Protein 1U8X (pdb70)

Radius of gyration: 21.28 Å; Cα contacts (8 Å, |Δi|>4): 786; chains: 1; bounding box: 46×53×56 Å

Foldseek 3Di:
DPAFAEEEEPQLPLCNLQALLVLVCCVLHNHQEYEYEYQDCPSNVLSQLLSQLVCCVRPVNRHYYYDHDLQVRLARGQEYYADQQVALCLLCQQQLLLVVLFGRHCCAASSNLLSLLVLVVVVVNQVSCVRDVNHAEDQHPPQQLNVLLCCPPVVPGRYFHDDLVVVLLQLCLQQVHPHSLQDWWKKATVLGIWTQFDDGPVRHGPVSVLVCCLQQASHHPVDCLPQRRVQNVVCVVPSNIGDRSSCCCQVPVSSSVVADSVQGVSNVCVVTDVPRSCVSCVSVVSHQPVHDSDNPPSCVVVVVQVSCQVAVPQDKWTHDQQLQLAPPAPNRHITTIFRQGNVGTHGHHDYYDDPVSRVCNLQRQLSNLSSVCQVVLALVSNLVSNQSGSRHDHSVSSVSSSVVSCVVQVVSGDHHPPHD

Nearest PDB structures (foldseek):
  6dvv-assembly1_A  TM=9.830E-01  e=2.819E-58  Klebsiella pneumoniae
  6dux-assembly1_A  TM=9.864E-01  e=4.268E-58  Klebsiella pneumoniae
  6dvv-assembly2_B  TM=9.846E-01  e=4.881E-57  Klebsiella pneumoniae
  6vc6-assembly1_A  TM=9.431E-01  e=1.679E-41  Merdibacter massiliensis
  6vc6-assembly2_B  TM=9.617E-01  e=1.336E-40  Merdibacter massiliensis

Sequence (420 aa):
KKSFSIVIAGGGSTFTPGIVLLLDHLEEFPIRKLKLYDNDKERQDRIAGACDVFIREKAPDIEFAATTDPEEAFTDVDFVAHIRVGKYARALDEQIPLKYGVVGQETCGPGGIAYGRSIGGVLEILDYEKYSPDAWLNYSNPAAIVAEATRRLRPNSKILNICDPVGIEDRAQILGLSSRKEKVRYYGLNHFGWWTSIQDQEGNDLPKLKEHVSQYGYIPKTSWNDTFAKARDVQAADPDTLPNTYLQYYLFPDDVKKSNPNHTRANEVEGREAFIFSQCDITREQSSENSEIKIDDHASYIVDLARAIAYNTGERLLIVENNGAIANFDPTAVEVPCIVGSNGPEPITVGTIPQFQKGLEQQVSVEKLTVEAWAEKSFQKLWQALILSKTVPNARVARLILEDLVEANKDFWPELDQSP

B-factor: mean 31.24, std 11.5, range [11.19, 78.84]

Secondary structure (DSSP, 8-state):
---EEEEEE-TTSSSHHHHH---TTTTTS-EEEEEEE-S-HHHHHHHHHHHHHHHHHH-TTSEEEEES-HHHHHSS-SB-----TT----HHHHHHHHTTT----SSSHHHHHHH--HHHHHHHHHH---S-TT---B-PSPHHHHHHHHHHHSTT----B----HHHHH--TTTT-S-TT--EEEEEETTEEEEEEEB-TT--B--HHHHHHHHHSS-----TTSHHHHHHHHHHTSTTSEE-GGGHHHHSTT---SS-SSS-HHHH---STTTTTTT---TTTTS--S-SS---TTTHHHHHHHHHHHHT--B--EE---TTSBTTS-TT--EE-EEEETTEEEEPP-B---HHHHH--HHHHHHHHHHHHHHHTBHHHHHHHHHH-TT---HHHHHHHHHHHHHHTTTTSPPPBS--

Structure (mmCIF, N/CA/C/O backbone):
data_1U8X
#
_entry.id   1U8X
#
_cell.length_a   82.604
_cell.length_b   102.017
_cell.length_c   144.748
_cell.angle_alpha   90.00
_cell.angle_beta   90.00
_cell.angle_gamma   90.00
#
_symmetry.space_group_name_H-M   'I 2 2 2'
#
loop_
_entity.id
_entity.type
_entity.pdbx_description
1 polymer "Maltose-6'-phosphate glucosidase"
2 non-polymer 6-O-phosphono-alpha-D-glucopyranose
3 non-polymer 'MANGANESE (II) ION'
4 non-polymer NICOTINAMIDE-ADENINE-DINUCLEOTIDE
5 water water
#
loop_
_atom_site.group_PDB
_atom_site.id
_atom_site.type_symbol
_atom_site.label_atom_id
_atom_site.label_alt_id
_atom_site.label_comp_id
_atom_site.label_asym_id
_atom_site.label_entity_id
_atom_site.label_seq_id
_atom_site.pdbx_PDB_ins_code
_atom_site.Cartn_x
_atom_site.Cartn_y
_atom_site.Cartn_z
_atom_site.occupancy
_atom_site.B_iso_or_equiv
_atom_site.auth_seq_id
_atom_site.auth_comp_id
_atom_site.auth_asym_id
_atom_site.auth_atom_id
_atom_site.pdbx_PDB_model_num
ATOM 1 N N . LYS A 1 26 ? 0.698 79.169 41.325 1.00 49.69 3 LYS X N 1
ATOM 2 C CA . LYS A 1 26 ? 0.651 80.257 42.353 1.00 49.67 3 LYS X CA 1
ATOM 3 C C . LYS A 1 26 ? 0.097 81.637 41.913 1.00 48.80 3 LYS X C 1
ATOM 4 O O . LYS A 1 26 ? -0.548 82.301 42.734 1.00 49.10 3 LYS X O 1
ATOM 10 N N . LYS A 1 27 ? 0.281 82.084 40.662 1.00 47.60 4 LYS X N 1
ATOM 11 C CA . LYS A 1 27 ? 0.662 81.271 39.501 1.00 46.38 4 LYS X CA 1
ATOM 12 C C . LYS A 1 27 ? 2.157 81.276 39.194 1.00 44.52 4 LYS X C 1
ATOM 13 O O . LYS A 1 27 ? 2.820 82.316 39.252 1.00 44.54 4 LYS X O 1
ATOM 19 N N . SER A 1 28 ? 2.666 80.109 38.815 1.00 42.32 5 SER X N 1
ATOM 20 C CA . SER A 1 28 ? 4.095 79.935 38.565 1.00 40.66 5 SER X CA 1
ATOM 21 C C . SER A 1 28 ? 4.359 79.404 37.169 1.00 38.66 5 SER X C 1
ATOM 22 O O . SER A 1 28 ? 3.584 78.614 36.633 1.00 38.65 5 SER X O 1
ATOM 25 N N . PHE A 1 29 ? 5.477 79.814 36.592 1.00 36.30 6 PHE X N 1
ATOM 26 C CA . PHE A 1 29 ? 5.701 79.563 35.183 1.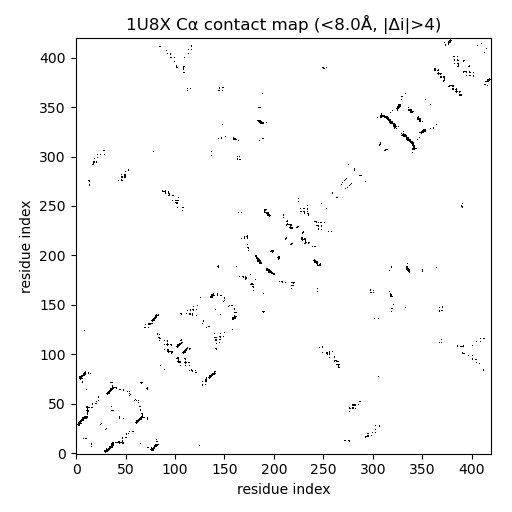00 34.61 6 PHE X CA 1
ATOM 27 C C . PHE A 1 29 ? 6.760 78.515 34.950 1.00 33.17 6 PHE X C 1
ATOM 28 O O . PHE A 1 29 ? 7.688 78.365 35.731 1.00 32.96 6 PHE X O 1
ATOM 36 N N . SER A 1 30 ? 6.562 77.756 33.884 1.00 31.77 7 SER X N 1
ATOM 37 C CA . SER A 1 30 ? 7.511 76.746 33.451 1.00 30.78 7 SER X CA 1
ATOM 38 C C . SER A 1 30 ? 8.246 77.308 32.244 1.00 29.79 7 SER X C 1
ATOM 39 O O . SER A 1 30 ? 7.624 77.781 31.308 1.00 28.76 7 SER X O 1
ATOM 42 N N . ILE A 1 31 ? 9.568 77.229 32.286 1.00 28.84 8 ILE X N 1
ATOM 43 C CA . ILE A 1 31 ? 10.435 77.847 31.305 1.00 28.63 8 ILE X CA 1
ATOM 44 C C . ILE A 1 31 ? 11.496 76.861 30.851 1.00 27.58 8 ILE X C 1
ATOM 45 O O . ILE A 1 31 ? 12.039 76.096 31.658 1.00 26.57 8 ILE X O 1
ATOM 50 N N . VAL A 1 32 ? 11.799 76.900 29.563 1.00 26.60 9 VAL X N 1
ATOM 51 C CA . VAL A 1 32 ? 12.918 76.170 29.019 1.00 26.38 9 VAL X CA 1
ATOM 52 C C . VAL A 1 32 ? 13.827 77.157 28.302 1.00 26.42 9 VAL X C 1
ATOM 53 O O . VAL A 1 32 ? 13.359 77.994 27.529 1.00 25.73 9 VAL X O 1
ATOM 57 N N . ILE A 1 33 ? 15.113 77.096 28.627 1.00 26.04 10 ILE X N 1
ATOM 58 C CA . ILE A 1 33 ? 16.142 77.862 27.949 1.00 26.66 10 ILE X CA 1
ATOM 59 C C . ILE A 1 33 ? 16.737 76.993 26.859 1.00 27.18 10 ILE X C 1
ATOM 60 O O . ILE A 1 33 ? 17.375 75.982 27.163 1.00 26.21 10 ILE X O 1
ATOM 65 N N . ALA A 1 34 ? 16.496 77.361 25.601 1.00 27.53 11 ALA X N 1
ATOM 66 C CA . ALA A 1 34 ? 17.139 76.702 24.461 1.00 28.88 11 ALA X CA 1
ATOM 67 C C . ALA A 1 34 ? 18.476 77.351 24.202 1.00 29.96 11 ALA X C 1
ATOM 68 O O . ALA A 1 34 ? 18.564 78.574 24.024 1.00 30.74 11 ALA X O 1
ATOM 70 N N . GLY A 1 35 ? 19.503 76.521 24.111 1.00 31.47 12 GLY X N 1
ATOM 71 C CA . GLY A 1 35 ? 20.878 76.973 24.158 1.00 32.68 12 GLY X CA 1
ATOM 72 C C . GLY A 1 35 ? 21.408 76.933 25.572 1.00 34.18 12 GLY X C 1
ATOM 73 O O . GLY A 1 35 ? 22.066 77.869 26.009 1.00 34.95 12 GLY X O 1
ATOM 74 N N . GLY A 1 36 ? 21.135 75.843 26.286 1.00 35.56 13 GLY X N 1
ATOM 75 C CA . GLY A 1 36 ? 21.539 75.716 27.674 1.00 36.85 13 GLY X CA 1
ATOM 76 C C . GLY A 1 36 ? 23.042 75.593 27.857 1.00 37.68 13 GLY X C 1
ATOM 77 O O . GLY A 1 36 ? 23.579 76.092 28.838 1.00 37.59 13 GLY X O 1
ATOM 78 N N . GLY A 1 37 ? 23.711 74.925 26.920 1.00 39.04 14 GLY X N 1
ATOM 79 C CA . GLY A 1 37 ? 25.171 74.858 26.892 1.00 40.19 14 GLY X CA 1
ATOM 80 C C . GLY A 1 37 ? 25.872 76.118 26.387 1.00 41.23 14 GLY X C 1
ATOM 81 O O . GLY A 1 37 ? 27.001 76.047 25.895 1.00 41.57 14 GLY X O 1
ATOM 82 N N . SER A 1 38 ? 25.194 77.258 26.503 1.00 42.33 15 SER X N 1
ATOM 83 C CA . SER A 1 38 ? 25.740 78.563 26.181 1.00 43.27 15 SER X CA 1
ATOM 84 C C . SER A 1 38 ? 26.522 79.072 27.379 1.00 44.06 15 SER X C 1
ATOM 85 O O . SER A 1 38 ? 26.558 78.403 28.401 1.00 44.20 15 SER X O 1
ATOM 88 N N . THR A 1 39 ? 27.151 80.247 27.253 1.00 44.68 16 THR X N 1
ATOM 89 C CA . THR A 1 39 ? 27.845 80.884 28.377 1.00 44.86 16 THR X CA 1
ATOM 90 C C . THR A 1 39 ? 27.067 82.107 28.862 1.00 44.98 16 THR X C 1
ATOM 91 O O . THR A 1 39 ? 27.437 82.748 29.848 1.00 45.20 16 THR X O 1
ATOM 95 N N . PHE A 1 40 ? 25.949 82.390 28.201 1.00 45.12 17 PHE X N 1
ATOM 96 C CA . PHE A 1 40 ? 24.978 83.365 28.689 1.00 45.43 17 PHE X CA 1
ATOM 97 C C . PHE A 1 40 ? 24.017 82.762 29.731 1.00 44.72 17 PHE X C 1
ATOM 98 O O . PHE A 1 40 ? 23.501 83.476 30.581 1.00 44.93 17 PHE X O 1
ATOM 106 N N . THR A 1 41 ? 23.775 81.459 29.676 1.00 43.79 18 THR X N 1
ATOM 107 C CA . THR A 1 41 ? 22.687 80.884 30.481 1.00 43.21 18 THR X CA 1
ATOM 108 C C . THR A 1 41 ? 22.954 80.917 31.984 1.00 42.50 18 THR X C 1
ATOM 109 O O . THR A 1 41 ? 22.025 81.189 32.732 1.00 42.39 18 THR X O 1
ATOM 113 N N . PRO A 1 42 ? 24.190 80.688 32.436 1.00 42.08 19 PRO X N 1
ATOM 114 C CA . PRO A 1 42 ? 24.486 80.808 33.866 1.00 42.21 19 PRO X CA 1
ATOM 115 C C . PRO A 1 42 ? 24.122 82.181 34.372 1.00 41.84 19 PRO X C 1
ATOM 116 O O . PRO A 1 42 ? 23.428 82.294 35.371 1.00 41.96 19 PRO X O 1
ATOM 120 N N . GLY A 1 43 ? 24.554 83.206 33.648 1.00 42.37 20 GLY X N 1
ATOM 121 C CA . GLY A 1 43 ? 24.169 84.581 33.912 1.00 41.92 20 GLY X CA 1
ATOM 122 C C . GLY A 1 43 ? 22.682 84.882 33.970 1.00 41.61 20 GLY X C 1
ATOM 123 O O . GLY A 1 43 ? 22.280 85.748 34.737 1.00 41.71 20 GLY X O 1
ATOM 124 N N . ILE A 1 44 ? 21.862 84.205 33.170 1.00 41.95 21 ILE X N 1
ATOM 125 C CA . ILE A 1 44 ? 20.414 84.514 33.136 1.00 41.95 21 ILE X CA 1
ATOM 126 C C . ILE A 1 44 ? 19.588 83.681 34.107 1.00 41.68 21 ILE X C 1
ATOM 127 O O . ILE A 1 44 ? 18.607 84.173 34.636 1.00 41.93 21 ILE X O 1
ATOM 132 N N . VAL A 1 45 ? 19.966 82.423 34.343 1.00 41.39 22 VAL X N 1
ATOM 133 C CA . VAL A 1 45 ? 19.398 81.661 35.468 1.00 40.83 22 VAL X CA 1
ATOM 134 C C . VAL A 1 45 ? 19.575 82.496 36.735 1.00 40.65 22 VAL X C 1
ATOM 135 O O . VAL A 1 45 ? 18.646 82.687 37.504 1.00 39.66 22 VAL X O 1
ATOM 139 N N . LEU A 1 46 ? 20.778 83.022 36.910 1.00 41.19 23 LEU X N 1
ATOM 140 C CA . LEU A 1 46 ? 21.084 83.906 38.030 1.00 41.94 23 LEU X CA 1
ATOM 141 C C . LEU A 1 46 ? 20.135 85.092 38.055 1.00 42.41 23 LEU X C 1
ATOM 142 O O . LEU A 1 46 ? 19.553 85.412 39.076 1.00 41.86 23 LEU X O 1
ATOM 155 N N . LEU A 1 48 ? 17.210 85.330 36.550 1.00 44.54 25 LEU X N 1
ATOM 156 C CA . LEU A 1 48 ? 15.875 84.761 36.804 1.00 45.08 25 LEU X CA 1
ATOM 157 C C . LEU A 1 48 ? 15.599 84.438 38.279 1.00 45.73 25 LEU X C 1
ATOM 158 O O . LEU A 1 48 ? 14.448 84.446 38.720 1.00 45.72 25 LEU X O 1
ATOM 163 N N . LEU A 1 49 ? 16.651 84.140 39.037 1.00 46.40 26 LEU X N 1
ATOM 164 C CA . LEU A 1 49 ? 16.501 83.870 40.462 1.00 47.22 26 LEU X CA 1
ATOM 165 C C . LEU A 1 49 ? 16.302 85.177 41.240 1.00 48.12 26 LEU X C 1
ATOM 166 O O . LEU A 1 49 ? 15.550 85.214 42.220 1.00 47.98 26 LEU X O 1
ATOM 171 N N . ASP A 1 50 ? 16.977 86.243 40.805 1.00 49.13 27 ASP X N 1
ATOM 172 C CA . ASP A 1 50 ? 16.868 87.552 41.468 1.00 50.11 27 ASP X CA 1
ATOM 173 C C . ASP A 1 50 ? 15.486 88.175 41.252 1.00 50.38 27 ASP X C 1
ATOM 174 O O . ASP A 1 50 ? 15.015 88.974 42.064 1.00 51.03 27 ASP X O 1
ATOM 179 N N . HIS A 1 51 ? 14.830 87.785 40.165 1.00 50.64 28 HIS X N 1
ATOM 180 C CA . HIS A 1 51 ? 13.554 88.368 39.778 1.00 50.41 28 HIS X CA 1
ATOM 181 C C . HIS A 1 51 ? 12.384 87.431 40.158 1.00 50.42 28 HIS X C 1
ATOM 182 O O . HIS A 1 51 ? 11.317 87.510 39.566 1.00 50.42 28 HIS X O 1
ATOM 189 N N . LEU A 1 52 ? 12.574 86.572 41.164 1.00 50.16 29 LEU X N 1
ATOM 190 C CA . LEU A 1 52 ? 11.592 85.523 41.500 1.00 50.28 29 LEU X CA 1
ATOM 191 C C . LEU A 1 52 ? 10.318 86.041 42.167 1.00 50.12 29 LEU X C 1
ATOM 192 O O . LEU A 1 52 ? 9.277 85.381 42.132 1.00 50.20 29 LEU X O 1
ATOM 197 N N . GLU A 1 53 ? 10.421 87.198 42.811 1.00 50.04 30 GLU X N 1
ATOM 198 C CA . GLU A 1 53 ? 9.279 87.843 43.464 1.00 50.18 30 GLU X CA 1
ATOM 199 C C . GLU A 1 53 ? 8.253 88.284 42.412 1.00 49.61 30 GLU X C 1
ATOM 200 O O . GLU A 1 53 ? 7.064 87.967 42.497 1.00 49.52 30 GLU X O 1
ATOM 206 N N . GLU A 1 54 ? 8.744 89.002 41.405 1.00 48.88 31 GLU X N 1
ATOM 207 C CA . GLU A 1 54 ? 7.896 89.587 40.367 1.00 48.23 31 GLU X CA 1
ATOM 208 C C . GLU A 1 54 ? 7.604 88.606 39.194 1.00 46.99 31 GLU X C 1
ATOM 209 O O . GLU A 1 54 ? 6.733 88.874 38.363 1.00 46.79 31 GLU X O 1
ATOM 215 N N . PHE A 1 55 ? 8.289 87.457 39.169 1.00 45.41 32 PHE X N 1
ATOM 216 C CA . PHE A 1 55 ? 8.100 86.426 38.136 1.00 43.81 32 PHE X CA 1
ATOM 217 C C . PHE A 1 55 ? 8.490 85.044 38.705 1.00 42.94 32 PHE X C 1
ATOM 218 O O . PHE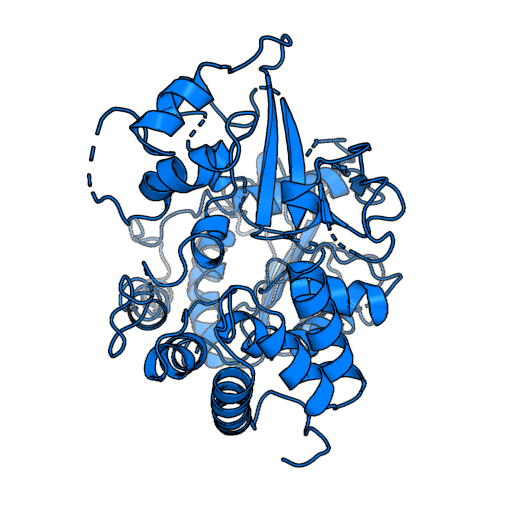 A 1 55 ? 9.624 84.576 38.516 1.00 42.30 32 PHE X O 1
ATOM 226 N N . PRO A 1 56 ? 7.553 84.403 39.410 1.00 41.51 33 PRO X N 1
ATOM 227 C CA . PRO A 1 56 ? 7.812 83.120 40.069 1.00 40.93 33 PRO X CA 1
ATOM 228 C C . PRO A 1 56 ? 7.856 81.942 39.097 1.00 39.79 33 PRO X C 1
ATOM 229 O O . PRO A 1 56 ? 7.096 81.913 38.123 1.00 39.34 33 PRO X O 1
ATOM 233 N N . ILE A 1 57 ? 8.721 80.973 39.403 1.00 38.04 34 ILE X N 1
ATOM 234 C CA . ILE A 1 57 ? 8.983 79.834 38.534 1.00 36.60 34 ILE X CA 1
ATOM 235 C C . ILE A 1 57 ? 8.786 78.516 39.293 1.00 35.55 34 ILE X C 1
ATOM 236 O O . ILE A 1 57 ? 9.245 78.363 40.431 1.00 35.45 34 ILE X O 1
ATOM 241 N N . ARG A 1 58 ? 8.102 77.570 38.655 1.00 34.19 35 ARG X N 1
ATOM 242 C CA . ARG A 1 58 ? 7.960 76.199 39.169 1.00 33.01 35 ARG X CA 1
ATOM 243 C C . ARG A 1 58 ? 8.892 75.187 38.504 1.00 31.96 35 ARG X C 1
ATOM 244 O O . ARG A 1 58 ? 9.272 74.188 39.126 1.00 31.18 35 ARG X O 1
ATOM 252 N N . LYS A 1 59 ? 9.221 75.425 37.234 1.00 30.66 36 LYS X N 1
ATOM 253 C CA . LYS A 1 59 ? 10.070 74.530 36.451 1.00 29.88 36 LYS X CA 1
ATOM 254 C C . LYS A 1 59 ? 11.022 75.327 35.541 1.00 29.63 36 LYS X C 1
ATOM 255 O O . LYS A 1 59 ? 10.636 76.329 34.937 1.00 27.60 36 LYS X O 1
ATOM 261 N N . LEU A 1 60 ? 12.271 74.871 35.477 1.00 29.04 37 LEU X N 1
ATOM 262 C CA . LEU A 1 60 ? 13.293 75.466 34.637 1.00 28.93 37 LEU X CA 1
ATOM 263 C C . LEU A 1 60 ? 14.091 74.343 34.004 1.00 28.47 37 LEU X C 1
ATOM 264 O O . LEU A 1 60 ? 14.728 73.537 34.694 1.00 28.66 37 LEU X O 1
ATOM 269 N N . LYS A 1 61 ? 14.019 74.270 32.688 1.00 27.79 38 LYS X N 1
ATOM 270 C CA . LYS A 1 61 ? 14.719 73.255 31.945 1.00 27.36 38 LYS X CA 1
ATOM 271 C C . LYS A 1 61 ? 15.714 73.900 30.977 1.00 27.04 38 LYS X C 1
ATOM 272 O O . LYS A 1 61 ? 15.530 75.029 30.486 1.00 26.20 38 LYS X O 1
ATOM 278 N N . LEU A 1 62 ? 16.769 73.150 30.720 1.00 26.62 39 LEU X N 1
ATOM 279 C CA . LEU A 1 62 ? 17.825 73.540 29.827 1.00 26.90 39 LEU X CA 1
ATOM 280 C C . LEU A 1 62 ? 17.729 72.590 28.636 1.00 27.11 39 LEU X C 1
ATOM 281 O O . LEU A 1 62 ? 17.611 71.380 28.804 1.00 25.23 39 LEU X O 1
ATOM 286 N N . TYR A 1 63 ? 17.744 73.148 27.433 1.00 27.26 40 TYR X N 1
ATOM 287 C CA . TYR A 1 63 ? 17.818 72.344 26.222 1.00 28.35 40 TYR X CA 1
ATOM 288 C C . TYR A 1 63 ? 19.038 72.736 25.396 1.00 30.11 40 TYR X C 1
ATOM 289 O O . TYR A 1 63 ? 19.308 73.925 25.205 1.00 29.58 40 TYR X O 1
ATOM 298 N N . ASP A 1 64 ? 19.759 71.730 24.910 1.00 32.45 41 ASP X N 1
ATOM 299 C CA . ASP A 1 64 ? 20.879 71.923 23.976 1.00 34.78 41 ASP X CA 1
ATOM 300 C C . ASP A 1 64 ? 21.058 70.654 23.129 1.00 36.82 41 ASP X C 1
ATOM 301 O O . ASP A 1 64 ? 20.537 69.604 23.480 1.00 36.86 41 ASP X O 1
ATOM 306 N N . ASN A 1 65 ? 21.749 70.750 21.993 1.00 39.77 42 ASN X N 1
ATOM 307 C CA . ASN A 1 65 ? 22.015 69.543 21.181 1.00 41.83 42 ASN X CA 1
ATOM 308 C C . ASN A 1 65 ? 23.231 68.723 21.645 1.00 43.37 42 ASN X C 1
ATOM 309 O O . ASN A 1 65 ? 23.219 67.486 21.543 1.00 43.77 42 ASN X O 1
ATOM 314 N N . ASP A 1 66 ? 24.253 69.395 22.178 1.00 44.85 43 ASP X N 1
ATOM 315 C CA . ASP A 1 66 ? 25.428 68.703 22.736 1.00 46.11 43 ASP X CA 1
ATOM 316 C C . ASP A 1 66 ? 25.377 68.545 24.269 1.00 46.35 43 ASP X C 1
ATOM 317 O O . ASP A 1 66 ? 25.422 69.528 25.013 1.00 46.11 43 ASP X O 1
ATOM 322 N N . LYS A 1 67 ? 25.313 67.300 24.736 1.00 47.21 44 LYS X N 1
ATOM 323 C CA . LYS A 1 67 ? 25.178 67.024 26.171 1.00 47.88 44 LYS X CA 1
ATOM 324 C C . LYS A 1 67 ? 26.290 67.630 27.029 1.00 48.23 44 LYS X C 1
ATOM 325 O O . LYS A 1 67 ? 26.002 68.261 28.040 1.00 48.59 44 LYS X O 1
ATOM 331 N N . GLU A 1 68 ? 27.548 67.460 26.624 1.00 48.47 45 GLU X N 1
ATOM 332 C CA . GLU A 1 68 ? 28.669 67.721 27.533 1.00 48.29 45 GLU X CA 1
ATOM 333 C C . GLU A 1 68 ? 28.932 69.207 27.771 1.00 47.72 45 GLU X C 1
ATOM 334 O O . GLU A 1 68 ? 29.446 69.569 28.826 1.00 47.99 45 GLU X O 1
ATOM 340 N N . ARG A 1 69 ? 28.556 70.075 26.832 1.00 47.02 46 ARG X N 1
ATOM 341 C CA . ARG A 1 69 ? 28.620 71.524 27.078 1.00 46.36 46 ARG X CA 1
ATOM 342 C C . ARG A 1 69 ? 27.539 71.976 28.078 1.00 44.81 46 ARG X C 1
ATOM 343 O O . ARG A 1 69 ? 27.823 72.692 29.046 1.00 44.35 46 ARG X O 1
ATOM 351 N N . GLN A 1 70 ? 26.300 71.566 27.824 1.00 43.13 47 GLN X N 1
ATOM 352 C CA . GLN A 1 70 ? 25.166 71.914 28.686 1.00 41.68 47 GLN X CA 1
ATOM 353 C C . GLN A 1 70 ? 25.284 71.287 30.090 1.00 41.45 47 GLN X C 1
ATOM 354 O O . GLN A 1 70 ? 25.031 71.951 31.088 1.00 40.94 47 GLN X O 1
ATOM 360 N N . ASP A 1 71 ? 25.662 70.016 30.155 1.00 40.95 48 ASP X N 1
ATOM 361 C CA . ASP A 1 71 ? 25.804 69.316 31.448 1.00 41.29 48 ASP X CA 1
ATOM 362 C C . ASP A 1 71 ? 26.700 70.101 32.400 1.00 40.76 48 ASP X C 1
ATOM 363 O O . ASP A 1 71 ? 26.401 70.242 33.583 1.00 40.59 48 ASP X O 1
ATOM 368 N N . ARG A 1 72 ? 27.776 70.657 31.861 1.00 40.13 49 ARG X N 1
ATOM 369 C CA . ARG A 1 72 ? 28.736 71.352 32.689 1.00 39.68 49 ARG X CA 1
ATOM 370 C C . ARG A 1 72 ? 28.205 72.727 33.091 1.00 38.47 49 ARG X C 1
ATOM 371 O O . ARG A 1 72 ? 28.464 73.184 34.202 1.00 38.18 49 ARG X O 1
ATOM 379 N N . ILE A 1 73 ? 27.422 73.365 32.219 1.00 37.12 50 ILE X N 1
ATOM 380 C CA . ILE A 1 73 ? 26.663 74.554 32.613 1.00 36.08 50 ILE X CA 1
ATOM 381 C C . ILE A 1 73 ? 25.579 74.168 33.662 1.00 35.06 50 ILE X C 1
ATOM 382 O O . ILE A 1 73 ? 25.351 74.875 34.655 1.00 34.01 50 ILE X O 1
ATOM 387 N N . ALA A 1 74 ? 24.914 73.047 33.416 1.00 34.13 51 ALA X N 1
ATOM 388 C CA . ALA A 1 74 ? 23.746 72.641 34.192 1.00 33.87 51 ALA X CA 1
ATOM 389 C C . ALA A 1 74 ? 24.105 72.320 35.639 1.00 33.41 51 ALA X C 1
ATOM 390 O O . ALA A 1 74 ? 23.284 72.483 36.534 1.00 31.84 51 ALA X O 1
ATOM 392 N N . GLY A 1 75 ? 25.352 71.899 35.852 1.00 33.14 52 GLY X N 1
ATOM 393 C CA . GLY A 1 75 ? 25.852 71.583 37.172 1.00 33.50 52 GLY X CA 1
ATOM 394 C C . GLY A 1 75 ? 25.955 72.816 38.049 1.00 33.45 52 GLY X C 1
ATOM 395 O O . GLY A 1 75 ? 25.749 72.727 39.251 1.00 32.98 52 GLY X O 1
ATOM 396 N N . ALA A 1 76 ? 26.260 73.965 37.455 1.00 33.18 53 ALA X N 1
ATOM 397 C CA . ALA A 1 76 ? 26.356 75.218 38.205 1.00 33.59 53 ALA X CA 1
ATOM 398 C C . ALA A 1 76 ? 24.991 75.854 38.411 1.00 34.06 53 ALA X C 1
ATOM 399 O O . ALA A 1 76 ? 24.720 76.415 39.481 1.00 34.84 53 ALA X O 1
ATOM 401 N N . CYS A 1 77 ? 24.134 75.778 37.392 1.00 33.80 54 CYS X N 1
ATOM 402 C CA . CYS A 1 77 ? 22.741 76.194 37.528 1.00 33.85 54 CYS X CA 1
ATOM 403 C C . CYS A 1 77 ? 22.077 75.376 38.640 1.00 34.02 54 CYS X C 1
ATOM 404 O O . CYS A 1 77 ? 21.444 75.932 39.521 1.00 33.98 54 CYS X O 1
ATOM 407 N N . ASP A 1 78 ? 22.257 74.060 38.598 1.00 33.95 55 ASP X N 1
ATOM 408 C CA . ASP A 1 78 ? 21.764 73.142 39.643 1.00 34.64 55 ASP X CA 1
ATOM 409 C C . ASP A 1 78 ? 22.088 73.614 41.067 1.00 34.83 55 ASP X C 1
ATOM 410 O O . ASP A 1 78 ? 21.227 73.614 41.948 1.00 34.55 55 ASP X O 1
ATOM 415 N N . VAL A 1 79 ? 23.332 74.023 41.280 1.00 35.50 56 VAL X N 1
ATOM 416 C CA . VAL A 1 79 ? 23.749 74.568 42.563 1.00 35.88 56 VAL X CA 1
ATOM 417 C C . VAL A 1 79 ? 23.027 75.866 42.884 1.00 36.66 56 VAL X C 1
ATOM 418 O O . VAL A 1 79 ? 22.543 76.015 44.004 1.00 35.62 56 VAL X O 1
ATOM 422 N N . PHE A 1 80 ? 22.939 76.798 41.916 1.00 37.27 57 PHE X N 1
ATOM 423 C CA . PHE A 1 80 ? 22.256 78.072 42.152 1.00 38.24 57 PHE X CA 1
ATOM 424 C C . PHE A 1 80 ? 20.820 77.829 42.652 1.00 38.22 57 PHE X C 1
ATOM 425 O O . PHE A 1 80 ? 20.378 78.431 43.662 1.00 38.29 57 PHE X O 1
ATOM 433 N N . ILE A 1 81 ? 20.100 76.963 41.920 1.00 38.54 58 ILE X N 1
ATOM 434 C CA . ILE A 1 81 ? 18.669 76.717 42.145 1.00 38.99 58 ILE X CA 1
ATOM 435 C C . ILE A 1 81 ? 18.488 76.203 43.561 1.00 39.42 58 ILE X C 1
ATOM 436 O O . ILE A 1 81 ? 17.574 76.617 44.265 1.00 39.35 58 ILE X O 1
ATOM 441 N N . ARG A 1 82 ? 19.396 75.323 43.978 1.00 39.74 59 ARG X N 1
ATOM 442 C CA . ARG A 1 82 ? 19.323 74.709 45.297 1.00 40.19 59 ARG X CA 1
ATOM 443 C C . ARG A 1 82 ? 19.539 75.730 46.414 1.00 40.56 59 ARG X C 1
ATOM 444 O O . ARG A 1 82 ? 18.879 75.658 47.442 1.00 40.41 59 ARG X O 1
ATOM 452 N N . GLU A 1 83 ? 20.423 76.702 46.196 1.00 41.32 60 GLU X N 1
ATOM 453 C CA . GLU A 1 83 ? 20.701 77.729 47.206 1.00 42.01 60 GLU X CA 1
ATOM 454 C C . GLU A 1 83 ? 19.538 78.701 47.432 1.00 42.54 60 GLU X C 1
ATOM 455 O O . GLU A 1 83 ? 19.161 78.933 48.579 1.00 42.66 60 GLU X O 1
ATOM 461 N N . LYS A 1 84 ? 18.970 79.260 46.352 1.00 43.02 61 LYS X N 1
ATOM 462 C CA . LYS A 1 84 ? 17.961 80.327 46.464 1.00 43.37 61 LYS X CA 1
ATOM 463 C C . LYS A 1 84 ? 16.520 79.825 46.420 1.00 43.18 61 LYS X C 1
ATOM 464 O O . LYS A 1 84 ? 15.663 80.356 47.126 1.00 43.41 61 LYS X O 1
ATOM 470 N N . ALA A 1 85 ? 16.247 78.815 45.596 1.00 42.59 62 ALA X N 1
ATOM 471 C CA . ALA A 1 85 ? 14.885 78.318 45.431 1.00 42.07 62 ALA X CA 1
ATOM 472 C C . ALA A 1 85 ? 14.863 76.850 45.025 1.00 41.91 62 ALA X C 1
ATOM 473 O O . ALA A 1 85 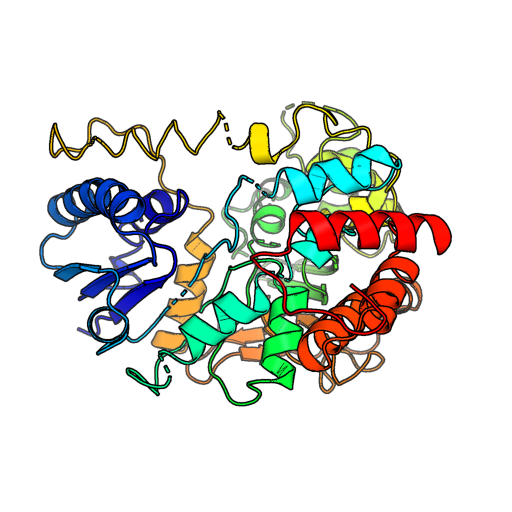? 14.585 76.536 43.866 1.00 41.34 62 ALA X O 1
ATOM 475 N N . PRO A 1 86 ? 15.139 75.949 45.976 1.00 41.42 63 PRO X N 1
ATOM 476 C CA . PRO A 1 86 ? 15.280 74.522 45.659 1.00 41.28 63 PRO X CA 1
ATOM 477 C C . PRO A 1 86 ? 13.982 73.871 45.153 1.00 40.92 63 PRO X C 1
ATOM 478 O O . PRO A 1 86 ? 14.018 72.882 44.390 1.00 40.74 63 PRO X O 1
ATOM 482 N N . ASP A 1 87 ? 12.843 74.426 45.559 1.00 40.97 64 ASP X N 1
ATOM 483 C CA . ASP A 1 87 ? 11.548 73.866 45.157 1.00 41.34 64 ASP X CA 1
ATOM 484 C C . ASP A 1 87 ? 11.235 74.040 43.658 1.00 40.50 64 ASP X C 1
ATOM 485 O O . ASP A 1 87 ? 10.254 73.476 43.170 1.00 41.11 64 ASP X O 1
ATOM 490 N N . ILE A 1 88 ? 12.057 74.806 42.936 1.00 39.02 65 ILE X N 1
ATOM 491 C CA . ILE A 1 88 ? 11.992 74.850 41.474 1.00 37.60 65 ILE X CA 1
ATOM 492 C C . ILE A 1 88 ? 12.530 73.549 40.903 1.00 36.14 65 ILE X C 1
ATOM 493 O O . ILE A 1 88 ? 13.670 73.182 41.179 1.00 35.97 65 ILE X O 1
ATOM 498 N N . GLU A 1 89 ? 11.720 72.860 40.107 1.00 34.68 66 GLU X N 1
ATOM 499 C CA . GLU A 1 89 ? 12.164 71.669 39.390 1.00 33.65 66 GLU X CA 1
ATOM 500 C C . GLU A 1 89 ? 13.160 72.064 38.319 1.00 32.38 66 GLU X C 1
ATOM 501 O O . GLU A 1 89 ? 12.827 72.849 37.420 1.00 31.25 66 GLU X O 1
ATOM 507 N N . PHE A 1 90 ? 14.376 71.532 38.410 1.00 30.81 67 PHE X N 1
ATOM 508 C CA . PHE A 1 90 ? 15.394 71.789 37.402 1.00 29.84 67 PHE X CA 1
ATOM 509 C C . PHE A 1 90 ? 15.814 70.535 36.649 1.00 29.57 67 PHE X C 1
ATOM 510 O O . PHE A 1 90 ? 16.000 69.481 37.247 1.00 29.31 67 PHE X O 1
ATOM 518 N N . ALA A 1 91 ? 15.964 70.651 35.333 1.00 28.91 68 ALA X N 1
ATOM 519 C CA . ALA A 1 91 ? 16.570 69.591 34.535 1.00 29.02 68 ALA X CA 1
ATOM 520 C C . ALA A 1 91 ? 17.248 70.115 33.269 1.00 29.08 68 ALA X C 1
ATOM 521 O O . ALA A 1 91 ? 16.859 71.147 32.708 1.00 28.70 68 ALA X O 1
ATOM 523 N N . ALA A 1 92 ? 18.290 69.405 32.850 1.00 29.00 69 ALA X N 1
ATOM 524 C CA . ALA A 1 92 ? 18.991 69.675 31.603 1.00 29.32 69 ALA X CA 1
ATOM 525 C C . ALA A 1 92 ? 18.836 68.446 30.719 1.00 29.46 69 ALA X C 1
ATOM 526 O O . ALA A 1 92 ? 18.963 67.334 31.183 1.00 29.09 69 ALA X O 1
ATOM 528 N N . THR A 1 93 ? 18.549 68.639 29.445 1.00 29.74 70 THR X N 1
ATOM 529 C CA . THR A 1 93 ? 18.271 67.509 28.554 1.00 30.23 70 THR X CA 1
ATOM 530 C C . THR A 1 93 ? 18.634 67.854 27.110 1.00 30.60 70 THR X C 1
ATOM 531 O O . THR A 1 93 ? 18.709 69.042 26.749 1.00 31.02 70 THR X O 1
ATOM 535 N N . THR A 1 94 ? 18.871 66.830 26.294 1.00 30.72 71 THR X N 1
ATOM 536 C CA . THR A 1 94 ? 19.066 67.012 24.861 1.00 31.36 71 THR X CA 1
ATOM 537 C C . THR A 1 94 ? 17.918 66.404 24.070 1.00 31.81 71 THR X C 1
ATOM 538 O O . THR A 1 94 ? 17.970 66.363 22.835 1.00 32.04 71 THR X O 1
ATOM 542 N N . ASP A 1 95 ? 16.873 65.971 24.770 1.00 31.84 72 ASP X N 1
ATOM 543 C CA . ASP A 1 95 ? 15.716 65.376 24.125 1.00 32.54 72 ASP X CA 1
ATOM 544 C C . ASP A 1 95 ? 14.581 66.402 23.988 1.00 32.60 72 ASP X C 1
ATOM 545 O O . ASP A 1 95 ? 14.100 66.929 24.994 1.00 32.47 72 ASP X O 1
ATOM 550 N N . PRO A 1 96 ? 14.157 66.685 22.752 1.00 32.64 73 PRO X N 1
ATOM 551 C CA . PRO A 1 96 ? 13.127 67.707 22.496 1.00 32.57 73 PRO X CA 1
ATOM 552 C C . PRO A 1 96 ? 11.833 67.557 23.300 1.00 32.45 73 PRO X C 1
ATOM 553 O O . PRO A 1 96 ? 11.306 68.554 23.800 1.00 31.74 73 PRO X O 1
ATOM 557 N N . GLU A 1 97 ? 11.333 66.334 23.442 1.00 32.44 74 GLU X N 1
ATOM 558 C CA . GLU A 1 97 ? 10.062 66.124 24.118 1.00 32.55 74 GLU X CA 1
ATOM 559 C C . GLU A 1 97 ? 10.164 66.409 25.613 1.00 32.25 74 GLU X C 1
ATOM 560 O O . GLU A 1 97 ? 9.267 67.015 26.188 1.00 32.69 74 GLU X O 1
ATOM 566 N N . GLU A 1 98 ? 11.245 65.956 26.239 1.00 32.01 75 GLU X N 1
ATOM 567 C CA . GLU A 1 98 ? 11.509 66.256 27.647 1.00 31.83 75 GLU X CA 1
ATOM 568 C C . GLU A 1 98 ? 11.578 67.786 27.848 1.00 31.03 75 GLU X C 1
ATOM 569 O O . GLU A 1 98 ? 10.974 68.337 28.774 1.00 30.64 75 GLU X O 1
ATOM 575 N N . ALA A 1 99 ? 12.298 68.453 26.947 1.00 29.74 76 ALA X N 1
ATOM 576 C CA . ALA A 1 99 ? 12.575 69.885 27.052 1.00 29.30 76 ALA X CA 1
ATOM 577 C C . ALA A 1 99 ? 11.359 70.781 26.857 1.00 28.71 76 ALA X C 1
ATOM 578 O O . ALA A 1 99 ? 11.167 71.734 27.608 1.00 29.07 76 ALA X O 1
ATOM 580 N N . PHE A 1 100 ? 10.546 70.479 25.853 1.00 28.23 77 PHE X N 1
ATOM 581 C CA . PHE A 1 100 ? 9.543 71.415 25.378 1.00 28.23 77 PHE X CA 1
ATOM 582 C C . PHE A 1 100 ? 8.108 71.056 25.750 1.00 28.51 77 PHE X C 1
ATOM 583 O O . PHE A 1 100 ? 7.180 71.758 25.352 1.00 27.68 77 PHE X O 1
ATOM 591 N N . THR A 1 101 ? 7.934 69.978 26.526 1.00 28.75 78 THR X N 1
ATOM 592 C CA . THR A 1 101 ? 6.642 69.617 27.091 1.00 28.77 78 THR X CA 1
ATOM 593 C C . THR A 1 101 ? 6.387 70.422 28.364 1.00 28.52 78 THR X C 1
ATOM 594 O O . THR A 1 101 ? 7.294 70.699 29.143 1.00 28.70 78 THR X O 1
ATOM 598 N N . ASP A 1 102 ? 5.140 70.826 28.545 1.00 28.41 79 ASP X N 1
ATOM 599 C CA . ASP A 1 102 ? 4.718 71.570 29.713 1.00 27.95 79 ASP X CA 1
ATOM 600 C C . ASP A 1 102 ? 5.639 72.766 30.014 1.00 27.48 79 ASP X C 1
ATOM 601 O O . ASP A 1 102 ? 6.201 72.860 31.101 1.00 26.87 79 ASP X O 1
ATOM 606 N N . VAL A 1 103 ? 5.803 73.669 29.032 1.00 26.47 80 VAL X N 1
ATOM 607 C CA . VAL A 1 103 ? 6.428 74.970 29.295 1.00 25.82 80 VAL X CA 1
ATOM 608 C C . VAL A 1 103 ? 5.480 76.085 28.881 1.00 25.36 80 VAL X C 1
ATOM 609 O O . VAL A 1 103 ? 4.670 75.897 27.989 1.00 25.23 80 VAL X O 1
ATOM 613 N N . ASP A 1 104 ? 5.603 77.234 29.537 1.00 25.38 81 ASP X N 1
ATOM 614 C CA . ASP A 1 104 ? 4.915 78.466 29.151 1.00 25.54 81 ASP X CA 1
ATOM 615 C C . ASP A 1 104 ? 5.748 79.395 28.264 1.00 26.04 81 ASP X C 1
ATOM 616 O O . ASP A 1 104 ? 5.190 80.098 27.406 1.00 26.10 81 ASP X O 1
ATOM 621 N N . PHE A 1 105 ? 7.066 79.430 28.499 1.00 25.98 82 PHE X N 1
ATOM 622 C CA . PHE A 1 105 ? 7.992 80.264 27.723 1.00 25.65 82 PHE X CA 1
ATOM 623 C C . PHE A 1 105 ? 9.246 79.474 27.321 1.00 25.97 82 PHE X C 1
ATOM 624 O O . PHE A 1 105 ? 9.755 78.652 28.101 1.00 24.39 82 PHE X O 1
ATOM 632 N N . VAL A 1 106 ? 9.732 79.751 26.116 1.00 25.13 83 VAL X N 1
ATOM 633 C CA . VAL A 1 106 ? 11.027 79.303 25.656 1.00 25.76 83 VAL X CA 1
ATOM 634 C C . VAL A 1 106 ? 11.903 80.531 25.554 1.00 26.42 83 VAL X C 1
ATOM 635 O O . VAL A 1 106 ? 11.585 81.470 24.814 1.00 25.55 83 VAL X O 1
ATOM 647 N N . ALA A 1 108 ? 15.275 81.581 24.089 1.00 28.30 85 ALA X N 1
ATOM 648 C CA . ALA A 1 108 ? 16.193 81.018 23.123 1.00 28.62 85 ALA X CA 1
ATOM 649 C C . ALA A 1 108 ? 17.374 81.952 22.920 1.00 29.12 85 ALA X C 1
ATOM 650 O O . ALA A 1 108 ? 17.176 83.094 22.552 1.00 28.43 85 ALA X O 1
ATOM 652 N N . HIS A 1 109 ? 18.584 81.480 23.204 1.00 29.80 86 HIS X N 1
ATOM 653 C CA . HIS A 1 109 ? 19.793 82.175 22.809 1.00 31.04 86 HIS X CA 1
ATOM 654 C C . HIS A 1 109 ? 20.725 81.148 22.249 1.00 31.56 86 HIS X C 1
ATOM 655 O O . HIS A 1 109 ? 21.747 80.837 22.848 1.00 33.17 86 HIS X O 1
ATOM 662 N N . ILE A 1 110 ? 20.338 80.576 21.116 1.00 31.87 87 ILE X N 1
ATOM 663 C CA . ILE A 1 110 ? 21.188 79.635 20.426 1.00 32.29 87 ILE X CA 1
ATOM 664 C C . ILE A 1 110 ? 22.133 80.360 19.479 1.00 32.24 87 ILE X C 1
ATOM 665 O O . ILE A 1 110 ? 21.819 81.424 18.963 1.00 31.87 87 ILE X O 1
ATOM 670 N N . ARG A 1 111 ? 23.296 79.759 19.271 1.00 32.26 88 ARG X N 1
ATOM 671 C CA . ARG A 1 111 ? 24.326 80.316 18.409 1.00 32.70 88 ARG X CA 1
ATOM 672 C C . ARG A 1 111 ? 24.746 79.197 17.496 1.00 32.00 88 ARG X C 1
ATOM 673 O O . ARG A 1 111 ? 25.654 78.463 17.822 1.00 31.81 88 ARG X O 1
ATOM 681 N N . VAL A 1 112 ? 24.065 79.033 16.377 1.00 31.76 89 VAL X N 1
ATOM 682 C CA . VAL A 1 112 ? 24.438 77.988 15.445 1.00 32.23 89 VAL X CA 1
ATOM 683 C C . VAL A 1 112 ? 25.871 78.256 14.960 1.00 32.48 89 VAL X C 1
ATOM 684 O O . VAL A 1 112 ? 26.233 79.393 14.624 1.00 32.01 89 VAL X O 1
ATOM 688 N N . GLY A 1 113 ? 26.690 77.209 15.007 1.00 33.03 90 GLY X N 1
ATOM 689 C CA . GLY A 1 113 ? 28.090 77.291 14.635 1.00 33.31 90 GLY X CA 1
ATOM 690 C C . GLY A 1 113 ? 29.004 77.734 15.758 1.00 33.52 90 GLY X C 1
ATOM 691 O O . GLY A 1 113 ? 30.215 77.630 15.617 1.00 33.47 90 GLY X O 1
ATOM 692 N N . LYS A 1 114 ? 28.435 78.253 16.848 1.00 33.94 91 LYS X N 1
ATOM 693 C CA . LYS A 1 114 ? 29.198 78.662 18.035 1.00 34.58 91 LYS X CA 1
ATOM 694 C C . LYS A 1 114 ? 30.261 79.725 17.702 1.00 34.17 91 LYS X C 1
ATOM 695 O O . LYS A 1 114 ? 30.238 80.275 16.615 1.00 33.59 91 LYS X O 1
ATOM 701 N N . TYR A 1 115 ? 31.183 79.998 18.629 1.00 34.31 92 TYR X N 1
ATOM 702 C CA . TYR A 1 115 ? 32.166 81.079 18.458 1.00 34.23 92 TYR X CA 1
ATOM 703 C C . TYR A 1 115 ? 33.189 80.799 17.360 1.00 33.24 92 TYR X C 1
ATOM 704 O O . TYR A 1 115 ? 33.807 81.735 16.856 1.00 33.10 92 TYR X O 1
ATOM 713 N N . ALA A 1 116 ? 33.369 79.531 16.986 1.00 32.28 93 ALA X N 1
ATOM 714 C CA . ALA A 1 116 ? 34.274 79.170 15.879 1.00 31.28 93 ALA X CA 1
ATOM 715 C C . ALA A 1 116 ? 33.804 79.764 14.549 1.00 30.43 93 ALA X C 1
ATOM 716 O O . ALA A 1 116 ? 34.602 80.315 13.782 1.00 29.58 93 ALA X O 1
ATOM 726 N N . ARG A 1 118 ? 31.597 82.306 14.416 1.00 26.92 95 ARG X N 1
ATOM 727 C CA . ARG A 1 118 ? 31.595 83.757 14.632 1.00 26.72 95 ARG X CA 1
ATOM 728 C C . ARG A 1 118 ? 32.949 84.358 14.234 1.00 25.91 95 ARG X C 1
ATOM 729 O O . ARG A 1 118 ? 33.016 85.414 13.596 1.00 24.66 95 ARG X O 1
ATOM 737 N N . ALA A 1 119 ? 34.022 83.668 14.622 1.00 25.27 96 ALA X N 1
ATOM 738 C CA . ALA A 1 119 ? 35.379 84.075 14.269 1.00 25.58 96 ALA X CA 1
ATOM 739 C C . ALA A 1 119 ? 35.558 84.252 12.757 1.00 25.38 96 ALA X C 1
ATOM 740 O O . ALA A 1 119 ? 36.149 85.219 12.322 1.00 24.54 96 ALA X O 1
ATOM 742 N N . LEU A 1 120 ? 35.050 83.307 11.974 1.00 25.94 97 LEU X N 1
ATOM 743 C CA . LEU A 1 120 ? 35.140 83.377 10.518 1.00 26.68 97 LEU X CA 1
ATOM 744 C C . LEU A 1 120 ? 34.219 84.459 9.920 1.00 27.09 97 LEU X C 1
ATOM 745 O O . LEU A 1 120 ? 34.570 85.100 8.927 1.00 26.64 97 LEU X O 1
ATOM 750 N N . ASP A 1 121 ? 33.047 84.654 10.526 1.00 27.04 98 ASP X N 1
ATOM 751 C CA . ASP A 1 121 ? 32.131 85.708 10.117 1.00 28.23 98 ASP X CA 1
ATOM 752 C C . ASP A 1 121 ? 32.853 87.056 10.150 1.00 28.05 98 ASP X C 1
ATOM 753 O O . ASP A 1 121 ? 32.637 87.905 9.279 1.00 28.58 98 ASP X O 1
ATOM 758 N N . GLU A 1 122 ? 33.672 87.245 11.187 1.00 28.13 99 GLU X N 1
ATOM 759 C CA . GLU A 1 122 ? 34.443 88.470 11.402 1.00 28.27 99 GLU X CA 1
ATOM 760 C C . GLU A 1 122 ? 35.662 88.546 10.473 1.00 28.02 99 GLU X C 1
ATOM 761 O O . GLU A 1 122 ? 35.891 89.559 9.798 1.00 27.54 99 GLU X O 1
ATOM 767 N N . GLN A 1 123 ? 36.415 87.455 10.406 1.00 27.09 100 GLN X N 1
ATOM 768 C CA . GLN A 1 123 ? 37.721 87.476 9.769 1.00 27.15 100 GLN X CA 1
ATOM 769 C C . GLN A 1 123 ? 37.651 87.421 8.236 1.00 26.18 100 GLN X C 1
ATOM 770 O O . GLN A 1 123 ? 38.434 88.081 7.562 1.00 25.73 100 GLN X O 1
ATOM 776 N N . ILE A 1 124 ? 36.710 86.670 7.678 1.00 24.74 101 ILE X N 1
ATOM 777 C CA . ILE A 1 124 ? 36.622 86.586 6.222 1.00 24.35 101 ILE X CA 1
ATOM 778 C C . ILE A 1 124 ? 36.433 87.974 5.553 1.00 23.66 101 ILE X C 1
ATOM 779 O O . ILE A 1 124 ? 37.192 88.324 4.664 1.00 22.62 101 ILE X O 1
ATOM 784 N N . PRO A 1 125 ? 35.436 88.747 5.957 1.00 23.52 102 PRO X N 1
ATOM 785 C CA . PRO A 1 125 ? 35.234 90.079 5.365 1.00 24.13 102 PRO X CA 1
ATOM 786 C C . PRO A 1 125 ? 36.422 91.022 5.550 1.00 24.60 102 PRO X C 1
ATOM 787 O O . PRO A 1 125 ? 36.738 91.837 4.689 1.00 23.33 102 PRO X O 1
ATOM 791 N N . LEU A 1 126 ? 37.039 90.928 6.720 1.00 25.96 103 LEU X N 1
ATOM 792 C CA . LEU A 1 126 ? 38.149 91.794 7.083 1.00 27.28 103 LEU X CA 1
ATOM 793 C C . LEU A 1 126 ? 39.340 91.616 6.134 1.00 27.26 103 LEU X C 1
ATOM 794 O O . LEU A 1 126 ? 40.079 92.548 5.895 1.00 26.90 103 LEU X O 1
ATOM 799 N N . LYS A 1 127 ? 39.523 90.407 5.606 1.00 28.34 104 LYS X N 1
ATOM 800 C CA . LYS A 1 127 ? 40.602 90.112 4.662 1.00 29.02 104 LYS X CA 1
ATOM 801 C C . LYS A 1 127 ? 40.483 90.955 3.415 1.00 28.50 104 LYS X C 1
ATOM 802 O O . LYS A 1 127 ? 41.459 91.126 2.715 1.00 27.89 104 LYS X O 1
ATOM 808 N N . TYR A 1 128 ? 39.272 91.444 3.130 1.00 28.37 105 TYR X N 1
ATOM 809 C CA . TYR A 1 128 ? 39.000 92.261 1.958 1.00 28.24 105 TYR X CA 1
ATOM 810 C C . TYR A 1 128 ? 38.767 93.713 2.282 1.00 27.79 105 TYR X C 1
ATOM 811 O O . TYR A 1 128 ? 38.437 94.459 1.395 1.00 29.46 105 TYR X O 1
ATOM 820 N N . GLY A 1 129 ? 38.929 94.126 3.538 1.00 27.19 106 GLY X N 1
ATOM 821 C CA . GLY A 1 129 ? 38.771 95.520 3.920 1.00 25.61 106 GLY X CA 1
ATOM 822 C C . GLY A 1 129 ? 37.352 95.877 4.283 1.00 25.02 106 GLY X C 1
ATOM 823 O O . GLY A 1 129 ? 36.970 97.041 4.230 1.00 24.89 106 GLY X O 1
ATOM 824 N N . VAL A 1 130 ? 36.557 94.866 4.614 1.00 23.56 107 VAL X N 1
ATOM 825 C CA . VAL A 1 130 ? 35.130 95.032 4.871 1.00 22.90 107 VAL X CA 1
ATOM 826 C C . VAL A 1 130 ? 34.792 94.639 6.303 1.00 23.22 107 VAL X C 1
ATOM 827 O O . VAL A 1 130 ? 35.359 93.687 6.855 1.00 22.85 107 VAL X O 1
ATOM 831 N N . VAL A 1 131 ? 33.840 95.378 6.868 1.00 24.31 108 VAL X N 1
ATOM 832 C CA . VAL A 1 131 ? 33.381 95.239 8.237 1.00 25.26 108 VAL X CA 1
ATOM 833 C C . VAL A 1 131 ? 33.132 93.771 8.585 1.00 25.62 108 VAL X C 1
ATOM 834 O O . VAL A 1 131 ? 32.376 93.094 7.887 1.00 26.06 108 VAL X O 1
ATOM 838 N N . GLY A 1 132 ? 33.772 93.317 9.660 1.00 26.03 109 GLY X N 1
ATOM 839 C CA . GLY A 1 132 ? 33.639 91.973 10.174 1.00 26.43 109 GLY X CA 1
ATOM 840 C C . GLY A 1 132 ? 33.030 92.046 11.565 1.00 27.73 109 GLY X C 1
ATOM 841 O O . GLY A 1 132 ? 33.703 92.442 12.517 1.00 28.73 109 GLY X O 1
ATOM 842 N N . GLN A 1 133 ? 31.756 91.670 11.674 1.00 27.91 110 GLN X N 1
ATOM 843 C CA . GLN A 1 133 ? 30.970 91.889 12.879 1.00 28.90 110 GLN X CA 1
ATOM 844 C C . GLN A 1 133 ? 29.884 90.817 12.976 1.00 29.42 110 GLN X C 1
ATOM 845 O O . GLN A 1 133 ? 29.384 90.346 11.959 1.00 29.64 110 GLN X O 1
ATOM 851 N N . GLU A 1 134 ? 29.522 90.456 14.205 1.00 30.34 111 GLU X N 1
ATOM 852 C CA . GLU A 1 134 ? 28.583 89.366 14.498 1.00 31.17 111 GLU X CA 1
ATOM 853 C C . GLU A 1 134 ? 27.238 89.511 13.797 1.00 30.97 111 GLU X C 1
ATOM 854 O O . GLU A 1 134 ? 26.705 88.534 13.281 1.00 30.92 111 GLU X O 1
ATOM 860 N N . THR A 1 135 ? 26.659 90.702 13.845 1.00 30.95 112 THR X N 1
ATOM 861 C CA . THR A 1 135 ? 25.326 90.915 13.276 1.00 30.98 112 THR X CA 1
ATOM 862 C C . THR A 1 135 ? 25.241 91.899 12.148 1.00 30.66 112 THR X C 1
ATOM 863 O O . THR A 1 135 ? 24.197 91.965 11.527 1.00 31.54 112 THR X O 1
ATOM 867 N N . CYS A 1 136 ? 26.307 92.646 11.871 1.00 30.03 113 CYS X N 1
ATOM 868 C CA . CYS A 1 136 ? 26.298 93.658 10.823 1.00 29.87 113 CYS X CA 1
ATOM 869 C C . CYS A 1 136 ? 27.288 93.310 9.699 1.00 28.39 113 CYS X C 1
ATOM 870 O O . CYS A 1 136 ? 28.351 92.714 9.926 1.00 28.70 113 CYS X O 1
ATOM 873 N N . GLY A 1 137 ? 26.944 93.708 8.484 1.00 26.28 114 GLY X N 1
ATOM 874 C CA . GLY A 1 137 ? 27.746 93.368 7.316 1.00 25.48 114 GLY X CA 1
ATOM 875 C C . GLY A 1 137 ? 27.709 91.898 6.935 1.00 23.88 114 GLY X C 1
ATOM 876 O O . GLY A 1 137 ? 26.831 91.174 7.370 1.00 23.98 114 GLY X O 1
ATOM 877 N N . PRO A 1 138 ? 28.640 91.453 6.097 1.00 22.52 115 PRO X N 1
ATOM 878 C CA . PRO A 1 138 ? 28.640 90.056 5.626 1.00 21.62 115 PRO X CA 1
ATOM 879 C C . PRO A 1 138 ? 28.696 89.011 6.747 1.00 21.40 115 PRO X C 1
ATOM 880 O O . PRO A 1 138 ? 28.143 87.920 6.566 1.00 19.72 115 PRO X O 1
ATOM 884 N N . GLY A 1 139 ? 29.358 89.322 7.863 1.00 21.19 116 GLY X N 1
ATOM 885 C CA . GLY A 1 139 ? 29.372 88.408 9.005 1.00 22.14 116 GLY X CA 1
ATOM 886 C C . GLY A 1 139 ? 27.996 88.179 9.599 1.00 22.13 116 GLY X C 1
ATOM 887 O O . GLY A 1 139 ? 27.664 87.074 9.991 1.00 22.80 116 GLY X O 1
ATOM 888 N N . GLY A 1 140 ? 27.200 89.239 9.663 1.00 22.23 117 GLY X N 1
ATOM 889 C CA . GLY A 1 140 ? 25.807 89.156 10.089 1.00 22.20 117 GLY X CA 1
ATOM 890 C C . GLY A 1 140 ? 24.929 88.344 9.145 1.00 21.97 117 GLY X C 1
ATOM 891 O O . GLY A 1 140 ? 24.102 87.522 9.591 1.00 21.56 117 GLY X O 1
ATOM 892 N N . ILE A 1 141 ? 25.104 88.566 7.845 1.00 21.33 118 ILE X N 1
ATOM 893 C CA . ILE A 1 141 ? 24.386 87.793 6.833 1.00 21.34 118 ILE X CA 1
ATOM 894 C C . ILE A 1 141 ? 24.688 86.284 6.949 1.00 21.28 118 ILE X C 1
ATOM 895 O O . ILE A 1 141 ? 23.777 85.463 6.906 1.00 20.52 118 ILE X O 1
ATOM 900 N N . ALA A 1 142 ? 25.963 85.939 7.128 1.00 20.68 119 ALA X N 1
ATOM 901 C CA . ALA A 1 142 ? 26.408 84.555 7.290 1.00 20.67 119 ALA X CA 1
ATOM 902 C C . ALA A 1 142 ? 25.819 83.900 8.516 1.00 20.27 119 ALA X C 1
ATOM 903 O O . ALA A 1 142 ? 25.362 82.773 8.463 1.00 21.20 119 ALA X O 1
ATOM 905 N N . TYR A 1 143 ? 25.843 84.614 9.628 1.00 21.01 120 TYR X N 1
ATOM 906 C CA . TYR A 1 143 ? 25.259 84.138 10.879 1.00 20.94 120 TYR X CA 1
ATOM 907 C C . TYR A 1 143 ? 23.749 83.963 10.712 1.00 20.95 120 TYR X C 1
ATOM 908 O O . TYR A 1 143 ? 23.181 82.941 11.127 1.00 20.59 120 TYR X O 1
ATOM 917 N N . GLY A 1 144 ? 23.112 84.934 10.061 1.00 20.42 121 GLY X N 1
ATOM 918 C CA . GLY A 1 144 ? 21.708 84.850 9.707 1.00 20.19 121 GLY X CA 1
ATOM 919 C C . GLY A 1 144 ? 21.379 83.575 8.952 1.00 20.61 121 GLY X C 1
ATOM 920 O O . GLY A 1 144 ? 20.459 82.852 9.333 1.00 21.32 121 GLY X O 1
ATOM 929 N N . ARG A 1 146 ? 23.021 80.782 8.973 1.00 21.00 123 ARG X N 1
ATOM 930 C CA . ARG A 1 146 ? 23.143 79.648 9.875 1.00 21.26 123 ARG X CA 1
ATOM 931 C C . ARG A 1 146 ? 21.954 79.581 10.837 1.00 21.35 123 ARG X C 1
ATOM 932 O O . ARG A 1 146 ? 21.426 78.508 11.082 1.00 20.87 123 ARG X O 1
ATOM 940 N N . SER A 1 147 ? 21.539 80.732 11.362 1.00 20.54 124 SER X N 1
ATOM 941 C CA . SER A 1 147 ? 20.547 80.795 12.422 1.00 21.47 124 SER X CA 1
ATOM 942 C C . SER A 1 147 ? 19.128 80.400 12.007 1.00 21.68 124 SER X C 1
ATOM 943 O O . SER A 1 147 ? 18.418 79.816 12.799 1.00 22.23 124 SER X O 1
ATOM 946 N N . ILE A 1 148 ? 18.711 80.704 10.792 1.00 22.22 125 ILE X N 1
ATOM 947 C CA . ILE A 1 148 ? 17.320 80.500 10.403 1.00 22.22 125 ILE X CA 1
ATOM 948 C C . ILE A 1 148 ? 16.884 79.074 10.718 1.00 23.42 125 ILE X C 1
ATOM 949 O O . ILE A 1 148 ? 15.892 78.872 11.430 1.00 22.92 125 ILE X O 1
ATOM 954 N N . GLY A 1 149 ? 17.645 78.102 10.212 1.00 23.85 126 GLY X N 1
ATOM 955 C CA . GLY A 1 149 ? 17.388 76.691 10.446 1.00 24.39 126 GLY X CA 1
ATOM 956 C C . GLY A 1 149 ? 17.338 76.307 11.910 1.00 24.76 126 GLY X C 1
ATOM 957 O O . GLY A 1 149 ? 16.508 75.511 12.296 1.00 25.46 126 GLY X O 1
ATOM 958 N N . GLY A 1 150 ? 18.225 76.867 12.728 1.00 25.00 127 GLY X N 1
ATOM 959 C CA . GLY A 1 150 ? 18.246 76.553 14.152 1.00 24.94 127 GLY X CA 1
ATOM 960 C C . GLY A 1 150 ? 17.001 77.046 14.879 1.00 24.34 127 GLY X C 1
ATOM 961 O O . GLY A 1 150 ? 16.419 76.326 15.675 1.00 23.10 127 GLY X O 1
ATOM 962 N N . VAL A 1 151 ? 16.577 78.269 14.578 1.00 23.58 128 VAL X N 1
ATOM 963 C CA . VAL A 1 151 ? 15.418 78.865 15.223 1.00 23.65 128 VAL X CA 1
ATOM 964 C C . VAL A 1 151 ? 14.123 78.170 14.810 1.00 24.39 128 VAL X C 1
ATOM 965 O O . VAL A 1 151 ? 13.275 77.894 15.657 1.00 23.83 128 VAL X O 1
ATOM 969 N N . LEU A 1 152 ? 13.982 77.848 13.528 1.00 24.44 129 LEU X N 1
ATOM 970 C CA . LEU A 1 152 ? 12.809 77.131 13.046 1.00 24.92 129 LEU X CA 1
ATOM 971 C C . LEU A 1 152 ? 12.691 75.760 13.702 1.00 25.70 129 LEU X C 1
ATOM 972 O O . LEU A 1 152 ? 11.589 75.298 13.972 1.00 25.39 129 LEU X O 1
ATOM 977 N N . GLU A 1 153 ? 13.830 75.131 13.970 1.00 26.66 130 GLU X N 1
ATOM 978 C CA . GLU A 1 153 ? 13.867 73.809 14.614 1.00 27.31 130 GLU X CA 1
ATOM 979 C C . GLU A 1 153 ? 13.247 73.880 16.011 1.00 27.04 130 GLU X C 1
ATOM 980 O O . GLU A 1 153 ? 12.367 73.097 16.341 1.00 27.17 130 GLU X O 1
ATOM 986 N N . ILE A 1 154 ? 13.711 74.833 16.808 1.00 26.99 131 ILE X N 1
ATOM 987 C CA . ILE A 1 154 ? 13.262 75.005 18.179 1.00 27.45 131 ILE X CA 1
ATOM 988 C C . ILE A 1 154 ? 11.817 75.456 18.283 1.00 27.64 131 ILE X C 1
ATOM 989 O O . ILE A 1 154 ? 11.094 75.062 19.213 1.00 27.23 131 ILE X O 1
ATOM 994 N N . LEU A 1 155 ? 11.410 76.280 17.331 1.00 27.50 132 LEU X N 1
ATOM 995 C CA . LEU A 1 155 ? 10.061 76.812 17.265 1.00 27.81 132 LEU X CA 1
ATOM 996 C C . LEU A 1 155 ? 9.057 75.708 16.959 1.00 27.26 132 LEU X C 1
ATOM 997 O O . LEU A 1 155 ? 7.976 75.681 17.521 1.00 26.99 132 LEU X O 1
ATOM 1002 N N . ASP A 1 156 ? 9.428 74.813 16.055 1.00 27.69 133 ASP X N 1
ATOM 1003 C CA . ASP A 1 156 ? 8.597 73.663 15.696 1.00 27.75 133 ASP X CA 1
ATOM 1004 C C . ASP A 1 156 ? 8.469 72.672 16.855 1.00 27.98 133 ASP X C 1
ATOM 1005 O O . ASP A 1 156 ? 7.398 72.082 17.053 1.00 27.56 133 ASP X O 1
ATOM 1010 N N . TYR A 1 157 ? 9.544 72.486 17.618 1.00 28.30 134 TYR X N 1
ATOM 1011 C CA . TYR A 1 157 ? 9.476 71.669 18.824 1.00 28.78 134 TYR X CA 1
ATOM 1012 C C . TYR A 1 157 ? 8.516 72.291 19.825 1.00 29.51 134 TYR X C 1
ATOM 1013 O O . TYR A 1 157 ? 7.778 71.578 20.498 1.00 29.98 134 TYR X O 1
ATOM 1030 N N . GLU A 1 159 ? 5.882 74.276 19.199 1.00 30.89 136 GLU X N 1
ATOM 1031 C CA . GLU A 1 159 ? 4.525 74.080 18.693 1.00 31.83 136 GLU X CA 1
ATOM 1032 C C . GLU A 1 159 ? 4.065 72.601 18.752 1.00 32.41 136 GLU X C 1
ATOM 1033 O O . GLU A 1 159 ? 2.883 72.322 18.846 1.00 32.73 136 GLU X O 1
ATOM 1039 N N . LYS A 1 160 ? 5.006 71.669 18.712 1.00 32.49 137 LYS X N 1
ATOM 1040 C CA . LYS A 1 160 ? 4.674 70.255 18.698 1.00 32.82 137 LYS X CA 1
ATOM 1041 C C . LYS A 1 160 ? 4.349 69.772 20.110 1.00 32.30 137 LYS X C 1
ATOM 1042 O O . LYS A 1 160 ? 3.466 68.931 20.275 1.00 32.48 137 LYS X O 1
ATOM 1048 N N . TYR A 1 161 ? 5.022 70.334 21.119 1.00 31.35 138 TYR X N 1
ATOM 1049 C CA . TYR A 1 161 ? 4.913 69.847 22.493 1.00 30.90 138 TYR X CA 1
ATOM 1050 C C . TYR A 1 161 ? 4.261 70.805 23.487 1.00 30.19 138 TYR X C 1
ATOM 1051 O O . TYR A 1 161 ? 3.712 70.366 24.488 1.00 29.74 138 TYR X O 1
ATOM 1060 N N . SER A 1 162 ? 4.340 72.109 23.244 1.00 29.39 139 SER X N 1
ATOM 1061 C CA . SER A 1 162 ? 3.565 73.087 24.011 1.00 29.36 139 SER X CA 1
ATOM 1062 C C . SER A 1 162 ? 2.984 74.162 23.086 1.00 30.02 139 SER X C 1
ATOM 1063 O O . SER A 1 162 ? 3.502 75.272 23.045 1.00 29.62 139 SER X O 1
ATOM 1066 N N . PRO A 1 163 ? 1.908 73.835 22.365 1.00 30.72 140 PRO X N 1
ATOM 1067 C CA . PRO A 1 163 ? 1.367 74.725 21.320 1.00 31.04 140 PRO X CA 1
ATOM 1068 C C . PRO A 1 163 ? 0.996 76.130 21.783 1.00 31.49 140 PRO X C 1
ATOM 1069 O O . PRO A 1 163 ? 0.924 77.028 20.944 1.00 31.60 140 PRO X O 1
ATOM 1073 N N . ASP A 1 164 ? 0.770 76.335 23.077 1.00 31.96 141 ASP X N 1
ATOM 1074 C CA . ASP A 1 164 ? 0.327 77.650 23.556 1.00 32.09 141 ASP X CA 1
ATOM 1075 C C . ASP A 1 164 ? 1.437 78.513 24.182 1.00 31.37 141 ASP X C 1
ATOM 1076 O O . ASP A 1 164 ? 1.170 79.625 24.616 1.00 31.71 141 ASP X O 1
ATOM 1081 N N . ALA A 1 165 ? 2.678 78.025 24.212 1.00 30.92 142 ALA X N 1
ATOM 1082 C CA . ALA A 1 165 ? 3.801 78.806 24.756 1.00 30.20 142 ALA X CA 1
ATOM 1083 C C . ALA A 1 165 ? 4.301 79.888 23.779 1.00 29.38 142 ALA X C 1
ATOM 1084 O O . ALA A 1 165 ? 4.039 79.833 22.578 1.00 29.04 142 ALA X O 1
ATOM 1086 N N . TRP A 1 166 ? 4.983 80.884 24.336 1.00 28.63 143 TRP X N 1
ATOM 1087 C CA . TRP A 1 166 ? 5.672 81.939 23.602 1.00 28.14 143 TRP X CA 1
ATOM 1088 C C . TRP A 1 166 ? 7.180 81.663 23.576 1.00 27.84 143 TRP X C 1
ATOM 1089 O O . TRP A 1 166 ? 7.772 81.306 24.585 1.00 26.33 143 TRP X O 1
ATOM 1108 N N . LEU A 1 168 ? 10.591 83.568 23.285 1.00 28.85 145 LEU X N 1
ATOM 1109 C CA . LEU A 1 168 ? 11.273 84.833 23.404 1.00 29.40 145 LEU X CA 1
ATOM 1110 C C . LEU A 1 168 ? 12.683 84.617 22.888 1.00 30.12 145 LEU X C 1
ATOM 1111 O O . LEU A 1 168 ? 13.532 84.020 23.555 1.00 29.30 145 LEU X O 1
ATOM 1116 N N . ASN A 1 169 ? 12.921 85.096 21.681 1.00 31.16 146 ASN X N 1
ATOM 1117 C CA . ASN A 1 169 ? 14.132 84.784 20.954 1.00 32.81 146 ASN X CA 1
ATOM 1118 C C . ASN A 1 169 ? 15.091 85.969 20.949 1.00 34.60 146 ASN X C 1
ATOM 1119 O O . ASN A 1 169 ? 14.832 86.989 20.330 1.00 33.48 146 ASN X O 1
ATOM 1124 N N . TYR A 1 170 ? 16.194 85.842 21.670 1.00 37.08 147 TYR X N 1
ATOM 1125 C CA . TYR A 1 170 ? 17.292 86.788 21.496 1.00 39.24 147 TYR X CA 1
ATOM 1126 C C . TYR A 1 170 ? 18.390 86.171 20.652 1.00 39.70 147 TYR X C 1
ATOM 1127 O O . TYR A 1 170 ? 19.421 86.777 20.528 1.00 40.83 147 TYR X O 1
ATOM 1136 N N . SER A 1 171 ? 18.155 84.998 20.037 1.00 40.56 148 SER X N 1
ATOM 1137 C CA . SER A 1 171 ? 19.104 84.384 19.074 1.00 40.13 148 SER X CA 1
ATOM 1138 C C . SER A 1 171 ? 19.300 85.249 17.801 1.00 40.25 148 SER X C 1
ATOM 1139 O O . SER A 1 171 ? 18.350 85.480 17.032 1.00 40.00 148 SER X O 1
ATOM 1142 N N . ASN A 1 172 ? 20.540 85.706 17.586 1.00 39.74 149 ASN X N 1
ATOM 1143 C CA . ASN A 1 172 ? 20.861 86.685 16.558 1.00 39.27 149 ASN X CA 1
ATOM 1144 C C . ASN A 1 172 ? 21.151 85.989 15.240 1.00 38.11 149 ASN X C 1
ATOM 1145 O O . ASN A 1 172 ? 21.316 84.756 15.214 1.00 38.60 149 ASN X O 1
ATOM 1150 N N . PRO A 1 173 ? 21.185 86.735 14.136 1.00 35.85 150 PRO X N 1
ATOM 1151 C CA . PRO A 1 173 ? 20.890 88.170 14.070 1.00 34.43 150 PRO X CA 1
ATOM 1152 C C . PRO A 1 173 ? 19.385 88.412 13.932 1.00 32.95 150 PRO X C 1
ATOM 1153 O O . PRO A 1 173 ? 18.781 87.951 12.958 1.00 32.34 150 PRO X O 1
ATOM 1157 N N . ALA A 1 174 ? 18.812 89.137 14.890 1.00 30.62 151 ALA X N 1
ATOM 1158 C CA . ALA A 1 174 ? 17.370 89.221 15.059 1.00 29.16 151 ALA X CA 1
ATOM 1159 C C . ALA A 1 174 ? 16.629 89.735 13.822 1.00 27.61 151 ALA X C 1
ATOM 1160 O O . ALA A 1 174 ? 15.540 89.287 13.551 1.00 27.35 151 ALA X O 1
ATOM 1162 N N . ALA A 1 175 ? 17.216 90.647 13.063 1.00 26.77 152 ALA X N 1
ATOM 1163 C CA . ALA A 1 175 ? 16.535 91.200 11.894 1.00 25.85 152 ALA X CA 1
ATOM 1164 C C . ALA A 1 175 ? 16.290 90.157 10.797 1.00 25.39 152 ALA X C 1
ATOM 1165 O O . ALA A 1 175 ? 15.190 90.104 10.223 1.00 24.82 152 ALA X O 1
ATOM 1167 N N . ILE A 1 176 ? 17.294 89.327 10.517 1.00 24.47 153 ILE X N 1
ATOM 1168 C CA . ILE A 1 176 ? 17.156 88.283 9.500 1.00 23.72 153 ILE X CA 1
ATOM 1169 C C . ILE A 1 176 ? 16.266 87.167 10.010 1.00 22.45 153 ILE X C 1
ATOM 1170 O O . ILE A 1 176 ? 15.426 86.694 9.298 1.00 21.34 153 ILE X O 1
ATOM 1175 N N . VAL A 1 177 ? 16.464 86.738 11.247 1.00 22.72 154 VAL X N 1
ATOM 1176 C CA . VAL A 1 177 ? 15.632 85.685 11.808 1.00 22.84 154 VAL X CA 1
ATOM 1177 C C . VAL A 1 177 ? 14.164 86.112 11.876 1.00 22.73 154 VAL X C 1
ATOM 1178 O O . VAL A 1 177 ? 13.267 85.303 11.622 1.00 22.52 154 VAL X O 1
ATOM 1182 N N . ALA A 1 178 ? 13.917 87.380 12.212 1.00 22.37 155 ALA X N 1
ATOM 1183 C CA . ALA A 1 178 ? 12.551 87.878 12.305 1.00 22.52 155 ALA X CA 1
ATOM 1184 C C . ALA A 1 178 ? 11.885 87.862 10.919 1.00 22.60 155 ALA X C 1
ATOM 1185 O O . ALA A 1 178 ? 10.723 87.476 10.792 1.00 22.56 155 ALA X O 1
ATOM 1187 N N . GLU A 1 179 ? 12.623 88.250 9.881 1.00 21.99 156 GLU X N 1
ATOM 1188 C CA . GLU A 1 179 ? 12.104 88.188 8.524 1.00 22.21 156 GLU X CA 1
ATOM 1189 C C . GLU A 1 179 ? 11.786 86.739 8.109 1.00 22.71 156 GLU X C 1
ATOM 1190 O O . GLU A 1 179 ? 10.770 86.484 7.454 1.00 23.04 156 GLU X O 1
ATOM 1196 N N . ALA A 1 180 ? 12.647 85.807 8.486 1.00 22.43 157 ALA X N 1
ATOM 1197 C CA . ALA A 1 180 ? 12.400 84.375 8.263 1.00 23.02 157 ALA X CA 1
ATOM 1198 C C . ALA A 1 180 ? 11.116 83.872 8.913 1.00 23.06 157 ALA X C 1
ATOM 1199 O O . ALA A 1 180 ? 10.314 83.184 8.271 1.00 23.29 157 ALA X O 1
ATOM 1201 N N . THR A 1 181 ? 10.923 84.186 10.183 1.00 23.49 158 THR X N 1
ATOM 1202 C CA . THR A 1 181 ? 9.720 83.746 10.893 1.00 24.21 158 THR X CA 1
ATOM 1203 C C . THR A 1 181 ? 8.459 84.414 10.317 1.00 24.55 158 THR X C 1
ATOM 1204 O O . THR A 1 181 ? 7.432 83.770 10.172 1.00 24.22 158 THR X O 1
ATOM 1208 N N . ARG A 1 182 ? 8.563 85.687 9.941 1.00 25.46 159 ARG X N 1
ATOM 1209 C CA . ARG A 1 182 ? 7.452 86.401 9.342 1.00 26.00 159 ARG X CA 1
ATOM 1210 C C . ARG A 1 182 ? 6.960 85.687 8.118 1.00 26.82 159 ARG X C 1
ATOM 1211 O O . ARG A 1 182 ? 5.771 85.570 7.915 1.00 27.18 159 ARG X O 1
ATOM 1219 N N . ARG A 1 183 ? 7.891 85.231 7.291 1.00 27.78 160 ARG X N 1
ATOM 1220 C CA . ARG A 1 183 ? 7.549 84.593 6.025 1.00 28.66 160 ARG X CA 1
ATOM 1221 C C . ARG A 1 183 ? 7.155 83.144 6.182 1.00 28.36 160 ARG X C 1
ATOM 1222 O O . ARG A 1 183 ? 6.176 82.691 5.595 1.00 28.25 160 ARG X O 1
ATOM 1230 N N . LEU A 1 184 ? 7.942 82.427 6.972 1.00 28.40 161 LEU X N 1
ATOM 1231 C CA . LEU A 1 184 ? 7.902 80.974 7.007 1.00 28.47 161 LEU X CA 1
ATOM 1232 C C . LEU A 1 184 ? 7.049 80.413 8.130 1.00 27.87 161 LEU X C 1
ATOM 1233 O O . LEU A 1 184 ? 6.623 79.273 8.049 1.00 27.88 161 LEU X O 1
ATOM 1238 N N . ARG A 1 185 ? 6.819 81.204 9.178 1.00 27.39 162 ARG X N 1
ATOM 1239 C CA . ARG A 1 185 ? 6.009 80.818 10.342 1.00 27.21 162 ARG X CA 1
ATOM 1240 C C . ARG A 1 185 ? 5.107 81.983 10.796 1.00 27.48 162 ARG X C 1
ATOM 1241 O O . ARG A 1 185 ? 5.159 82.420 11.952 1.00 26.03 162 ARG X O 1
ATOM 1249 N N . PRO A 1 186 ? 4.272 82.472 9.884 1.00 28.66 163 PRO X N 1
ATOM 1250 C CA . PRO A 1 186 ? 3.550 83.744 10.087 1.00 29.61 163 PRO X CA 1
ATOM 1251 C C . PRO A 1 186 ? 2.629 83.809 11.306 1.00 30.69 163 PRO X C 1
ATOM 1252 O O . PRO A 1 186 ? 2.432 84.887 11.860 1.00 31.03 163 PRO X O 1
ATOM 1256 N N . ASN A 1 187 ? 2.080 82.684 11.727 1.00 32.00 164 ASN X N 1
ATOM 1257 C CA . ASN A 1 187 ? 1.159 82.666 12.870 1.00 33.42 164 ASN X CA 1
ATOM 1258 C C . ASN A 1 187 ? 1.789 82.256 14.210 1.00 33.28 164 ASN X C 1
ATOM 1259 O O . ASN A 1 187 ? 1.102 82.182 15.219 1.00 33.66 164 ASN X O 1
ATOM 1264 N N . SER A 1 188 ? 3.097 82.021 14.227 1.00 32.62 165 SER X N 1
ATOM 1265 C CA . SER A 1 188 ? 3.754 81.494 15.411 1.00 31.49 165 SER X CA 1
ATOM 1266 C C . SER A 1 188 ? 3.993 82.551 16.486 1.00 31.18 165 SER X C 1
ATOM 1267 O O . SER A 1 188 ? 4.220 83.724 16.200 1.00 30.66 165 SER X O 1
ATOM 1270 N N . LYS A 1 189 ? 3.942 82.101 17.731 1.00 30.65 166 LYS X N 1
ATOM 1271 C CA . LYS A 1 189 ? 4.098 82.962 18.902 1.00 30.31 166 LYS X CA 1
ATOM 1272 C C . LYS A 1 189 ? 5.576 83.075 19.249 1.00 29.83 166 LYS X C 1
ATOM 1273 O O . LYS A 1 189 ? 6.044 82.518 20.222 1.00 28.79 166 LYS X O 1
ATOM 1279 N N . ILE A 1 190 ? 6.301 83.795 18.411 1.00 30.01 167 ILE X N 1
ATOM 1280 C CA . ILE A 1 190 ? 7.713 84.057 18.605 1.00 30.56 167 ILE X CA 1
ATOM 1281 C C . ILE A 1 190 ? 7.895 85.566 18.597 1.00 31.04 167 ILE X C 1
ATOM 1282 O O . ILE A 1 190 ? 7.314 86.264 17.760 1.00 31.01 167 ILE X O 1
ATOM 1287 N N . LEU A 1 191 ? 8.693 86.057 19.529 1.00 31.50 168 LEU X N 1
ATOM 1288 C CA . LEU A 1 191 ? 9.063 87.463 19.599 1.00 32.59 168 LEU X CA 1
ATOM 1289 C C . LEU A 1 191 ? 10.564 87.571 19.542 1.00 32.93 168 LEU X C 1
ATOM 1290 O O . LEU A 1 191 ? 11.267 87.006 20.360 1.00 32.67 168 LEU X O 1
ATOM 1295 N N . ASN A 1 192 ? 11.055 88.281 18.540 1.00 34.01 169 ASN X N 1
ATOM 1296 C CA . ASN A 1 192 ? 12.477 88.469 18.363 1.00 34.65 169 ASN X CA 1
ATOM 1297 C C . ASN A 1 192 ? 12.821 89.797 19.069 1.00 35.25 169 ASN X C 1
ATOM 1298 O O . ASN A 1 192 ? 12.041 90.774 19.019 1.00 35.65 169 ASN X O 1
ATOM 1303 N N . ILE A 1 193 ? 13.924 89.784 19.816 1.00 35.06 170 ILE X N 1
ATOM 1304 C CA . ILE A 1 193 ? 14.241 90.868 20.747 1.00 35.14 170 ILE X CA 1
ATOM 1305 C C . ILE A 1 193 ? 15.731 91.104 20.834 1.00 34.99 170 ILE X C 1
ATOM 1306 O O . ILE A 1 193 ? 16.554 90.291 20.399 1.00 34.13 170 ILE X O 1
ATOM 1311 N N . CYS A 1 194 ? 16.050 92.257 21.401 1.00 35.33 171 CYS X N 1
ATOM 1312 C CA . CYS A 1 194 ? 17.391 92.791 21.360 1.00 35.55 171 CYS X CA 1
ATOM 1313 C C . CYS A 1 194 ? 17.627 93.702 22.545 1.00 35.26 171 CYS X C 1
ATOM 1314 O O . CYS A 1 194 ? 16.779 94.517 22.882 1.00 34.86 171 CYS X O 1
ATOM 1317 N N . ASP A 1 195 ? 18.798 93.580 23.155 1.00 35.12 172 ASP X N 1
ATOM 1318 C CA . ASP A 1 195 ? 19.091 94.296 24.385 1.00 35.46 172 ASP X CA 1
ATOM 1319 C C . ASP A 1 195 ? 19.857 95.584 24.168 1.00 34.61 172 ASP X C 1
ATOM 1320 O O . ASP A 1 195 ? 20.087 96.305 25.130 1.00 33.97 172 ASP X O 1
ATOM 1333 N N . PRO A 1 197 ? 19.067 98.560 22.567 1.00 31.38 174 PRO X N 1
ATOM 1334 C CA . PRO A 1 197 ? 18.319 99.737 22.988 1.00 30.16 174 PRO X CA 1
ATOM 1335 C C . PRO A 1 197 ? 18.254 99.855 24.510 1.00 29.23 174 PRO X C 1
ATOM 1336 O O . PRO A 1 197 ? 18.438 100.952 25.007 1.00 28.81 174 PRO X O 1
ATOM 1340 N N . VAL A 1 198 ? 18.056 98.752 25.232 1.00 27.97 175 VAL X N 1
ATOM 1341 C CA . VAL A 1 198 ? 17.974 98.804 26.689 1.00 27.01 175 VAL X CA 1
ATOM 1342 C C . VAL A 1 198 ? 19.293 99.343 27.260 1.00 25.41 175 VAL X C 1
ATOM 1343 O O . VAL A 1 198 ? 19.296 100.239 28.094 1.00 24.70 175 VAL X O 1
ATOM 1347 N N . GLY A 1 199 ? 20.406 98.816 26.769 1.00 24.00 176 GLY X N 1
ATOM 1348 C CA . GLY A 1 199 ? 21.730 99.221 27.197 1.00 23.41 176 GLY X CA 1
ATOM 1349 C C . GLY A 1 199 ? 22.008 100.686 26.937 1.00 22.67 176 GLY X C 1
ATOM 1350 O O . GLY A 1 199 ? 22.647 101.365 27.745 1.00 21.45 176 GLY X O 1
ATOM 1351 N N . ILE A 1 200 ? 21.511 101.195 25.815 1.00 21.61 177 ILE X N 1
ATOM 1352 C CA . ILE A 1 200 ? 21.732 102.594 25.494 1.00 21.37 177 ILE X CA 1
ATOM 1353 C C . ILE A 1 200 ? 20.847 103.451 26.409 1.00 21.17 177 ILE X C 1
ATOM 1354 O O . ILE A 1 200 ? 21.273 104.472 26.900 1.00 20.23 177 ILE X O 1
ATOM 1359 N N . GLU A 1 201 ? 19.615 103.015 26.634 1.00 22.36 178 GLU X N 1
ATOM 1360 C CA . GLU A 1 201 ? 18.694 103.739 27.496 1.00 22.86 178 GLU X CA 1
ATOM 1361 C C . GLU A 1 201 ? 19.199 103.775 28.948 1.00 22.95 178 GLU X C 1
ATOM 1362 O O . GLU A 1 201 ? 19.027 104.769 29.630 1.00 22.38 178 GLU X O 1
ATOM 1368 N N . ASP A 1 202 ? 19.830 102.695 29.403 1.00 23.71 179 ASP X N 1
ATOM 1369 C CA . ASP A 1 202 ? 20.510 102.670 30.709 1.00 24.38 179 ASP X CA 1
ATOM 1370 C C . ASP A 1 202 ? 21.522 103.782 30.804 1.00 23.78 179 ASP X C 1
ATOM 1371 O O . ASP A 1 202 ? 21.543 104.514 31.791 1.00 22.78 179 ASP X O 1
ATOM 1376 N N . ARG A 1 203 ? 22.333 103.939 29.762 1.00 23.32 180 ARG X N 1
ATOM 1377 C CA . ARG A 1 203 ? 23.332 105.007 29.753 1.00 24.03 180 ARG X CA 1
ATOM 1378 C C . ARG A 1 203 ? 22.685 106.386 29.672 1.00 23.69 180 ARG X C 1
ATOM 1379 O O . ARG A 1 203 ? 23.179 107.314 30.296 1.00 23.84 180 ARG X O 1
ATOM 1395 N N . ALA A 1 205 ? 19.796 107.150 31.012 1.00 23.91 182 ALA X N 1
ATOM 1396 C CA . ALA A 1 205 ? 19.283 107.357 32.362 1.00 25.00 182 ALA X CA 1
ATOM 1397 C C . ALA A 1 205 ? 20.397 107.810 33.297 1.00 25.58 182 ALA X C 1
ATOM 1398 O O . ALA A 1 205 ? 20.194 108.706 34.101 1.00 25.53 182 ALA X O 1
ATOM 1400 N N . GLN A 1 206 ? 21.588 107.232 33.148 1.00 26.53 183 GLN X N 1
ATOM 1401 C CA . GLN A 1 206 ? 22.736 107.640 33.957 1.00 27.71 183 GLN X CA 1
ATOM 1402 C C . GLN A 1 206 ? 23.082 109.081 33.661 1.00 27.82 183 GLN X C 1
ATOM 1403 O O . GLN A 1 206 ? 23.283 109.867 34.564 1.00 28.45 183 GLN X O 1
ATOM 1409 N N . ILE A 1 207 ? 23.122 109.432 32.387 1.00 27.98 184 ILE X N 1
ATOM 1410 C CA . ILE A 1 207 ? 23.444 110.788 31.980 1.00 28.46 184 ILE X CA 1
ATOM 1411 C C . ILE A 1 207 ? 22.457 111.808 32.570 1.00 28.80 184 ILE X C 1
ATOM 1412 O O . ILE A 1 207 ? 22.855 112.905 32.945 1.00 29.44 184 ILE X O 1
ATOM 1417 N N . LEU A 1 208 ? 21.189 111.425 32.694 1.00 29.06 185 LEU X N 1
ATOM 1418 C CA . LEU A 1 208 ? 20.113 112.340 33.097 1.00 28.95 185 LEU X CA 1
ATOM 1419 C C . LEU A 1 208 ? 19.870 112.388 34.605 1.00 29.25 185 LEU X C 1
ATOM 1420 O O . LEU A 1 208 ? 19.063 113.182 35.081 1.00 29.10 185 LEU X O 1
ATOM 1425 N N . GLY A 1 209 ? 20.574 111.536 35.342 1.00 29.65 186 GLY X N 1
ATOM 1426 C CA . GLY A 1 209 ? 20.451 111.455 36.779 1.00 29.97 186 GLY X CA 1
ATOM 1427 C C . GLY A 1 209 ? 19.205 110.711 37.216 1.00 30.12 186 GLY X C 1
ATOM 1428 O O . GLY A 1 209 ? 18.722 110.930 38.308 1.00 30.31 186 GLY X O 1
ATOM 1429 N N . LEU A 1 210 ? 18.690 109.831 36.368 1.00 30.03 187 LEU X N 1
ATOM 1430 C CA . LEU A 1 210 ? 17.494 109.056 36.686 1.00 30.32 187 LEU X CA 1
ATOM 1431 C C . LEU A 1 210 ? 17.888 107.774 37.395 1.00 30.18 187 LEU X C 1
ATOM 1432 O O . LEU A 1 210 ? 18.980 107.266 37.194 1.00 30.34 187 LEU X O 1
ATOM 1437 N N . SER A 1 211 ? 16.993 107.236 38.210 1.00 30.34 188 SER X N 1
ATOM 1438 C CA . SER A 1 211 ? 17.277 105.983 38.908 1.00 30.68 188 SER X CA 1
ATOM 1439 C C . SER A 1 211 ? 17.178 104.789 37.968 1.00 30.28 188 SER X C 1
ATOM 1440 O O . SER A 1 211 ? 17.710 103.726 38.255 1.00 30.40 188 SER X O 1
ATOM 1443 N N . SER A 1 212 ? 16.496 104.968 36.842 1.00 29.97 189 SER X N 1
ATOM 1444 C CA . SER A 1 212 ? 16.197 103.857 35.945 1.00 29.48 189 SER X CA 1
ATOM 1445 C C . SER A 1 212 ? 15.639 104.343 34.595 1.00 28.59 189 SER X C 1
ATOM 1446 O O . SER A 1 212 ? 14.972 105.378 34.515 1.00 27.51 189 SER X O 1
ATOM 1449 N N . ARG A 1 213 ? 15.921 103.577 33.548 1.00 27.65 190 ARG X N 1
ATOM 1450 C CA . ARG A 1 213 ? 15.431 103.873 32.207 1.00 27.79 190 ARG X CA 1
ATOM 1451 C C . ARG A 1 213 ? 13.908 103.808 32.161 1.00 28.16 190 ARG X C 1
ATOM 1452 O O . ARG A 1 213 ? 13.296 104.441 31.314 1.00 27.83 190 ARG X O 1
ATOM 1460 N N . LYS A 1 214 ? 13.310 103.028 33.062 1.00 28.59 191 LYS X N 1
ATOM 1461 C CA . LYS A 1 214 ? 11.857 102.910 33.154 1.00 29.51 191 LYS X CA 1
ATOM 1462 C C . LYS A 1 214 ? 11.163 104.213 33.564 1.00 29.30 191 LYS X C 1
ATOM 1463 O O . LYS A 1 214 ? 9.949 104.329 33.434 1.00 28.97 191 LYS X O 1
ATOM 1469 N N . GLU A 1 215 ? 11.926 105.186 34.056 1.00 29.18 192 GLU X N 1
ATOM 1470 C CA . GLU A 1 215 ? 11.416 106.539 34.262 1.00 29.52 192 GLU X CA 1
ATOM 1471 C C . GLU A 1 215 ? 11.276 107.331 32.942 1.00 29.04 192 GLU X C 1
ATOM 1472 O O . GLU A 1 215 ? 10.718 108.423 32.934 1.00 29.44 192 GLU X O 1
ATOM 1486 N N . LYS A 1 217 ? 9.838 107.637 28.895 1.00 25.15 194 LYS X N 1
ATOM 1487 C CA . LYS A 1 217 ? 8.850 107.189 27.924 1.00 24.53 194 LYS X CA 1
ATOM 1488 C C . LYS A 1 217 ? 9.391 107.647 26.585 1.00 23.51 194 LYS X C 1
ATOM 1489 O O . LYS A 1 217 ? 9.585 108.837 26.378 1.00 22.98 194 LYS X O 1
ATOM 1495 N N . VAL A 1 218 ? 9.656 106.703 25.684 1.00 22.45 195 VAL X N 1
ATOM 1496 C CA . VAL A 1 218 ? 10.353 107.036 24.452 1.00 21.78 195 VAL X CA 1
ATOM 1497 C C . VAL A 1 218 ? 9.548 106.701 23.220 1.00 21.43 195 VAL X C 1
ATOM 1498 O O . VAL A 1 218 ? 8.716 105.778 23.225 1.00 21.39 195 VAL X O 1
ATOM 1502 N N . ARG A 1 219 ? 9.804 107.445 22.149 1.00 20.65 196 ARG X N 1
ATOM 1503 C CA . ARG A 1 219 ? 9.458 106.977 20.807 1.00 20.51 196 ARG X CA 1
ATOM 1504 C C . ARG A 1 219 ? 10.739 106.643 20.030 1.00 19.35 196 ARG X C 1
ATOM 1505 O O . ARG A 1 219 ? 11.783 107.236 20.229 1.00 19.10 196 ARG X O 1
ATOM 1513 N N . TYR A 1 220 ? 10.639 105.644 19.179 1.00 18.71 197 TYR X N 1
ATOM 1514 C CA . TYR A 1 220 ? 11.774 105.072 18.484 1.00 18.59 197 TYR X CA 1
ATOM 1515 C C . TYR A 1 220 ? 11.276 104.389 17.206 1.00 18.06 197 TYR X C 1
ATOM 1516 O O . TYR A 1 220 ? 10.177 103.875 17.169 1.00 18.62 197 TYR X O 1
ATOM 1525 N N . TYR A 1 221 ? 12.090 104.367 16.166 1.00 17.44 198 TYR X N 1
ATOM 1526 C CA . TYR A 1 221 ? 11.817 103.466 15.048 1.00 17.78 198 TYR X CA 1
ATOM 1527 C C . TYR A 1 221 ? 13.115 103.025 14.389 1.00 18.16 198 TYR X C 1
ATOM 1528 O O . TYR A 1 221 ? 14.153 103.678 14.501 1.00 17.69 198 TYR X O 1
ATOM 1537 N N . GLY A 1 222 ? 13.024 101.940 13.649 1.00 18.99 199 GLY X N 1
ATOM 1538 C CA . GLY A 1 222 ? 14.145 101.457 12.889 1.00 20.05 199 GLY X CA 1
ATOM 1539 C C . GLY A 1 222 ? 13.992 99.996 12.549 1.00 20.31 199 GLY X C 1
ATOM 1540 O O . GLY A 1 222 ? 12.896 99.445 12.579 1.00 19.51 199 GLY X O 1
ATOM 1541 N N . LEU A 1 223 ? 15.109 99.381 12.192 1.00 21.18 200 LEU X N 1
ATOM 1542 C CA . LEU A 1 223 ? 15.197 97.933 12.105 1.00 22.13 200 LEU X CA 1
ATOM 1543 C C . LEU A 1 223 ? 16.010 97.558 13.285 1.00 22.71 200 LEU X C 1
ATOM 1544 O O . LEU A 1 223 ? 16.595 98.423 13.920 1.00 23.93 200 LEU X O 1
ATOM 1549 N N . ASN A 1 224 ? 16.088 96.279 13.586 1.00 24.30 201 ASN X N 1
ATOM 1550 C CA . ASN A 1 224 ? 16.969 95.838 14.655 1.00 24.64 201 ASN X CA 1
ATOM 1551 C C . ASN A 1 224 ? 18.399 96.287 14.331 1.00 24.87 201 ASN X C 1
ATOM 1552 O O . ASN A 1 224 ? 18.847 96.165 13.187 1.00 24.61 201 ASN X O 1
ATOM 1557 N N . HIS A 1 225 ? 19.082 96.845 15.330 1.00 24.79 202 HIS X N 1
ATOM 1558 C CA . HIS A 1 225 ? 20.479 97.290 15.213 1.00 25.13 202 HIS X CA 1
ATOM 1559 C C . HIS A 1 225 ? 20.615 98.372 14.147 1.00 24.22 202 HIS X C 1
ATOM 1560 O O . HIS A 1 225 ? 21.593 98.387 13.415 1.00 25.34 202 HIS X O 1
ATOM 1567 N N . PHE A 1 226 ? 19.629 99.257 14.075 1.00 23.32 203 PHE X N 1
ATOM 1568 C CA . PHE A 1 226 ? 19.468 100.173 12.943 1.00 21.80 203 PHE X CA 1
ATOM 1569 C C . PHE A 1 226 ? 18.291 101.106 13.206 1.00 20.71 203 PHE X C 1
ATOM 1570 O O . PHE A 1 226 ? 17.272 101.042 12.540 1.00 21.69 203 PHE X O 1
ATOM 1578 N N . GLY A 1 227 ? 18.422 101.994 14.166 1.00 19.14 204 GLY X N 1
ATOM 1579 C CA . GLY A 1 227 ? 17.295 102.832 14.534 1.00 18.46 204 GLY X CA 1
ATOM 1580 C C . GLY A 1 227 ? 17.634 104.100 15.255 1.00 17.64 204 GLY X C 1
ATOM 1581 O O . GLY A 1 227 ? 18.809 104.360 15.565 1.00 17.03 204 GLY X O 1
ATOM 1582 N N . TRP A 1 228 ? 16.584 104.874 15.534 1.00 17.23 205 TRP X N 1
ATOM 1583 C CA . TRP A 1 228 ? 16.672 106.213 16.117 1.00 17.65 205 TRP X CA 1
ATOM 1584 C C . TRP A 1 228 ? 15.603 106.451 17.184 1.00 18.53 205 TRP X C 1
ATOM 1585 O O . TRP A 1 228 ? 14.442 106.120 16.979 1.00 19.28 205 TRP X O 1
ATOM 1596 N N . TRP A 1 229 ? 15.989 107.081 18.292 1.00 18.57 206 TRP X N 1
ATOM 1597 C CA . TRP A 1 229 ? 15.040 107.657 19.262 1.00 18.67 206 TRP X CA 1
ATOM 1598 C C . TRP A 1 229 ? 14.598 109.008 18.755 1.00 18.62 206 TRP X C 1
ATOM 1599 O O . TRP A 1 229 ? 15.413 109.810 18.330 1.00 18.19 206 TRP X O 1
ATOM 1610 N N . THR A 1 230 ? 13.301 109.262 18.770 1.00 19.20 207 THR X N 1
ATOM 1611 C CA . THR A 1 230 ? 12.778 110.524 18.278 1.00 20.57 207 THR X CA 1
ATOM 1612 C C . THR A 1 230 ? 12.210 111.401 19.404 1.00 20.84 207 THR X C 1
ATOM 1613 O O . THR A 1 230 ? 12.041 112.580 19.225 1.00 21.62 207 THR X O 1
ATOM 1617 N N . SER A 1 231 ? 11.901 110.816 20.542 1.00 21.39 208 SER X N 1
ATOM 1618 C CA . SER A 1 231 ? 11.269 111.551 21.625 1.00 22.69 208 SER X CA 1
ATOM 1619 C C . SER A 1 231 ? 11.603 110.849 22.933 1.00 22.87 208 SER X C 1
ATOM 1620 O O . SER A 1 231 ? 11.569 109.629 23.012 1.00 23.12 208 SER X O 1
ATOM 1623 N N . ILE A 1 232 ? 11.995 111.618 23.938 1.00 22.88 209 ILE X N 1
ATOM 1624 C CA . ILE A 1 232 ? 12.335 111.076 25.237 1.00 23.96 209 ILE X CA 1
ATOM 1625 C C . ILE A 1 232 ? 11.836 112.057 26.272 1.00 23.98 209 ILE X C 1
ATOM 1626 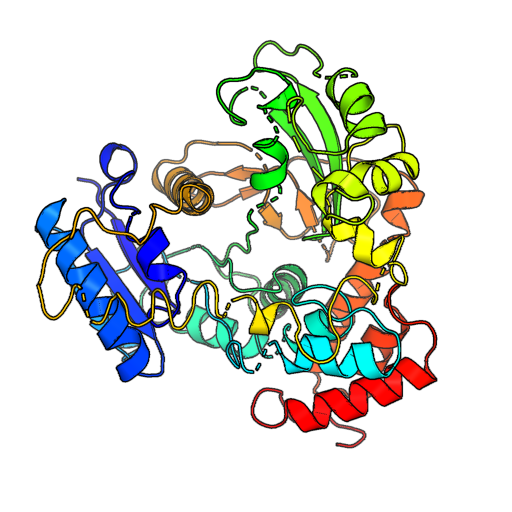O O . ILE A 1 232 ? 12.208 113.221 26.250 1.00 22.70 209 ILE X O 1
ATOM 1631 N N . GLN A 1 233 ? 10.944 111.573 27.130 1.00 24.80 210 GLN X N 1
ATOM 1632 C CA . GLN A 1 233 ? 10.399 112.367 28.215 1.00 25.52 210 GLN X CA 1
ATOM 1633 C C . GLN A 1 233 ? 10.307 111.548 29.496 1.00 25.46 210 GLN X C 1
ATOM 1634 O O . GLN A 1 233 ? 10.377 110.321 29.479 1.00 24.20 210 GLN X O 1
ATOM 1640 N N . ASP A 1 234 ? 10.186 112.238 30.620 1.00 26.38 211 ASP X N 1
ATOM 1641 C CA . ASP A 1 234 ? 9.972 111.551 31.883 1.00 27.24 211 ASP X CA 1
ATOM 1642 C C . ASP A 1 234 ? 8.476 111.297 32.053 1.00 28.00 211 ASP X C 1
ATOM 1643 O O . ASP A 1 234 ? 7.671 111.651 31.171 1.00 26.67 211 ASP X O 1
ATOM 1648 N N . GLN A 1 235 ? 8.106 110.676 33.169 1.00 29.05 212 GLN X N 1
ATOM 1649 C CA . GLN A 1 235 ? 6.720 110.270 33.389 1.00 30.17 212 GLN X CA 1
ATOM 1650 C C . GLN A 1 235 ? 5.771 111.457 33.397 1.00 29.82 212 GLN X C 1
ATOM 1651 O O . GLN A 1 235 ? 4.649 111.323 32.928 1.00 30.78 212 GLN X O 1
ATOM 1657 N N . GLU A 1 236 ? 6.240 112.613 33.874 1.00 29.58 213 GLU X N 1
ATOM 1658 C CA . GLU A 1 236 ? 5.445 113.847 33.919 1.00 29.53 213 GLU X CA 1
ATOM 1659 C C . GLU A 1 236 ? 5.269 114.521 32.559 1.00 28.92 213 GLU X C 1
ATOM 1660 O O . GLU A 1 236 ? 4.468 115.445 32.437 1.00 29.66 213 GLU X O 1
ATOM 1666 N N . GLY A 1 237 ? 6.044 114.105 31.559 1.00 27.28 214 GLY X N 1
ATOM 1667 C CA . GLY A 1 237 ? 5.952 114.649 30.225 1.00 26.08 214 GLY X CA 1
ATOM 1668 C C . GLY A 1 237 ? 7.002 115.688 29.914 1.00 25.33 214 GLY X C 1
ATOM 1669 O O . GLY A 1 237 ? 6.980 116.265 28.833 1.00 24.72 214 GLY X O 1
ATOM 1670 N N . ASN A 1 238 ? 7.926 115.932 30.845 1.00 24.65 215 ASN X N 1
ATOM 1671 C CA . ASN A 1 238 ? 9.061 116.811 30.576 1.00 24.47 215 ASN X CA 1
ATOM 1672 C C . ASN A 1 238 ? 9.953 116.224 29.485 1.00 24.07 215 ASN X C 1
ATOM 1673 O O . ASN A 1 238 ? 10.237 115.027 29.477 1.00 23.56 215 ASN X O 1
ATOM 1678 N N . ASP A 1 239 ? 10.375 117.089 28.577 1.00 23.96 216 ASP X N 1
ATOM 1679 C CA . ASP A 1 239 ? 11.245 116.740 27.484 1.00 24.60 216 ASP X CA 1
ATOM 1680 C C . ASP A 1 239 ? 12.692 116.622 27.974 1.00 24.96 216 ASP X C 1
ATOM 1681 O O . ASP A 1 239 ? 13.273 117.585 28.458 1.00 25.49 216 ASP X O 1
ATOM 1686 N N . LEU A 1 240 ? 13.250 115.423 27.841 1.00 25.14 217 LEU X N 1
ATOM 1687 C CA . LEU A 1 240 ? 14.626 115.123 28.230 1.00 25.15 217 LEU X CA 1
ATOM 1688 C C . LEU A 1 240 ? 15.606 115.184 27.040 1.00 26.01 217 LEU X C 1
ATOM 1689 O O . LEU A 1 240 ? 16.820 115.154 27.221 1.00 24.78 217 LEU X O 1
ATOM 1702 N N . PRO A 1 242 ? 16.588 117.543 24.583 1.00 27.91 219 PRO X N 1
ATOM 1703 C CA . PRO A 1 242 ? 17.601 118.602 24.482 1.00 28.01 219 PRO X CA 1
ATOM 1704 C C . PRO A 1 242 ? 18.826 118.382 25.391 1.00 28.08 219 PRO X C 1
ATOM 1705 O O . PRO A 1 242 ? 19.950 118.647 24.948 1.00 28.02 219 PRO X O 1
ATOM 1709 N N . LYS A 1 243 ? 18.621 117.868 26.601 1.00 28.43 220 LYS X N 1
ATOM 1710 C CA . LYS A 1 243 ? 19.712 117.605 27.537 1.00 28.95 220 LYS X CA 1
ATOM 1711 C C . LYS A 1 243 ? 20.557 116.461 27.023 1.00 28.23 220 LYS X C 1
ATOM 1712 O O . LYS A 1 243 ? 21.771 116.542 27.010 1.00 27.25 220 LYS X O 1
ATOM 1718 N N . LEU A 1 244 ? 19.900 115.371 26.645 1.00 28.15 221 LEU X N 1
ATOM 1719 C CA . LEU A 1 244 ? 20.612 114.208 26.127 1.00 28.03 221 LEU X CA 1
ATOM 1720 C C . LEU A 1 244 ? 21.382 114.544 24.866 1.00 27.26 221 LEU X C 1
ATOM 1721 O O . LEU A 1 244 ? 22.506 114.093 24.692 1.00 27.04 221 LEU X O 1
ATOM 1726 N N . LYS A 1 245 ? 20.787 115.340 23.991 1.00 26.81 222 LYS X N 1
ATOM 1727 C CA . LYS A 1 245 ? 21.431 115.683 22.732 1.00 26.61 222 LYS X CA 1
ATOM 1728 C C . LYS A 1 245 ? 22.690 116.484 22.968 1.00 26.66 222 LYS X C 1
ATOM 1729 O O . LYS A 1 245 ? 23.672 116.272 22.274 1.00 26.11 222 LYS X O 1
ATOM 1735 N N . GLU A 1 246 ? 22.674 117.424 23.926 1.00 26.49 223 GLU X N 1
ATOM 1736 C CA . GLU A 1 246 ? 23.854 118.264 24.143 1.00 26.54 223 GLU X CA 1
ATOM 1737 C C . GLU A 1 246 ? 24.962 117.384 24.694 1.00 25.59 223 GLU X C 1
ATOM 1738 O O . GLU A 1 246 ? 26.097 117.497 24.275 1.00 25.76 223 GLU X O 1
ATOM 1744 N N . HIS A 1 247 ? 24.634 116.494 25.621 1.00 25.11 224 HIS X N 1
ATOM 1745 C CA . HIS A 1 247 ? 25.616 115.557 26.145 1.00 25.29 224 HIS X CA 1
ATOM 1746 C C . HIS A 1 247 ? 26.154 114.621 25.044 1.00 25.46 224 HIS X C 1
ATOM 1747 O O . HIS A 1 247 ? 27.360 114.512 24.859 1.00 24.89 224 HIS X O 1
ATOM 1754 N N . VAL A 1 248 ? 25.261 113.954 24.321 1.00 25.57 225 VAL X N 1
ATOM 1755 C CA . VAL A 1 248 ? 25.675 112.945 23.336 1.00 26.26 225 VAL X CA 1
ATOM 1756 C C . VAL A 1 248 ? 26.527 113.568 22.217 1.00 27.13 225 VAL X C 1
ATOM 1757 O O . VAL A 1 248 ? 27.427 112.918 21.680 1.00 27.62 225 VAL X O 1
ATOM 1761 N N . SER A 1 249 ? 26.251 114.825 21.882 1.00 27.97 226 SER X N 1
ATOM 1762 C CA . SER A 1 249 ? 26.979 115.532 20.823 1.00 28.81 226 SER X CA 1
ATOM 1763 C C . SER A 1 249 ? 28.411 115.899 21.224 1.00 29.34 226 SER X C 1
ATOM 1764 O O . SER A 1 249 ? 29.194 116.322 20.375 1.00 30.48 226 SER X O 1
ATOM 1767 N N . GLN A 1 250 ? 28.746 115.762 22.506 1.00 29.73 227 GLN X N 1
ATOM 1768 C CA . GLN A 1 250 ? 30.110 115.953 22.988 1.00 29.94 227 GLN X CA 1
ATOM 1769 C C . GLN A 1 250 ? 30.800 114.672 23.468 1.00 29.40 227 GLN X C 1
ATOM 1770 O O . GLN A 1 250 ? 32.019 114.552 23.362 1.00 29.59 227 GLN X O 1
ATOM 1776 N N . TYR A 1 251 ? 30.040 113.744 24.039 1.00 28.20 228 TYR X N 1
ATOM 1777 C CA . TYR A 1 251 ? 30.618 112.576 24.704 1.00 27.68 228 TYR X CA 1
ATOM 1778 C C . TYR A 1 251 ? 30.068 111.223 24.244 1.00 26.13 228 TYR 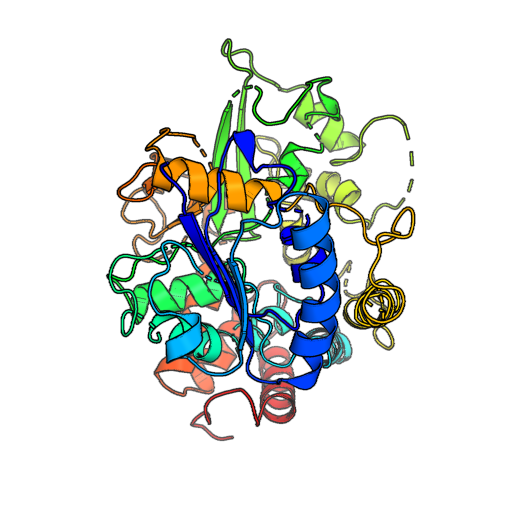X C 1
ATOM 1779 O O . TYR A 1 251 ? 30.485 110.189 24.753 1.00 25.11 228 TYR X O 1
ATOM 1788 N N . GLY A 1 252 ? 29.124 111.222 23.307 1.00 25.11 229 GLY X N 1
ATOM 1789 C CA . GLY A 1 252 ? 28.381 110.018 22.986 1.00 24.90 229 GLY X CA 1
ATOM 1790 C C . GLY A 1 252 ? 27.556 109.533 24.164 1.00 24.51 229 GLY X C 1
ATOM 1791 O O . GLY A 1 252 ? 27.083 110.333 24.948 1.00 25.08 229 GLY X O 1
ATOM 1792 N N . TYR A 1 253 ? 27.388 108.227 24.297 1.00 24.08 230 TYR X N 1
ATOM 1793 C CA . TYR A 1 253 ? 26.599 107.661 25.374 1.00 24.35 230 TYR X CA 1
ATOM 1794 C C . TYR A 1 253 ? 27.491 107.258 26.575 1.00 25.55 230 TYR X C 1
ATOM 1795 O O . TYR A 1 253 ? 27.340 106.178 27.120 1.00 25.20 230 TYR X O 1
ATOM 1804 N N . ILE A 1 254 ? 28.417 108.133 26.960 1.00 27.26 231 ILE X N 1
ATOM 1805 C CA . ILE A 1 254 ? 29.350 107.899 28.074 1.00 28.82 231 ILE X CA 1
ATOM 1806 C C . ILE A 1 254 ? 29.036 108.948 29.124 1.00 30.46 231 ILE X C 1
ATOM 1807 O O . ILE A 1 254 ? 29.149 110.145 28.840 1.00 29.95 231 ILE X O 1
ATOM 1812 N N . PRO A 1 255 ? 28.597 108.516 30.306 1.00 32.79 232 PRO X N 1
ATOM 1813 C CA . PRO A 1 255 ? 28.338 109.437 31.424 1.00 35.04 232 PRO X CA 1
ATOM 1814 C C . PRO A 1 255 ? 29.568 110.231 31.847 1.00 37.18 232 PRO X C 1
ATOM 1815 O O . PRO A 1 255 ? 30.692 109.749 31.681 1.00 37.42 232 PRO X O 1
ATOM 1819 N N . LYS A 1 256 ? 29.337 111.437 32.360 1.00 39.93 233 LYS X N 1
ATOM 1820 C CA . LYS A 1 256 ? 30.404 112.301 32.872 1.00 42.10 233 LYS X CA 1
ATOM 1821 C C . LYS A 1 256 ? 31.141 111.614 34.009 1.00 43.10 233 LYS X C 1
ATOM 1822 O O . LYS A 1 256 ? 30.558 111.387 35.073 1.00 43.89 233 LYS X O 1
ATOM 1828 N N . THR A 1 257 ? 32.403 111.266 33.757 1.00 44.23 234 THR X N 1
ATOM 1829 C CA . THR A 1 257 ? 33.335 110.749 34.767 1.00 44.95 234 THR X CA 1
ATOM 1830 C C . THR A 1 257 ? 34.659 110.373 34.088 1.00 45.26 234 THR X C 1
ATOM 1831 O O . THR A 1 257 ? 35.737 110.472 34.692 1.00 46.07 234 THR X O 1
ATOM 1835 N N . SER A 1 265 ? 38.442 107.502 23.775 1.00 45.97 242 SER X N 1
ATOM 1836 C CA . SER A 1 265 ? 38.762 106.797 22.537 1.00 45.95 242 SER X CA 1
ATOM 1837 C C . SER A 1 265 ? 37.691 107.077 21.480 1.00 45.31 242 SER X C 1
ATOM 1838 O O . SER A 1 265 ? 36.578 106.566 21.575 1.00 45.29 242 SER X O 1
ATOM 1841 N N . TRP A 1 266 ? 38.032 107.884 20.476 1.00 44.28 243 TRP X N 1
ATOM 1842 C CA . TRP A 1 266 ? 37.048 108.341 19.486 1.00 43.47 243 TRP X CA 1
ATOM 1843 C C . TRP A 1 266 ? 36.251 107.205 18.820 1.00 42.35 243 TRP X C 1
ATOM 1844 O O . TRP A 1 266 ? 35.087 107.392 18.451 1.00 42.28 243 TRP X O 1
ATOM 1855 N N . ASN A 1 267 ? 36.869 106.032 18.690 1.00 40.92 244 ASN X N 1
ATOM 1856 C CA . ASN A 1 267 ? 36.278 104.923 17.937 1.00 39.57 244 ASN X CA 1
ATOM 1857 C C . ASN A 1 267 ? 35.583 103.857 18.802 1.00 37.57 244 ASN X C 1
ATOM 1858 O O . ASN A 1 267 ? 35.029 102.921 18.241 1.00 38.12 244 ASN X O 1
ATOM 1863 N N . ASP A 1 268 ? 35.620 103.981 20.137 1.00 35.06 245 ASP X N 1
ATOM 1864 C CA . ASP A 1 268 ? 34.778 103.150 21.043 1.00 32.90 245 ASP X CA 1
ATOM 1865 C C . ASP A 1 268 ? 33.294 103.386 20.748 1.00 29.70 245 ASP X C 1
ATOM 1866 O O . ASP A 1 268 ? 32.866 104.511 20.556 1.00 27.62 245 ASP X O 1
ATOM 1871 N N . THR A 1 269 ? 32.534 102.304 20.774 1.00 27.65 246 THR X N 1
ATOM 1872 C CA . THR A 1 269 ? 31.147 102.246 20.288 1.00 25.85 246 THR X CA 1
ATOM 1873 C C . THR A 1 269 ? 30.268 103.333 20.868 1.00 24.54 246 THR X C 1
ATOM 1874 O O . THR A 1 269 ? 29.564 104.030 20.126 1.00 23.75 246 THR X O 1
ATOM 1878 N N . PHE A 1 270 ? 30.339 103.523 22.184 1.00 22.87 247 PHE X N 1
ATOM 1879 C CA . PHE A 1 270 ? 29.494 104.510 22.844 1.00 22.37 247 PHE X CA 1
ATOM 1880 C C . PHE A 1 270 ? 29.959 105.933 22.617 1.00 21.51 247 PHE X C 1
ATOM 1881 O O . PHE A 1 270 ? 29.140 106.836 22.530 1.00 21.52 247 PHE X O 1
ATOM 1889 N N . ALA A 1 271 ? 31.260 106.129 22.476 1.00 21.36 248 ALA X N 1
ATOM 1890 C CA . ALA A 1 271 ? 31.827 107.451 22.202 1.00 21.25 248 ALA X CA 1
ATOM 1891 C C . ALA A 1 271 ? 31.510 107.866 20.776 1.00 21.13 248 ALA X C 1
ATOM 1892 O O . ALA A 1 271 ? 31.271 109.020 20.485 1.00 20.69 248 ALA X O 1
ATOM 1894 N N . LYS A 1 272 ? 31.540 106.878 19.898 1.00 21.81 249 LYS X N 1
ATOM 1895 C CA . LYS A 1 272 ? 31.397 107.048 18.473 1.00 22.17 249 LYS X CA 1
ATOM 1896 C C . LYS A 1 272 ? 29.970 107.524 18.101 1.00 21.70 249 LYS X C 1
ATOM 1897 O O . LYS A 1 272 ? 29.777 108.197 17.104 1.00 20.77 249 LYS X O 1
ATOM 1903 N N . ALA A 1 273 ? 28.988 107.204 18.932 1.00 21.86 250 ALA X N 1
ATOM 1904 C CA . ALA A 1 273 ? 27.637 107.706 18.764 1.00 22.27 250 ALA X CA 1
ATOM 1905 C C . ALA A 1 273 ? 27.569 109.217 18.536 1.00 22.85 250 ALA X C 1
ATOM 1906 O O . ALA A 1 273 ? 26.623 109.693 17.950 1.00 22.58 250 ALA X O 1
ATOM 1908 N N . ARG A 1 274 ? 28.535 109.968 19.037 1.00 22.98 251 ARG X N 1
ATOM 1909 C CA . ARG A 1 274 ? 28.550 111.408 18.813 1.00 24.22 251 ARG X CA 1
ATOM 1910 C C . ARG A 1 274 ? 28.660 111.768 17.326 1.00 23.69 251 ARG X C 1
ATOM 1911 O O . ARG A 1 274 ? 27.969 112.673 16.867 1.00 23.16 251 ARG X O 1
ATOM 1919 N N . ASP A 1 275 ? 29.522 111.048 16.603 1.00 22.54 252 ASP X N 1
ATOM 1920 C CA . ASP A 1 275 ? 29.700 111.218 15.168 1.00 22.66 252 ASP X CA 1
ATOM 1921 C C . ASP A 1 275 ? 28.459 110.746 14.407 1.00 20.89 252 ASP X C 1
ATOM 1922 O O . ASP A 1 275 ? 28.039 111.393 13.470 1.00 18.90 252 ASP X O 1
ATOM 1927 N N . VAL A 1 276 ? 27.868 109.643 14.839 1.00 21.06 253 VAL X N 1
ATOM 1928 C CA . VAL A 1 276 ? 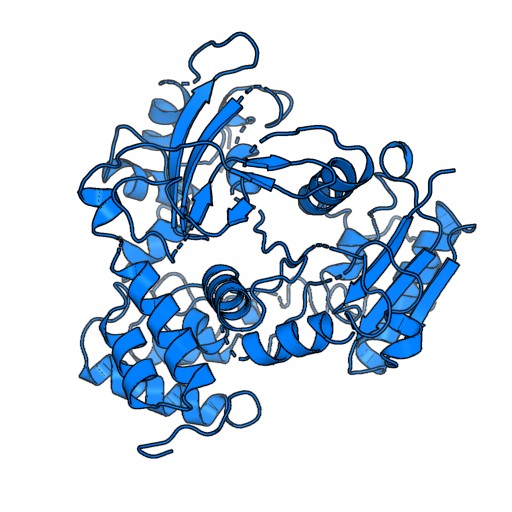26.641 109.087 14.197 1.00 21.13 253 VAL X CA 1
ATOM 1929 C C . VAL A 1 276 ? 25.458 110.029 14.350 1.00 21.00 253 VAL X C 1
ATOM 1930 O O . VAL A 1 276 ? 24.725 110.295 13.406 1.00 21.14 253 VAL X O 1
ATOM 1934 N N . GLN A 1 277 ? 25.331 110.600 15.540 1.00 20.16 254 GLN X N 1
ATOM 1935 C CA . GLN A 1 277 ? 24.220 111.465 15.882 1.00 20.44 254 GLN X CA 1
ATOM 1936 C C . GLN A 1 277 ? 24.254 112.757 15.069 1.00 20.38 254 GLN X C 1
ATOM 1937 O O . GLN A 1 277 ? 23.213 113.301 14.759 1.00 19.37 254 GLN X O 1
ATOM 1943 N N . ALA A 1 278 ? 25.446 113.243 14.715 1.00 20.66 255 ALA X N 1
ATOM 1944 C CA . ALA A 1 278 ? 25.538 114.473 13.906 1.00 20.57 255 ALA X CA 1
ATOM 1945 C C . ALA A 1 278 ? 24.946 114.350 12.482 1.00 20.84 255 ALA X C 1
ATOM 1946 O O . ALA A 1 278 ? 24.541 115.342 11.902 1.00 21.11 255 ALA X O 1
ATOM 1948 N N . ALA A 1 279 ? 24.907 113.142 11.935 1.00 21.27 256 ALA X N 1
ATOM 1949 C CA . ALA A 1 279 ? 24.170 112.833 10.687 1.00 21.79 256 ALA X CA 1
ATOM 1950 C C . ALA A 1 279 ? 22.702 113.254 10.700 1.00 21.78 256 ALA X C 1
ATOM 1951 O O . ALA A 1 279 ? 22.182 113.578 9.661 1.00 21.58 256 ALA X O 1
ATOM 1953 N N . ASP A 1 280 ? 22.059 113.282 11.883 1.00 21.65 257 ASP X N 1
ATOM 1954 C CA . ASP A 1 280 ? 20.663 113.683 12.044 1.00 21.33 257 ASP X CA 1
ATOM 1955 C C . ASP A 1 280 ? 20.459 114.334 13.432 1.00 21.20 257 ASP X C 1
ATOM 1956 O O . ASP A 1 280 ? 20.132 113.664 14.383 1.00 20.18 257 ASP X O 1
ATOM 1961 N N . PRO A 1 281 ? 20.687 115.630 13.559 1.00 21.56 258 PRO X N 1
ATOM 1962 C CA . PRO A 1 281 ? 20.649 116.262 14.883 1.00 22.46 258 PRO X CA 1
ATOM 1963 C C . PRO A 1 281 ? 19.313 116.214 15.628 1.00 22.74 258 PRO X C 1
ATOM 1964 O O . PRO A 1 281 ? 19.343 116.363 16.848 1.00 22.47 258 PRO X O 1
ATOM 1968 N N . ASP A 1 282 ? 18.186 115.967 14.960 1.00 23.33 259 ASP X N 1
ATOM 1969 C CA . ASP A 1 282 ? 16.892 115.897 15.653 1.00 24.25 259 ASP X CA 1
ATOM 1970 C C . ASP A 1 282 ? 16.674 114.593 16.418 1.00 23.28 259 ASP X C 1
ATOM 1971 O O . ASP A 1 282 ? 15.702 114.464 17.145 1.00 23.27 259 ASP X O 1
ATOM 1976 N N . THR A 1 283 ? 17.537 113.615 16.231 1.00 22.37 260 THR X N 1
ATOM 1977 C CA . THR A 1 283 ? 17.371 112.318 16.887 1.00 21.87 260 THR X CA 1
ATOM 1978 C C . THR A 1 283 ? 18.617 111.870 17.606 1.00 21.48 260 THR X C 1
ATOM 1979 O O . THR A 1 283 ? 19.648 112.557 17.579 1.00 21.01 260 THR X O 1
ATOM 1983 N N . LEU A 1 284 ? 18.489 110.710 18.258 1.00 21.02 261 LEU X N 1
ATOM 1984 C CA . LEU A 1 284 ? 19.593 109.977 18.865 1.00 20.45 261 LEU X CA 1
ATOM 1985 C C . LEU A 1 284 ? 19.666 108.584 18.221 1.00 19.84 261 LEU X C 1
ATOM 1986 O O . LEU A 1 284 ? 18.645 107.942 18.054 1.00 19.38 261 LEU X O 1
ATOM 1991 N N . PRO A 1 285 ? 20.854 108.155 17.814 1.00 19.25 262 PRO X N 1
ATOM 1992 C CA . PRO A 1 285 ? 21.038 106.873 17.122 1.00 19.07 262 PRO X CA 1
ATOM 1993 C C . PRO A 1 285 ? 21.322 105.656 17.988 1.00 19.22 262 PRO X C 1
ATOM 1994 O O . PRO A 1 285 ? 21.909 105.791 19.052 1.00 19.26 262 PRO X O 1
ATOM 1998 N N . ASN A 1 286 ? 20.857 104.504 17.505 1.00 19.37 263 ASN X N 1
ATOM 1999 C CA . ASN A 1 286 ? 21.369 103.177 17.861 1.00 19.62 263 ASN X CA 1
ATOM 2000 C C . ASN A 1 286 ? 22.864 103.161 17.494 1.00 19.42 263 ASN X C 1
ATOM 2001 O O . ASN A 1 286 ? 23.248 103.664 16.445 1.00 19.00 263 ASN X O 1
ATOM 2006 N N . THR A 1 287 ? 23.696 102.634 18.387 1.00 19.33 264 THR X N 1
ATOM 2007 C CA . THR A 1 287 ? 25.138 102.655 18.199 1.00 19.38 264 THR X CA 1
ATOM 2008 C C . THR A 1 287 ? 25.563 101.796 17.021 1.00 19.26 264 THR X C 1
ATOM 2009 O O . THR A 1 287 ? 26.604 102.050 16.446 1.00 19.65 264 THR X O 1
ATOM 2013 N N . TYR A 1 288 ? 24.777 100.774 16.679 1.00 19.84 265 TYR X N 1
ATOM 2014 C CA . TYR A 1 288 ? 25.099 99.902 15.547 1.00 19.90 265 TYR X CA 1
ATOM 2015 C C . TYR A 1 288 ? 25.185 100.654 14.206 1.00 19.74 265 TYR X C 1
ATOM 2016 O O . TYR A 1 288 ? 25.825 100.171 13.270 1.00 19.64 265 TYR X O 1
ATOM 2025 N N . LEU A 1 289 ? 24.574 101.830 14.114 1.00 19.08 266 LEU X N 1
ATOM 2026 C CA . LEU A 1 289 ? 24.651 102.646 12.885 1.00 18.69 266 LEU X CA 1
ATOM 2027 C C . LEU A 1 289 ? 26.086 103.065 12.482 1.00 19.02 266 LEU X C 1
ATOM 2028 O O . LEU A 1 289 ? 26.325 103.451 11.332 1.00 19.42 266 LEU X O 1
ATOM 2033 N N . GLN A 1 290 ? 27.018 103.031 13.431 1.00 18.78 267 GLN X N 1
ATOM 2034 C CA . GLN A 1 290 ? 28.426 103.264 13.157 1.00 19.03 267 GLN X CA 1
ATOM 2035 C C . GLN A 1 290 ? 29.004 102.334 12.071 1.00 18.43 267 GLN X C 1
ATOM 2036 O O . GLN A 1 290 ? 29.856 102.760 11.308 1.00 17.39 267 GLN X O 1
ATOM 2042 N N . TYR A 1 291 ? 28.569 101.072 12.035 1.00 18.15 268 TYR X N 1
ATOM 2043 C CA . TYR A 1 291 ? 29.075 100.094 11.073 1.00 18.33 268 TYR X CA 1
ATOM 2044 C C . TYR A 1 291 ? 28.662 100.404 9.627 1.00 17.80 268 TYR X C 1
ATOM 2045 O O . TYR A 1 291 ? 29.273 99.890 8.679 1.00 17.69 268 TYR X O 1
ATOM 2054 N N . TYR A 1 292 ? 27.642 101.241 9.496 1.00 18.28 269 TYR X N 1
ATOM 2055 C CA . TYR A 1 292 ? 27.022 101.588 8.236 1.00 18.88 269 TYR X CA 1
ATOM 2056 C C . TYR A 1 292 ? 27.384 102.972 7.769 1.00 18.52 269 TYR X C 1
ATOM 2057 O O . TYR A 1 292 ? 27.574 103.167 6.589 1.00 18.04 269 TYR X O 1
ATOM 2066 N N . LEU A 1 293 ? 27.505 103.919 8.688 1.00 18.71 270 LEU X N 1
ATOM 2067 C CA . LEU A 1 293 ? 27.875 105.284 8.346 1.00 19.01 270 LEU X CA 1
ATOM 2068 C C . LEU A 1 293 ? 29.390 105.496 8.363 1.00 18.82 270 LEU X C 1
ATOM 2069 O O . LEU A 1 293 ? 29.886 106.382 7.676 1.00 17.89 270 LEU X O 1
ATOM 2074 N N . PHE A 1 294 ? 30.123 104.671 9.125 1.00 17.58 271 PHE X N 1
ATOM 2075 C CA . PHE A 1 294 ? 31.579 104.763 9.178 1.00 17.66 271 PHE X CA 1
ATOM 2076 C C . PHE A 1 294 ? 32.226 103.375 9.072 1.00 18.47 271 PHE X C 1
ATOM 2077 O O . PHE A 1 294 ? 33.025 103.001 9.930 1.00 17.63 271 PHE X O 1
ATOM 2085 N N . PRO A 1 295 ? 31.922 102.641 8.006 1.00 19.50 272 PRO X N 1
ATOM 2086 C CA . PRO A 1 295 ? 32.370 101.250 7.880 1.00 20.95 272 PRO X CA 1
ATOM 2087 C C . PRO A 1 295 ? 33.892 101.084 7.925 1.00 22.52 272 PRO X C 1
ATOM 2088 O O . PRO A 1 295 ? 34.383 100.173 8.592 1.00 22.40 272 PRO X O 1
ATOM 2092 N N . ASP A 1 296 ? 34.623 101.956 7.238 1.00 23.29 273 ASP X N 1
ATOM 2093 C CA . ASP A 1 296 ? 36.077 101.846 7.214 1.00 25.09 273 ASP X CA 1
ATOM 2094 C C . ASP A 1 296 ? 36.751 102.170 8.561 1.00 24.77 273 ASP X C 1
ATOM 2095 O O . ASP A 1 296 ? 37.796 101.608 8.840 1.00 25.13 273 ASP X O 1
ATOM 2100 N N . ASP A 1 297 ? 36.147 103.010 9.404 1.00 24.80 274 ASP X N 1
ATOM 2101 C CA . ASP A 1 297 ? 36.629 103.204 10.769 1.00 25.55 274 ASP X CA 1
ATOM 2102 C C . ASP A 1 297 ? 36.511 101.894 11.562 1.00 26.86 274 ASP X C 1
ATOM 2103 O O . ASP A 1 297 ? 37.424 101.529 12.310 1.00 25.60 274 ASP X O 1
ATOM 2116 N N . VAL A 1 299 ? 36.358 98.770 10.401 1.00 33.28 276 VAL X N 1
ATOM 2117 C CA . VAL A 1 299 ? 37.248 97.733 9.877 1.00 34.22 276 VAL X CA 1
ATOM 2118 C C . VAL A 1 299 ? 38.560 97.689 10.677 1.00 35.92 276 VAL X C 1
ATOM 2119 O O . VAL A 1 299 ? 39.108 96.613 10.926 1.00 36.89 276 VAL X O 1
ATOM 2123 N N . LYS A 1 300 ? 39.032 98.854 11.103 1.00 37.42 277 LYS X N 1
ATOM 2124 C CA . LYS A 1 300 ? 40.329 98.986 11.764 1.00 39.05 277 LYS X CA 1
ATOM 2125 C C . LYS A 1 300 ? 40.246 99.001 13.284 1.00 40.24 277 LYS X C 1
ATOM 2126 O O . LYS A 1 300 ? 41.242 99.258 13.955 1.00 40.54 277 LYS X O 1
ATOM 2132 N N . LYS A 1 301 ? 39.061 98.727 13.814 1.00 41.45 278 LYS X N 1
ATOM 2133 C CA . LYS A 1 301 ? 38.846 98.622 15.253 1.00 42.46 278 LYS X CA 1
ATOM 2134 C C . LYS A 1 301 ? 39.155 97.203 15.721 1.00 42.67 278 LYS X C 1
ATOM 2135 O O . LYS A 1 301 ? 39.627 96.987 16.842 1.00 42.47 278 LYS X O 1
ATOM 2141 N N . SER A 1 302 ? 38.835 96.247 14.850 1.00 42.73 279 SER X N 1
ATOM 2142 C CA . SER A 1 302 ? 39.044 94.830 15.103 1.00 42.80 279 SER X CA 1
ATOM 2143 C C . SER A 1 302 ? 40.445 94.399 14.656 1.00 42.50 279 SER X C 1
ATOM 2144 O O . SER A 1 302 ? 40.914 94.795 13.587 1.00 41.98 279 SER X O 1
ATOM 2147 N N . ASN A 1 303 ? 41.113 93.602 15.486 1.00 42.32 280 ASN X N 1
ATOM 2148 C CA . ASN A 1 303 ? 42.346 92.933 15.085 1.00 42.11 280 ASN X CA 1
ATOM 2149 C C . ASN A 1 303 ? 41.940 91.836 14.103 1.00 42.08 280 ASN X C 1
ATOM 2150 O O . ASN A 1 303 ? 41.216 90.924 14.486 1.00 41.68 280 ASN X O 1
ATOM 2155 N N . PRO A 1 304 ? 42.356 91.932 12.841 1.00 42.23 281 PRO X N 1
ATOM 2156 C CA . PRO A 1 304 ? 41.984 90.918 11.841 1.00 42.54 281 PRO X CA 1
ATOM 2157 C C . PRO A 1 304 ? 42.444 89.485 12.156 1.00 42.86 281 PRO X C 1
ATOM 2158 O O . PRO A 1 304 ? 41.774 88.549 11.706 1.00 43.05 281 PRO X O 1
ATOM 2162 N N . ASN A 1 305 ? 43.539 89.326 12.904 1.00 43.02 282 ASN X N 1
ATOM 2163 C CA . ASN A 1 305 ? 43.996 88.013 13.401 1.00 43.29 282 ASN X CA 1
ATOM 2164 C C . ASN A 1 305 ? 43.285 87.591 14.697 1.00 43.27 282 ASN X C 1
ATOM 2165 O O . ASN A 1 305 ? 43.150 86.397 14.962 1.00 43.41 282 ASN X O 1
ATOM 2170 N N . HIS A 1 306 ? 42.839 88.566 15.496 1.00 43.27 283 HIS X N 1
ATOM 2171 C CA . HIS A 1 306 ? 42.238 88.310 16.814 1.00 43.20 283 HIS X CA 1
ATOM 2172 C C . HIS A 1 306 ? 40.981 89.173 17.066 1.00 43.13 283 HIS X C 1
ATOM 2173 O O . HIS A 1 306 ? 41.035 90.210 17.733 1.00 43.36 283 HIS X O 1
ATOM 2180 N N . THR A 1 307 ? 39.850 88.721 16.534 1.00 42.91 284 THR X N 1
ATOM 2181 C CA . THR A 1 307 ? 38.604 89.498 16.537 1.00 42.73 284 THR X CA 1
ATOM 2182 C C . THR A 1 307 ? 37.796 89.376 17.845 1.00 42.82 284 THR X C 1
ATOM 2183 O O . THR A 1 307 ? 38.258 88.783 18.818 1.00 42.32 284 THR X O 1
ATOM 2187 N N . ARG A 1 308 ? 36.590 89.950 17.851 1.00 43.10 285 ARG X N 1
ATOM 2188 C CA . ARG A 1 308 ? 35.713 89.957 19.029 1.00 43.28 285 ARG X CA 1
ATOM 2189 C C . ARG A 1 308 ? 35.333 88.546 19.530 1.00 43.26 285 ARG X C 1
ATOM 2190 O O . ARG A 1 308 ? 35.233 88.347 20.731 1.00 42.84 285 ARG X O 1
ATOM 2198 N N . ALA A 1 309 ? 35.134 87.583 18.627 1.00 43.43 286 ALA X N 1
ATOM 2199 C CA . ALA A 1 309 ? 34.875 86.188 19.022 1.00 44.07 286 ALA X CA 1
ATOM 2200 C C . ALA A 1 309 ? 36.028 85.627 19.853 1.00 44.98 286 ALA X C 1
ATOM 2201 O O . ALA A 1 309 ? 35.799 84.878 20.804 1.00 44.93 286 ALA X O 1
ATOM 2203 N N . ASN A 1 310 ? 37.258 86.002 19.488 1.00 46.11 287 ASN X N 1
ATOM 2204 C CA . ASN A 1 310 ? 38.463 85.650 20.252 1.00 46.83 287 ASN X CA 1
ATOM 2205 C C . ASN A 1 310 ? 38.583 86.406 21.595 1.00 47.87 287 ASN X C 1
ATOM 2206 O O . ASN A 1 310 ? 39.079 85.842 22.578 1.00 47.97 287 ASN X O 1
ATOM 2211 N N . GLU A 1 311 ? 38.143 87.670 21.627 1.00 49.23 288 GLU X N 1
ATOM 2212 C CA . GLU A 1 311 ? 38.062 88.462 22.871 1.00 50.37 288 GLU X CA 1
ATOM 2213 C C . GLU A 1 311 ? 36.960 87.937 23.820 1.00 51.17 288 GLU X C 1
ATOM 2214 O O . GLU A 1 311 ? 37.017 88.157 25.030 1.00 51.20 288 GLU X O 1
ATOM 2220 N N . VAL A 1 312 ? 35.957 87.261 23.259 1.00 52.19 289 VAL X N 1
ATOM 2221 C CA . VAL A 1 312 ? 34.856 86.690 24.035 1.00 53.10 289 VAL X CA 1
ATOM 2222 C C . VAL A 1 312 ? 35.236 85.294 24.552 1.00 53.98 289 VAL X C 1
ATOM 2223 O O . VAL A 1 312 ? 34.827 84.897 25.641 1.00 53.86 289 VAL X O 1
ATOM 2235 N N . GLU A 1 314 ? 38.293 84.296 25.389 1.00 56.75 291 GLU X N 1
ATOM 2236 C CA . GLU A 1 314 ? 39.239 84.481 26.494 1.00 56.84 291 GLU X CA 1
ATOM 2237 C C . GLU A 1 314 ? 38.529 85.103 27.703 1.00 56.90 291 GLU X C 1
ATOM 2238 O O . GLU A 1 314 ? 38.636 84.593 28.818 1.00 57.23 291 GLU X O 1
ATOM 2244 N N . GLY A 1 315 ? 37.800 86.192 27.470 1.00 57.00 292 GLY X N 1
ATOM 2245 C CA . GLY A 1 315 ? 37.068 86.891 28.519 1.00 57.10 292 GLY X CA 1
ATOM 2246 C C . GLY A 1 315 ? 36.025 86.033 29.222 1.00 57.16 292 GLY X C 1
ATOM 2247 O O . GLY A 1 315 ? 36.112 85.822 30.433 1.00 57.09 292 GLY X O 1
ATOM 2248 N N . ARG A 1 316 ? 35.030 85.567 28.466 1.00 57.15 293 ARG X N 1
ATOM 2249 C CA . ARG A 1 316 ? 34.056 84.585 28.963 1.00 57.12 293 ARG X CA 1
ATOM 2250 C C . ARG A 1 316 ? 34.421 83.143 28.551 1.00 56.58 293 ARG X C 1
ATOM 2251 O O . ARG A 1 316 ? 35.348 82.576 29.105 1.00 56.52 293 ARG X O 1
ATOM 2259 N N . GLU A 1 317 ? 33.730 82.553 27.583 1.00 55.98 294 GLU X N 1
ATOM 2260 C CA . GLU A 1 317 ? 33.874 81.117 27.317 1.00 55.55 294 GLU X CA 1
ATOM 2261 C C . GLU A 1 317 ? 34.611 80.358 28.442 1.00 55.35 294 GLU X C 1
ATOM 2262 O O . GLU A 1 317 ? 33.994 80.045 29.456 1.00 55.54 294 GLU X O 1
ATOM 2268 N N . ALA A 1 318 ? 35.915 80.093 28.286 1.00 54.65 295 ALA X N 1
ATOM 2269 C CA . ALA A 1 318 ? 36.632 79.168 29.179 1.00 54.03 295 ALA X CA 1
ATOM 2270 C C . ALA A 1 318 ? 36.722 79.652 30.636 1.00 53.56 295 ALA X C 1
ATOM 2271 O O . ALA A 1 318 ? 36.909 78.838 31.546 1.00 53.30 295 ALA X O 1
ATOM 2273 N N . PHE A 1 319 ? 36.629 80.969 30.833 1.00 52.93 296 PHE X N 1
ATOM 2274 C CA . PHE A 1 319 ? 36.263 81.575 32.118 1.00 52.53 296 PHE X CA 1
ATOM 2275 C C . PHE A 1 319 ? 35.095 80.812 32.754 1.00 52.69 296 PHE X C 1
ATOM 2276 O O . PHE A 1 319 ? 35.299 80.012 33.668 1.00 52.52 296 PHE X O 1
ATOM 2284 N N . ILE A 1 320 ? 33.879 81.020 32.254 1.00 52.72 297 ILE X N 1
ATOM 2285 C CA . ILE A 1 320 ? 32.695 80.478 32.924 1.00 52.64 297 ILE X CA 1
ATOM 2286 C C . ILE A 1 320 ? 32.326 79.070 32.454 1.00 52.59 297 ILE X C 1
ATOM 2287 O O . ILE A 1 320 ? 32.026 78.217 33.284 1.00 52.67 297 ILE X O 1
ATOM 2292 N N . PHE A 1 321 ? 32.369 78.801 31.149 1.00 52.63 298 PHE X N 1
ATOM 2293 C CA . PHE A 1 321 ? 32.235 77.417 30.655 1.00 52.59 298 PHE X CA 1
ATOM 2294 C C . PHE A 1 321 ? 33.428 76.548 31.107 1.00 52.02 298 PHE X C 1
ATOM 2295 O O . PHE A 1 321 ? 33.844 75.622 30.401 1.00 52.19 298 PHE X O 1
ATOM 2303 N N . SER A 1 322 ? 34.010 76.887 32.260 1.00 51.40 299 SER X N 1
ATOM 2304 C CA . SER A 1 322 ? 34.548 75.874 33.180 1.00 50.70 299 SER X CA 1
ATOM 2305 C C . SER A 1 322 ? 34.964 76.388 34.583 1.00 50.08 299 SER X C 1
ATOM 2306 O O . SER A 1 322 ? 35.783 75.767 35.267 1.00 50.09 299 SER X O 1
ATOM 2309 N N . GLN A 1 323 ? 34.386 77.514 35.009 1.00 49.12 300 GLN X N 1
ATOM 2310 C CA . GLN A 1 323 ? 34.256 77.827 36.432 1.00 48.44 300 GLN X CA 1
ATOM 2311 C C . GLN A 1 323 ? 32.942 77.186 36.933 1.00 47.81 300 GLN X C 1
ATOM 2312 O O . GLN A 1 323 ? 32.735 77.003 38.131 1.00 47.64 300 GLN X O 1
ATOM 2318 N N . CYS A 1 324 ? 32.074 76.834 35.989 1.00 46.91 301 CYS X N 1
ATOM 2319 C CA . CYS A 1 324 ? 30.930 75.974 36.244 1.00 46.18 301 CYS X CA 1
ATOM 2320 C C . CYS A 1 324 ? 31.380 74.565 36.648 1.00 46.08 301 CYS X C 1
ATOM 2321 O O . CYS A 1 324 ? 30.643 73.850 37.325 1.00 45.67 301 CYS X O 1
ATOM 2324 N N . ASP A 1 325 ? 32.567 74.158 36.197 1.00 45.72 302 ASP X N 1
ATOM 2325 C CA . ASP A 1 325 ? 33.130 72.859 36.564 1.00 45.45 302 ASP X CA 1
ATOM 2326 C C . ASP A 1 325 ? 33.565 72.858 38.022 1.00 45.15 302 ASP X C 1
ATOM 2327 O O . ASP A 1 325 ? 33.488 71.828 38.686 1.00 44.69 302 ASP X O 1
ATOM 2340 N N . ILE A 1 327 ? 32.164 74.968 40.367 1.00 41.91 304 ILE X N 1
ATOM 2341 C CA . ILE A 1 327 ? 30.919 75.097 41.121 1.00 40.93 304 ILE X CA 1
ATOM 2342 C C . ILE A 1 327 ? 30.192 73.751 41.229 1.00 40.09 304 ILE X C 1
ATOM 2343 O O . ILE A 1 327 ? 29.537 73.498 42.233 1.00 39.53 304 ILE X O 1
ATOM 2348 N N . THR A 1 328 ? 30.338 72.889 40.221 1.00 39.21 305 THR X N 1
ATOM 2349 C CA . THR A 1 328 ? 29.770 71.540 40.259 1.00 39.00 305 THR X CA 1
ATOM 2350 C C . THR A 1 328 ? 30.535 70.614 41.243 1.00 39.27 305 THR X C 1
ATOM 2351 O O . THR A 1 328 ? 29.929 69.824 41.971 1.00 38.45 305 THR X O 1
ATOM 2355 N N . ARG A 1 329 ? 31.861 70.726 41.255 1.00 39.65 306 ARG X N 1
ATOM 2356 C CA . ARG A 1 329 ? 32.711 69.924 42.135 1.00 40.04 306 ARG X CA 1
ATOM 2357 C C . ARG A 1 329 ? 32.505 70.293 43.611 1.00 40.25 306 ARG X C 1
ATOM 2358 O O . ARG A 1 329 ? 32.111 69.449 44.416 1.00 40.30 306 ARG X O 1
ATOM 2366 N N . GLU A 1 330 ? 32.811 71.549 43.945 1.00 40.54 307 GLU X N 1
ATOM 2367 C CA . GLU A 1 330 ? 32.449 72.189 45.217 1.00 40.63 307 GLU X CA 1
ATOM 2368 C C . GLU A 1 330 ? 30.985 71.958 45.586 1.00 40.88 307 GLU X C 1
ATOM 2369 O O . GLU A 1 330 ? 30.669 71.614 46.717 1.00 40.96 307 GLU X O 1
ATOM 2375 N N . GLN A 1 331 ? 30.101 72.174 44.614 1.00 40.93 308 GLN X N 1
ATOM 2376 C CA . GLN A 1 331 ? 28.659 72.221 44.854 1.00 40.93 308 GLN X CA 1
ATOM 2377 C C . GLN A 1 331 ? 28.297 73.351 45.832 1.00 41.33 308 GLN X C 1
ATOM 2378 O O . GLN A 1 331 ? 27.566 73.149 46.805 1.00 41.08 308 GLN X O 1
ATOM 2384 N N . SER A 1 332 ? 28.830 74.540 45.556 1.00 41.92 309 SER X N 1
ATOM 2385 C CA . SER A 1 332 ? 28.487 75.752 46.308 1.00 42.61 309 SER X CA 1
ATOM 2386 C C . SER A 1 332 ? 28.696 77.022 45.473 1.00 43.72 309 SER X C 1
ATOM 2387 O O . SER A 1 332 ? 29.306 76.978 44.405 1.00 43.52 309 SER X O 1
ATOM 2390 N N . SER A 1 333 ? 28.180 78.144 45.975 1.00 44.91 310 SER X N 1
ATOM 2391 C CA . SER A 1 333 ? 28.579 79.466 45.508 1.00 45.97 310 SER X CA 1
ATOM 2392 C C . SER A 1 333 ? 29.788 79.878 46.341 1.00 47.12 310 SER X C 1
ATOM 2393 O O . SER A 1 333 ? 29.808 79.697 47.556 1.00 47.51 310 SER X O 1
ATOM 2396 N N . GLU A 1 334 ? 30.785 80.453 45.684 1.00 48.61 311 GLU X N 1
ATOM 2397 C CA . GLU A 1 334 ? 32.119 80.627 46.269 1.00 49.50 311 GLU X CA 1
ATOM 2398 C C . GLU A 1 334 ? 32.314 81.999 46.936 1.00 50.71 311 GLU X C 1
ATOM 2399 O O . GLU A 1 334 ? 33.387 82.275 47.490 1.00 51.08 311 GLU X O 1
ATOM 2405 N N . ASN A 1 335 ? 31.242 82.796 46.975 1.00 52.04 312 ASN X N 1
ATOM 2406 C CA . ASN A 1 335 ? 31.310 84.255 46.810 1.00 53.11 312 ASN X CA 1
ATOM 2407 C C . ASN A 1 335 ? 31.511 84.440 45.292 1.00 53.92 312 ASN X C 1
ATOM 2408 O O . ASN A 1 335 ? 32.381 85.193 44.837 1.00 54.14 312 ASN X O 1
ATOM 2413 N N . SER A 1 336 ? 30.664 83.736 44.529 1.00 54.69 313 SER X N 1
ATOM 2414 C CA . SER A 1 336 ? 30.916 83.380 43.121 1.00 55.18 313 SER X CA 1
ATOM 2415 C C . SER A 1 336 ? 31.300 84.530 42.195 1.00 55.62 313 SER X C 1
ATOM 2416 O O . SER A 1 336 ? 30.851 85.669 42.362 1.00 55.66 313 SER X O 1
ATOM 2419 N N . GLU A 1 337 ? 32.111 84.192 41.194 1.00 56.00 314 GLU X N 1
ATOM 2420 C CA . GLU A 1 337 ? 32.676 85.169 40.264 1.00 56.33 314 GLU X CA 1
ATOM 2421 C C . GLU A 1 337 ? 31.769 85.460 39.052 1.00 56.38 314 GLU X C 1
ATOM 2422 O O . GLU A 1 337 ? 31.849 86.542 38.465 1.00 56.45 314 GLU X O 1
ATOM 2428 N N . ILE A 1 338 ? 30.931 84.494 38.673 1.00 56.44 315 ILE X N 1
ATOM 2429 C CA . ILE A 1 338 ? 29.952 84.692 37.601 1.00 56.45 315 ILE X CA 1
ATOM 2430 C C . ILE A 1 338 ? 28.908 85.711 38.056 1.00 56.41 315 ILE X C 1
ATOM 2431 O O . ILE A 1 338 ? 28.056 85.402 38.881 1.00 56.49 315 ILE X O 1
ATOM 2436 N N . LYS A 1 339 ? 28.979 86.926 37.520 1.00 56.40 316 LYS X N 1
ATOM 2437 C CA . LYS A 1 339 ? 28.089 88.005 37.959 1.00 56.30 316 LYS X CA 1
ATOM 2438 C C . LYS A 1 339 ? 26.637 87.734 37.552 1.00 55.73 316 LYS X C 1
ATOM 2439 O O . LYS A 1 339 ? 26.371 86.958 36.627 1.00 55.60 316 LYS X O 1
ATOM 2445 N N . ILE A 1 340 ? 25.708 88.366 38.265 1.00 55.11 317 ILE X N 1
ATOM 2446 C CA . ILE A 1 340 ? 24.311 88.407 37.842 1.00 54.54 317 ILE X CA 1
ATOM 2447 C C . ILE A 1 340 ? 24.231 89.291 36.607 1.00 53.81 317 ILE X C 1
ATOM 2448 O O . ILE A 1 340 ? 24.628 90.456 36.649 1.00 54.07 317 ILE X O 1
ATOM 2453 N N . ASP A 1 341 ? 23.771 88.730 35.492 1.00 52.81 318 ASP X N 1
ATOM 2454 C CA . ASP A 1 341 ? 23.568 89.520 34.277 1.00 51.91 318 ASP X CA 1
ATOM 2455 C C . ASP A 1 341 ? 22.295 90.361 34.407 1.00 51.13 318 ASP X C 1
ATOM 2456 O O . ASP A 1 341 ? 21.224 89.931 33.990 1.00 51.04 318 ASP X O 1
ATOM 2461 N N . ASP A 1 342 ? 22.418 91.564 34.970 1.00 50.30 319 ASP X N 1
ATOM 2462 C CA . ASP A 1 342 ? 21.264 92.461 35.144 1.00 49.79 319 ASP X CA 1
ATOM 2463 C C . ASP A 1 342 ? 20.855 93.169 33.834 1.00 48.88 319 ASP X C 1
ATOM 2464 O O . ASP A 1 342 ? 19.940 93.999 33.833 1.00 48.80 319 ASP X O 1
ATOM 2469 N N . HIS A 1 343 ? 21.541 92.844 32.739 1.00 47.70 320 HIS X N 1
ATOM 2470 C CA . HIS A 1 343 ? 21.194 93.330 31.412 1.00 46.88 320 HIS X CA 1
ATOM 2471 C C . HIS A 1 343 ? 20.094 92.471 30.813 1.00 45.56 320 HIS X C 1
ATOM 2472 O O . HIS A 1 343 ? 19.282 92.955 30.033 1.00 44.95 320 HIS X O 1
ATOM 2479 N N . ALA A 1 344 ? 20.063 91.197 31.202 1.00 43.99 321 ALA X N 1
ATOM 2480 C CA . ALA A 1 344 ? 19.021 90.268 30.759 1.00 42.62 321 ALA X CA 1
ATOM 2481 C C . ALA A 1 344 ? 17.725 90.375 31.590 1.00 41.24 321 ALA X C 1
ATOM 2482 O O . ALA A 1 344 ? 16.866 89.495 31.536 1.00 41.40 321 ALA X O 1
ATOM 2484 N N . SER A 1 345 ? 17.579 91.440 32.369 1.00 39.16 322 SER X N 1
ATOM 2485 C CA . SER A 1 345 ? 16.314 91.694 33.035 1.00 38.13 322 SER X CA 1
ATOM 2486 C C . SER A 1 345 ? 15.198 91.978 32.019 1.00 36.85 322 SER X C 1
ATOM 2487 O O . SER A 1 345 ? 14.026 91.792 32.338 1.00 35.74 322 SER X O 1
ATOM 2490 N N . TYR A 1 346 ? 15.565 92.427 30.811 1.00 35.40 323 TYR X N 1
ATOM 2491 C CA . TYR A 1 346 ? 14.569 92.771 29.802 1.00 34.89 323 TYR X CA 1
ATOM 2492 C C . TYR A 1 346 ? 13.794 91.529 29.323 1.00 33.50 323 TYR X C 1
ATOM 2493 O O . TYR A 1 346 ? 12.600 91.623 29.082 1.00 32.23 323 TYR X O 1
ATOM 2502 N N . ILE A 1 347 ? 14.449 90.370 29.225 1.00 33.08 324 ILE X N 1
ATOM 2503 C CA . ILE A 1 347 ? 13.716 89.144 28.872 1.00 32.66 324 ILE X CA 1
ATOM 2504 C C . ILE A 1 347 ? 12.659 88.825 29.908 1.00 31.67 324 ILE X C 1
ATOM 2505 O O . ILE A 1 347 ? 11.587 88.336 29.553 1.00 30.98 324 ILE X O 1
ATOM 2510 N N . VAL A 1 348 ? 12.963 89.078 31.179 1.00 30.52 325 VAL X N 1
ATOM 2511 C CA . VAL A 1 348 ? 11.995 88.806 32.233 1.00 30.21 325 VAL X CA 1
ATOM 2512 C C . VAL A 1 348 ? 10.891 89.820 32.239 1.00 29.43 325 VAL X C 1
ATOM 2513 O O . VAL A 1 348 ? 9.751 89.453 32.447 1.00 29.52 325 VAL X O 1
ATOM 2517 N N . ASP A 1 349 ? 11.222 91.090 32.010 1.00 29.26 326 ASP X N 1
ATOM 2518 C CA . ASP A 1 349 ? 10.210 92.134 31.809 1.00 28.94 326 ASP X CA 1
ATOM 2519 C C . ASP A 1 349 ? 9.207 91.736 30.716 1.00 27.61 326 ASP X C 1
ATOM 2520 O O . ASP A 1 349 ? 8.023 91.945 30.872 1.00 28.24 326 ASP X O 1
ATOM 2525 N N . LEU A 1 350 ? 9.688 91.157 29.617 1.00 25.86 327 LEU X N 1
ATOM 2526 C CA . LEU A 1 350 ? 8.821 90.753 28.514 1.00 24.36 327 LEU X CA 1
ATOM 2527 C C . LEU A 1 350 ? 7.941 89.559 28.903 1.00 23.51 327 LEU X C 1
ATOM 2528 O O . LEU A 1 350 ? 6.738 89.557 28.652 1.00 22.49 327 LEU X O 1
ATOM 2533 N N . ALA A 1 351 ? 8.527 88.547 29.535 1.00 22.55 328 ALA X N 1
ATOM 2534 C CA . ALA A 1 351 ? 7.759 87.379 29.946 1.00 22.40 328 ALA X CA 1
ATOM 2535 C C . ALA A 1 351 ? 6.657 87.805 30.919 1.00 22.23 328 ALA X C 1
ATOM 2536 O O . ALA A 1 351 ? 5.519 87.356 30.812 1.00 21.39 328 ALA X O 1
ATOM 2538 N N . ARG A 1 352 ? 7.008 88.705 31.831 1.00 22.82 329 ARG X N 1
ATOM 2539 C CA . ARG A 1 352 ? 6.071 89.275 32.809 1.00 23.88 329 ARG X CA 1
ATOM 2540 C C . ARG A 1 352 ? 4.932 90.003 32.123 1.00 22.95 329 ARG X C 1
ATOM 2541 O O . ARG A 1 352 ? 3.780 89.816 32.458 1.00 23.16 329 ARG X O 1
ATOM 2549 N N . ALA A 1 353 ? 5.256 90.848 31.159 1.00 22.96 330 ALA X N 1
ATOM 2550 C CA . ALA A 1 353 ? 4.230 91.616 30.465 1.00 22.40 330 ALA X CA 1
ATOM 2551 C C . ALA A 1 353 ? 3.236 90.714 29.778 1.00 21.93 330 ALA X C 1
ATOM 2552 O O . ALA A 1 353 ? 2.050 91.008 29.781 1.00 23.23 330 ALA X O 1
ATOM 2554 N N . ILE A 1 354 ? 3.702 89.617 29.191 1.00 21.49 331 ILE X N 1
ATOM 2555 C CA . ILE A 1 354 ? 2.816 88.631 28.578 1.00 21.20 331 ILE X CA 1
ATOM 2556 C C . ILE A 1 354 ? 2.024 87.821 29.620 1.00 21.86 331 ILE X C 1
ATOM 2557 O O . ILE A 1 354 ? 0.848 87.481 29.406 1.00 22.85 331 ILE X O 1
ATOM 2562 N N . ALA A 1 355 ? 2.674 87.486 30.728 1.00 20.85 332 ALA X N 1
ATOM 2563 C CA . ALA A 1 355 ? 2.069 86.625 31.740 1.00 20.99 332 ALA X CA 1
ATOM 2564 C C . ALA A 1 355 ? 0.946 87.326 32.500 1.00 20.46 332 ALA X C 1
ATOM 2565 O O . ALA A 1 355 ? -0.115 86.764 32.705 1.00 20.28 332 ALA X O 1
ATOM 2567 N N . TYR A 1 356 ? 1.183 88.566 32.896 1.00 21.04 333 TYR X N 1
ATOM 2568 C CA . TYR A 1 356 ? 0.245 89.325 33.716 1.00 21.35 333 TYR X CA 1
ATOM 2569 C C . TYR A 1 356 ? -0.463 90.452 32.960 1.00 21.33 333 TYR X C 1
ATOM 2570 O O . TYR A 1 356 ? -1.194 91.235 33.569 1.00 20.92 333 TYR X O 1
ATOM 2579 N N . ASN A 1 357 ? -0.267 90.527 31.643 1.00 21.03 334 ASN X N 1
ATOM 2580 C CA . ASN A 1 357 ? -0.930 91.538 30.825 1.00 21.27 334 ASN X CA 1
ATOM 2581 C C . ASN A 1 357 ? -0.689 92.959 31.370 1.00 21.54 334 ASN X C 1
ATOM 2582 O O . ASN A 1 357 ? -1.630 93.690 31.633 1.00 21.07 334 ASN X O 1
ATOM 2587 N N . THR A 1 358 ? 0.578 93.355 31.516 1.00 21.99 335 THR X N 1
ATOM 2588 C CA . THR A 1 358 ? 0.901 94.637 32.163 1.00 22.38 335 THR X CA 1
ATOM 2589 C C . THR A 1 358 ? 0.723 95.864 31.259 1.00 23.16 335 THR X C 1
ATOM 2590 O O . THR A 1 358 ? 0.583 96.978 31.746 1.00 23.19 335 THR X O 1
ATOM 2594 N N . GLY A 1 359 ? 0.758 95.673 29.950 1.00 23.62 336 GLY X N 1
ATOM 2595 C CA . GLY A 1 359 ? 0.695 96.808 29.044 1.00 24.15 336 GLY X CA 1
ATOM 2596 C C . GLY A 1 359 ? 1.958 97.650 29.051 1.00 24.68 336 GLY X C 1
ATOM 2597 O O . GLY A 1 359 ? 1.951 98.799 28.648 1.00 25.93 336 GLY X O 1
ATOM 2598 N N . GLU A 1 360 ? 3.080 97.090 29.452 1.00 25.08 337 GLU X N 1
ATOM 2599 C CA . GLU A 1 360 ? 4.299 97.886 29.427 1.00 25.52 337 GLU X CA 1
ATOM 2600 C C . GLU A 1 360 ? 4.737 98.263 27.989 1.00 24.45 337 GLU X C 1
ATOM 2601 O O . GLU A 1 360 ? 4.638 97.458 27.072 1.00 23.79 337 GLU X O 1
ATOM 2607 N N . ARG A 1 361 ? 5.243 99.474 27.811 1.00 23.68 338 ARG X N 1
ATOM 2608 C CA . ARG A 1 361 ? 5.744 99.911 26.528 1.00 24.08 338 ARG X CA 1
ATOM 2609 C C . ARG A 1 361 ? 7.185 99.415 26.325 1.00 24.22 338 ARG X C 1
ATOM 2610 O O . ARG A 1 361 ? 8.068 99.807 27.073 1.00 23.93 338 ARG X O 1
ATOM 2626 N N . LEU A 1 363 ? 10.312 98.176 23.165 1.00 22.49 340 LEU X N 1
ATOM 2627 C CA . LEU A 1 363 ? 10.741 98.093 21.783 1.00 23.06 340 LEU X CA 1
ATOM 2628 C C . LEU A 1 363 ? 10.838 96.620 21.412 1.00 23.24 340 LEU X C 1
ATOM 2629 O O . LEU A 1 363 ? 11.560 95.860 22.068 1.00 24.48 340 LEU X O 1
ATOM 2634 N N . LEU A 1 364 ? 10.049 96.214 20.422 1.00 22.19 341 LEU X N 1
ATOM 2635 C CA . LEU A 1 364 ? 10.090 94.855 19.887 1.00 21.08 341 LEU X CA 1
ATOM 2636 C C . LEU A 1 364 ? 10.140 94.927 18.357 1.00 20.27 341 LEU X C 1
ATOM 2637 O O . LEU A 1 364 ? 9.786 95.932 17.748 1.00 19.78 341 LEU X O 1
ATOM 2642 N N . ILE A 1 365 ? 10.554 93.830 17.760 1.00 19.69 342 ILE X N 1
ATOM 2643 C CA . ILE A 1 365 ? 10.613 93.681 16.327 1.00 19.45 342 ILE X CA 1
ATOM 2644 C C . ILE A 1 365 ? 9.326 93.010 15.894 1.00 19.25 342 ILE X C 1
ATOM 2645 O O . ILE A 1 365 ? 9.018 91.888 16.310 1.00 18.98 342 ILE X O 1
ATOM 2650 N N . VAL A 1 366 ? 8.560 93.724 15.081 1.00 18.58 343 VAL X N 1
ATOM 2651 C CA . VAL A 1 366 ? 7.250 93.273 14.630 1.00 18.91 343 VAL X CA 1
ATOM 2652 C C . VAL A 1 366 ? 7.041 93.651 13.162 1.00 19.24 343 VAL X C 1
ATOM 2653 O O . VAL A 1 366 ? 7.725 94.539 12.628 1.00 19.70 343 VAL X O 1
ATOM 2657 N N . GLU A 1 367 ? 6.088 92.995 12.525 1.00 18.97 344 GLU X N 1
ATOM 2658 C CA . GLU A 1 367 ? 5.739 93.306 11.162 1.00 19.66 344 GLU X CA 1
ATOM 2659 C C . GLU A 1 367 ? 5.135 94.713 11.117 1.00 19.09 344 GLU X C 1
ATOM 2660 O O . GLU A 1 367 ? 4.257 95.064 11.902 1.00 18.66 344 GLU X O 1
ATOM 2666 N N . ASN A 1 368 ? 5.617 95.505 10.173 1.00 18.55 345 ASN X N 1
ATOM 2667 C CA . ASN A 1 368 ? 5.265 96.898 10.077 1.00 19.02 345 ASN X CA 1
ATOM 2668 C C . ASN A 1 368 ? 3.769 97.060 9.861 1.00 19.58 345 ASN X C 1
ATOM 2669 O O . ASN A 1 368 ? 3.094 97.582 10.716 1.00 19.88 345 ASN X O 1
ATOM 2674 N N . ASN A 1 369 ? 3.269 96.620 8.719 1.00 21.38 346 ASN X N 1
ATOM 2675 C CA . ASN A 1 369 ? 1.848 96.755 8.362 1.00 22.81 346 ASN X CA 1
ATOM 2676 C C . ASN A 1 369 ? 1.194 98.082 8.782 1.00 22.64 346 ASN X C 1
ATOM 2677 O O . ASN A 1 369 ? 0.135 98.073 9.390 1.00 23.48 346 ASN X O 1
ATOM 2682 N N . GLY A 1 370 ? 1.832 99.208 8.477 1.00 22.26 347 GLY X N 1
ATOM 2683 C CA . GLY A 1 370 ? 1.273 100.525 8.799 1.00 21.86 347 GLY X CA 1
ATOM 2684 C C . GLY A 1 370 ? 1.882 101.252 9.985 1.00 21.62 347 GLY X C 1
ATOM 2685 O O . GLY A 1 370 ? 1.671 102.451 10.150 1.00 23.13 347 GLY X O 1
ATOM 2686 N N . ALA A 1 371 ? 2.615 100.557 10.841 1.00 21.12 348 ALA X N 1
ATOM 2687 C CA . ALA A 1 371 ? 3.230 101.228 11.982 1.00 20.80 348 ALA X CA 1
ATOM 2688 C C . ALA A 1 371 ? 4.110 102.373 11.498 1.00 20.43 348 ALA X C 1
ATOM 2689 O O . ALA A 1 371 ? 3.988 103.491 11.993 1.00 20.39 348 ALA X O 1
ATOM 2691 N N . ILE A 1 372 ? 4.952 102.103 10.497 1.00 18.36 349 ILE X N 1
ATOM 2692 C CA . ILE A 1 372 ? 5.662 103.155 9.775 1.00 18.32 349 ILE X CA 1
ATOM 2693 C C . ILE A 1 372 ? 4.990 103.314 8.425 1.00 17.90 349 ILE X C 1
ATOM 2694 O O . ILE A 1 372 ? 5.064 102.451 7.568 1.00 17.58 349 ILE X O 1
ATOM 2699 N N . ALA A 1 373 ? 4.291 104.416 8.281 1.00 18.87 350 ALA X N 1
ATOM 2700 C CA . ALA A 1 373 ? 3.360 104.643 7.182 1.00 19.78 350 ALA X CA 1
ATOM 2701 C C . ALA A 1 373 ? 4.011 104.579 5.813 1.00 20.13 350 ALA X C 1
ATOM 2702 O O . ALA A 1 373 ? 3.435 104.025 4.878 1.00 20.39 350 ALA X O 1
ATOM 2704 N N . ASN A 1 374 ? 5.188 105.183 5.693 1.00 20.29 351 ASN X N 1
ATOM 2705 C CA . ASN A 1 374 ? 5.861 105.363 4.406 1.00 20.55 351 ASN X CA 1
ATOM 2706 C C . ASN A 1 374 ? 7.063 104.409 4.261 1.00 21.14 351 ASN X C 1
ATOM 2707 O O . ASN A 1 374 ? 8.066 104.721 3.652 1.00 22.36 351 ASN X O 1
ATOM 2712 N N . PHE A 1 375 ? 6.927 103.232 4.838 1.00 21.34 352 PHE X N 1
ATOM 2713 C CA . PHE A 1 375 ? 7.951 102.238 4.792 1.00 21.06 352 PHE X CA 1
ATOM 2714 C C . PHE A 1 375 ? 7.293 100.895 4.444 1.00 21.56 352 PHE X C 1
ATOM 2715 O O . PHE A 1 375 ? 6.124 100.680 4.759 1.00 22.97 352 PHE X O 1
ATOM 2723 N N . ASP A 1 376 ? 8.039 100.028 3.758 1.00 20.92 353 ASP X N 1
ATOM 2724 C CA . ASP A 1 376 ? 7.599 98.683 3.381 1.00 21.96 353 ASP X CA 1
ATOM 2725 C C . ASP A 1 376 ? 6.702 98.034 4.429 1.00 21.67 353 ASP X C 1
ATOM 2726 O O . ASP A 1 376 ? 7.159 97.741 5.520 1.00 19.82 353 ASP X O 1
ATOM 2731 N N . PRO A 1 377 ? 5.428 97.798 4.099 1.00 22.63 354 PRO X N 1
ATOM 2732 C CA . PRO A 1 377 ? 4.505 97.200 5.059 1.00 22.55 354 PRO X CA 1
ATOM 2733 C C . PRO A 1 377 ? 4.866 95.778 5.475 1.00 21.89 354 PRO X C 1
ATOM 2734 O O . PRO A 1 377 ? 4.453 95.349 6.548 1.00 20.68 354 PRO X O 1
ATOM 2738 N N . THR A 1 378 ? 5.636 95.068 4.651 1.00 21.78 355 THR X N 1
ATOM 2739 C CA . THR A 1 378 ? 6.049 93.703 4.962 1.00 21.89 355 THR X CA 1
ATOM 2740 C C . THR A 1 378 ? 7.357 93.601 5.753 1.00 21.64 355 THR X C 1
ATOM 2741 O O . THR A 1 378 ? 7.816 92.493 6.041 1.00 22.12 355 THR X O 1
ATOM 2745 N N . ALA A 1 379 ? 7.966 94.730 6.086 1.00 20.54 356 ALA X N 1
ATOM 2746 C CA . ALA A 1 379 ? 9.240 94.734 6.788 1.00 20.04 356 ALA X CA 1
ATOM 2747 C C . ALA A 1 379 ? 9.045 94.476 8.279 1.00 20.19 356 ALA X C 1
ATOM 2748 O O . ALA A 1 379 ? 8.023 94.882 8.865 1.00 19.82 356 ALA X O 1
ATOM 2758 N N . VAL A 1 381 ? 10.104 95.743 11.723 1.00 20.01 358 VAL X N 1
ATOM 2759 C CA . VAL A 1 381 ? 10.575 96.992 12.271 1.00 19.68 358 VAL X CA 1
ATOM 2760 C C . VAL A 1 381 ? 10.655 96.903 13.793 1.00 19.97 358 VAL X C 1
ATOM 2761 O O . VAL A 1 381 ? 9.918 96.116 14.442 1.00 20.10 358 VAL X O 1
ATOM 2765 N N . GLU A 1 382 ? 11.556 97.704 14.346 1.00 19.34 359 GLU X N 1
ATOM 2766 C CA . GLU A 1 382 ? 11.751 97.765 15.780 1.00 20.59 359 GLU X CA 1
ATOM 2767 C C . GLU A 1 382 ? 11.052 99.052 16.226 1.00 19.83 359 GLU X C 1
ATOM 2768 O O . GLU A 1 382 ? 11.481 100.129 15.863 1.00 19.88 359 GLU X O 1
ATOM 2774 N N . VAL A 1 383 ? 9.942 98.914 16.943 1.00 19.28 360 VAL X N 1
ATOM 2775 C CA . VAL A 1 383 ? 9.112 100.059 17.337 1.00 19.14 360 VAL X CA 1
ATOM 2776 C C . VAL A 1 383 ? 8.509 99.845 18.707 1.00 18.43 360 VAL X C 1
ATOM 2777 O O . VAL A 1 383 ? 8.436 98.712 19.182 1.00 18.78 360 VAL X O 1
ATOM 2781 N N . PRO A 1 384 ? 8.079 100.907 19.365 1.00 17.52 361 PRO X N 1
ATOM 2782 C CA . PRO A 1 384 ? 7.425 100.739 20.657 1.00 17.60 361 PRO X CA 1
ATOM 2783 C C . PRO A 1 384 ? 6.107 100.006 20.525 1.00 17.34 361 PRO X C 1
ATOM 2784 O O . PRO A 1 384 ? 5.339 100.288 19.635 1.00 16.85 361 PRO X O 1
ATOM 2788 N N . CYS A 1 385 ? 5.880 99.046 21.408 1.00 17.95 362 CYS X N 1
ATOM 2789 C CA . CYS A 1 385 ? 4.658 98.272 21.478 1.00 18.51 362 CYS X CA 1
ATOM 2790 C C . CYS A 1 385 ? 4.142 98.230 22.911 1.00 18.78 362 CYS X C 1
ATOM 2791 O O . CYS A 1 385 ? 4.919 98.283 23.863 1.00 19.26 362 CYS X O 1
ATOM 2794 N N . ILE A 1 386 ? 2.828 98.145 23.060 1.00 19.06 363 ILE X N 1
ATOM 2795 C CA . ILE A 1 386 ? 2.185 97.841 24.331 1.00 19.47 363 ILE X CA 1
ATOM 2796 C C . ILE A 1 386 ? 2.067 96.336 24.385 1.00 19.99 363 ILE X C 1
ATOM 2797 O O . ILE A 1 386 ? 1.430 95.723 23.529 1.00 20.12 363 ILE X O 1
ATOM 2802 N N . VAL A 1 387 ? 2.681 95.744 25.392 1.00 20.24 364 VAL X N 1
ATOM 2803 C CA . VAL A 1 387 ? 2.810 94.310 25.467 1.00 20.76 364 VAL X CA 1
ATOM 2804 C C . VAL A 1 387 ? 1.834 93.803 26.484 1.00 21.03 364 VAL X C 1
ATOM 2805 O O . VAL A 1 387 ? 1.798 94.289 27.612 1.00 21.14 364 VAL X O 1
ATOM 2809 N N . GLY A 1 388 ? 1.037 92.831 26.067 1.00 21.13 365 GLY X N 1
ATOM 2810 C CA . GLY A 1 388 ? 0.067 92.197 26.927 1.00 21.19 365 GLY X CA 1
ATOM 2811 C C . GLY A 1 388 ? -0.018 90.720 26.649 1.00 21.59 365 GLY X C 1
ATOM 2812 O O . GLY A 1 388 ? 0.826 90.157 25.949 1.00 20.25 365 GLY X O 1
ATOM 2813 N N . SER A 1 389 ? -1.054 90.083 27.189 1.00 22.39 366 SER X N 1
ATOM 2814 C CA . SER A 1 389 ? -1.136 88.631 27.171 1.00 23.15 366 SER X CA 1
ATOM 2815 C C . SER A 1 389 ? -1.415 88.058 25.780 1.00 23.50 366 SER X C 1
ATOM 2816 O O . SER A 1 389 ? -1.299 86.870 25.594 1.00 23.28 366 SER X O 1
ATOM 2819 N N . ASN A 1 390 ? -1.792 88.899 24.822 1.00 24.16 367 ASN X N 1
ATOM 2820 C CA . ASN A 1 390 ? -1.986 88.485 23.432 1.00 24.76 367 ASN X CA 1
ATOM 2821 C C . ASN A 1 390 ? -0.800 88.886 22.550 1.00 24.84 367 ASN X C 1
ATOM 2822 O O . ASN A 1 390 ? -0.793 88.639 21.353 1.00 25.56 367 ASN X O 1
ATOM 2827 N N . GLY A 1 391 ? 0.219 89.480 23.155 1.00 24.49 368 GLY X N 1
ATOM 2828 C CA . GLY A 1 391 ? 1.435 89.817 22.453 1.00 23.98 368 GLY X CA 1
ATOM 2829 C C . GLY A 1 391 ? 1.517 91.322 22.315 1.00 23.44 368 GLY X C 1
ATOM 2830 O O . GLY A 1 391 ? 0.793 92.063 22.995 1.00 23.60 368 GLY X O 1
ATOM 2831 N N . PRO A 1 392 ? 2.406 91.782 21.450 1.00 22.11 369 PRO X N 1
ATOM 2832 C CA . PRO A 1 392 ? 2.628 93.214 21.299 1.00 21.57 369 PRO X CA 1
ATOM 2833 C C . PRO A 1 392 ? 1.524 93.880 20.470 1.00 20.80 369 PRO X C 1
ATOM 2834 O O . PRO A 1 392 ? 0.983 93.284 19.540 1.00 20.51 369 PRO X O 1
ATOM 2838 N N . GLU A 1 393 ? 1.208 95.121 20.828 1.00 19.65 370 GLU X N 1
ATOM 2839 C CA . GLU A 1 393 ? 0.363 95.990 20.053 1.00 19.47 370 GLU X CA 1
ATOM 2840 C C . GLU A 1 393 ? 1.251 97.180 19.643 1.00 18.69 370 GLU X C 1
ATOM 2841 O O . GLU A 1 393 ? 1.507 98.089 20.445 1.00 17.39 370 GLU X O 1
ATOM 2847 N N . PRO A 1 394 ? 1.781 97.154 18.433 1.00 17.63 371 PRO X N 1
ATOM 2848 C CA . PRO A 1 394 ? 2.638 98.242 17.970 1.00 16.84 371 PRO X CA 1
ATOM 2849 C C . PRO A 1 394 ? 1.922 99.604 17.957 1.00 16.19 371 PRO X C 1
ATOM 2850 O O . PRO A 1 394 ? 0.755 99.696 17.563 1.00 15.23 371 PRO X O 1
ATOM 2854 N N . ILE A 1 395 ? 2.632 100.628 18.410 1.00 14.92 372 ILE X N 1
ATOM 2855 C CA . ILE A 1 395 ? 2.166 101.988 18.385 1.00 15.11 372 ILE X CA 1
ATOM 2856 C C . ILE A 1 395 ? 2.566 102.623 17.062 1.00 15.33 372 ILE X C 1
ATOM 2857 O O . ILE A 1 395 ? 3.658 102.393 16.608 1.00 16.15 372 ILE X O 1
ATOM 2862 N N . THR A 1 396 ? 1.697 103.425 16.451 1.00 15.40 373 THR X N 1
ATOM 2863 C CA . THR A 1 396 ? 2.045 104.094 15.203 1.00 15.40 373 THR X CA 1
ATOM 2864 C C . THR A 1 396 ? 3.250 105.020 15.331 1.00 15.67 373 THR X C 1
ATOM 2865 O O . THR A 1 396 ? 3.404 105.778 16.317 1.00 15.64 373 THR X O 1
ATOM 2869 N N . VAL A 1 397 ? 4.061 105.012 14.285 1.00 14.44 374 VAL X N 1
ATOM 2870 C CA . VAL A 1 397 ? 5.188 105.919 14.165 1.00 15.10 374 VAL X CA 1
ATOM 2871 C C . VAL A 1 397 ? 4.834 107.124 13.280 1.00 15.83 374 VAL X C 1
ATOM 2872 O O . VAL A 1 397 ? 5.250 108.250 13.564 1.00 16.24 374 VAL X O 1
ATOM 2876 N N . GLY A 1 398 ? 4.084 106.887 12.219 1.00 15.22 375 GLY X N 1
ATOM 2877 C CA . GLY A 1 398 ? 3.714 107.934 11.267 1.00 15.64 375 GLY X CA 1
ATOM 2878 C C . GLY A 1 398 ? 4.711 107.949 10.132 1.00 15.62 375 GLY X C 1
ATOM 2879 O O . GLY A 1 398 ? 5.301 106.939 9.824 1.00 16.01 375 GLY X O 1
ATOM 2880 N N . THR A 1 399 ? 4.918 109.115 9.541 1.00 15.99 376 THR X N 1
ATOM 2881 C CA . THR A 1 399 ? 5.778 109.289 8.393 1.00 16.99 376 THR X CA 1
ATOM 2882 C C . THR A 1 399 ? 7.204 109.619 8.845 1.00 16.87 376 THR X C 1
ATOM 2883 O O . THR A 1 399 ? 7.380 110.486 9.690 1.00 17.84 376 THR X O 1
ATOM 2887 N N . ILE A 1 400 ? 8.198 108.937 8.291 1.00 15.38 377 ILE X N 1
ATOM 2888 C CA . ILE A 1 400 ? 9.589 109.171 8.662 1.00 15.65 377 ILE X CA 1
ATOM 2889 C C . ILE A 1 400 ? 10.344 109.971 7.587 1.00 15.46 377 ILE X C 1
ATOM 2890 O O . ILE A 1 400 ? 9.945 109.983 6.430 1.00 14.92 377 ILE X O 1
ATOM 2895 N N . PRO A 1 401 ? 11.414 110.663 7.976 1.00 15.59 378 PRO X N 1
ATOM 2896 C CA . PRO A 1 401 ? 12.183 111.465 7.015 1.00 15.38 378 PRO X CA 1
ATOM 2897 C C . PRO A 1 401 ? 12.912 110.602 6.000 1.00 13.98 378 PRO X C 1
ATOM 2898 O O . PRO A 1 401 ? 13.103 109.414 6.192 1.00 13.27 378 PRO X O 1
ATOM 2902 N N . GLN A 1 402 ? 13.293 111.246 4.914 1.00 13.72 379 GLN X N 1
ATOM 2903 C CA . GLN A 1 402 ? 13.915 110.621 3.774 1.00 14.17 379 GLN X CA 1
ATOM 2904 C C . GLN A 1 402 ? 15.267 109.978 4.087 1.00 13.67 379 GLN X C 1
ATOM 2905 O O . GLN A 1 402 ? 15.606 108.920 3.538 1.00 14.24 379 GLN X O 1
ATOM 2911 N N . PHE A 1 403 ? 16.040 110.579 4.995 1.00 13.02 380 PHE X N 1
ATOM 2912 C CA . PHE A 1 403 ? 17.348 110.023 5.363 1.00 12.83 380 PHE X CA 1
ATOM 2913 C C . PHE A 1 403 ? 17.223 108.624 5.951 1.00 12.99 380 PHE X C 1
ATOM 2914 O O . PHE A 1 403 ? 17.821 107.639 5.464 1.00 12.05 380 PHE X O 1
ATOM 2922 N N . GLN A 1 404 ? 16.419 108.525 6.993 1.00 12.84 381 GLN X N 1
ATOM 2923 C CA . GLN A 1 404 ? 16.207 107.237 7.643 1.00 13.74 381 GLN X CA 1
ATOM 2924 C C . GLN A 1 404 ? 15.510 106.273 6.708 1.00 13.36 381 GLN X C 1
ATOM 2925 O O . GLN A 1 404 ? 15.822 105.096 6.726 1.00 12.76 381 GLN X O 1
ATOM 2931 N N . LYS A 1 405 ? 14.577 106.774 5.893 1.00 14.51 382 LYS X N 1
ATOM 2932 C CA . LYS A 1 405 ? 13.825 105.928 4.961 1.00 15.41 382 LYS X CA 1
ATOM 2933 C C . LYS A 1 405 ? 14.750 105.219 3.978 1.00 14.97 382 LYS X C 1
ATOM 2934 O O . LYS A 1 405 ? 14.671 103.990 3.800 1.00 14.93 382 LYS X O 1
ATOM 2940 N N . GLY A 1 406 ? 15.564 106.015 3.292 1.00 14.84 383 GLY X N 1
ATOM 2941 C CA . GLY A 1 406 ? 16.562 105.521 2.355 1.00 14.14 383 GLY X CA 1
ATOM 2942 C C . GLY A 1 406 ? 17.492 104.475 2.979 1.00 14.52 383 GLY X C 1
ATOM 2943 O O . GLY A 1 406 ? 17.705 103.368 2.424 1.00 12.57 383 GLY X O 1
ATOM 2944 N N . LEU A 1 407 ? 18.031 104.797 4.149 1.00 13.27 384 LEU X N 1
ATOM 2945 C CA . LEU A 1 407 ? 18.917 103.873 4.859 1.00 13.13 384 LEU X CA 1
ATOM 2946 C C . LEU A 1 407 ? 18.247 102.558 5.206 1.00 12.83 384 LEU X C 1
ATOM 2947 O O . LEU A 1 407 ? 18.823 101.494 4.995 1.00 13.28 384 LEU X O 1
ATOM 2960 N N . GLU A 1 409 ? 15.344 101.323 3.838 1.00 14.47 386 GLU X N 1
ATOM 2961 C CA . GLU A 1 409 ? 14.903 100.526 2.670 1.00 14.88 386 GLU X CA 1
ATOM 2962 C C . GLU A 1 409 ? 16.055 99.693 2.058 1.00 15.05 386 GLU X C 1
ATOM 2963 O O . GLU A 1 409 ? 15.864 98.559 1.571 1.00 16.01 386 GLU X O 1
ATOM 2969 N N . GLN A 1 410 ? 17.245 100.269 2.054 1.00 15.21 387 GLN X N 1
ATOM 2970 C CA . GLN A 1 410 ? 18.431 99.583 1.598 1.00 15.16 387 GLN X CA 1
ATOM 2971 C C . GLN A 1 410 ? 18.709 98.383 2.511 1.00 14.79 387 GLN X C 1
ATOM 2972 O O . GLN A 1 410 ? 18.859 97.254 2.056 1.00 14.22 387 GLN X O 1
ATOM 2978 N N . GLN A 1 411 ? 18.748 98.624 3.796 1.00 14.43 388 GLN X N 1
ATOM 2979 C CA . GLN A 1 411 ? 19.061 97.583 4.767 1.00 14.86 388 GLN X CA 1
ATOM 2980 C C . GLN A 1 411 ? 18.035 96.464 4.864 1.00 14.56 388 GLN X C 1
ATOM 2981 O O . GLN A 1 411 ? 18.424 95.309 4.958 1.00 14.75 388 GLN X O 1
ATOM 2987 N N . VAL A 1 412 ? 16.745 96.794 4.865 1.00 15.25 389 VAL X N 1
ATOM 2988 C CA . VAL A 1 412 ? 15.720 95.771 4.905 1.00 15.74 389 VAL X CA 1
ATOM 2989 C C . VAL A 1 412 ? 15.793 94.872 3.678 1.00 15.10 389 VAL X C 1
ATOM 2990 O O . VAL A 1 412 ? 15.464 93.700 3.761 1.00 15.19 389 VAL X O 1
ATOM 2994 N N . SER A 1 413 ? 16.225 95.446 2.557 1.00 14.35 390 SER X N 1
ATOM 2995 C CA . SER A 1 413 ? 16.391 94.728 1.327 1.00 14.53 390 SER X CA 1
ATOM 2996 C C . SER A 1 413 ? 17.464 93.679 1.442 1.00 13.83 390 SER X C 1
ATOM 2997 O O . SER A 1 413 ? 17.300 92.625 0.882 1.00 15.03 390 SER X O 1
ATOM 3000 N N . VAL A 1 414 ? 18.553 93.991 2.146 1.00 13.23 391 VAL X N 1
ATOM 3001 C CA . VAL A 1 414 ? 19.621 93.035 2.438 1.00 13.66 391 VAL X CA 1
ATOM 3002 C C . VAL A 1 414 ? 19.049 91.859 3.203 1.00 13.47 391 VAL X C 1
ATOM 3003 O O . VAL A 1 414 ? 19.292 90.700 2.871 1.00 12.35 391 VAL X O 1
ATOM 3007 N N . GLU A 1 415 ? 18.263 92.170 4.214 1.00 14.14 392 GLU X N 1
ATOM 3008 C CA . GLU A 1 415 ? 17.685 91.142 5.098 1.00 13.79 392 GLU X CA 1
ATOM 3009 C C . GLU A 1 415 ? 16.639 90.271 4.388 1.00 13.03 392 GLU X C 1
ATOM 3010 O O . GLU A 1 415 ? 16.647 89.043 4.553 1.00 13.69 392 GLU X O 1
ATOM 3016 N N . LYS A 1 416 ? 15.790 90.899 3.578 1.00 12.31 393 LYS X N 1
ATOM 3017 C CA . LYS A 1 416 ? 14.792 90.207 2.800 1.00 12.91 393 LYS X CA 1
ATOM 3018 C C . LYS A 1 416 ? 15.424 89.303 1.730 1.00 13.56 393 LYS X C 1
ATOM 3019 O O . LYS A 1 416 ? 14.995 88.160 1.592 1.00 14.22 393 LYS X O 1
ATOM 3025 N N . LEU A 1 417 ? 16.446 89.790 1.025 1.00 13.54 394 LEU X N 1
ATOM 3026 C CA . LEU A 1 417 ? 17.196 88.963 0.057 1.00 14.54 394 LEU X CA 1
ATOM 3027 C C . LEU A 1 417 ? 17.924 87.788 0.696 1.00 15.01 394 LEU X C 1
ATOM 3028 O O . LEU A 1 417 ? 17.987 86.681 0.114 1.00 14.92 394 LEU X O 1
ATOM 3033 N N . THR A 1 418 ? 18.457 87.999 1.885 1.00 15.06 395 THR X N 1
ATOM 3034 C CA . THR A 1 418 ? 19.076 86.900 2.637 1.00 15.90 395 THR X CA 1
ATOM 3035 C C . THR A 1 418 ? 18.070 85.778 2.951 1.00 16.96 395 THR X C 1
ATOM 3036 O O . THR A 1 418 ? 18.387 84.559 2.774 1.00 16.03 395 THR X O 1
ATOM 3040 N N . VAL A 1 419 ? 16.866 86.153 3.417 1.00 17.18 396 VAL X N 1
ATOM 3041 C CA . VAL A 1 419 ? 15.806 85.156 3.677 1.00 17.47 396 VAL X CA 1
ATOM 3042 C C . VAL A 1 419 ? 15.326 84.476 2.389 1.00 18.23 396 VAL X C 1
ATOM 3043 O O . VAL A 1 419 ? 15.104 83.282 2.413 1.00 18.07 396 VAL X O 1
ATOM 3047 N N . GLU A 1 420 ? 15.212 85.225 1.280 1.00 18.31 397 GLU X N 1
ATOM 3048 C CA . GLU A 1 420 ? 14.885 84.677 -0.037 1.00 18.23 397 GLU X CA 1
ATOM 3049 C C . GLU A 1 420 ? 15.932 83.684 -0.498 1.00 18.30 397 GLU X C 1
ATOM 3050 O O . GLU A 1 420 ? 15.562 82.624 -1.011 1.00 18.68 397 GLU X O 1
ATOM 3056 N N . ALA A 1 421 ? 17.212 84.023 -0.326 1.00 17.00 398 ALA X N 1
ATOM 3057 C CA . ALA A 1 421 ? 18.318 83.134 -0.642 1.00 17.75 398 ALA X CA 1
ATOM 3058 C C . ALA A 1 421 ? 18.215 81.812 0.116 1.00 17.59 398 ALA X C 1
ATOM 3059 O O . ALA A 1 421 ? 18.431 80.744 -0.467 1.00 16.94 398 ALA X O 1
ATOM 3061 N N . TRP A 1 422 ? 17.920 81.906 1.407 1.00 18.03 399 TRP X N 1
ATOM 3062 C CA . TRP A 1 422 ? 17.749 80.736 2.270 1.00 18.89 399 TRP X CA 1
ATOM 3063 C C . TRP A 1 422 ? 16.561 79.870 1.813 1.00 19.83 399 TRP X C 1
ATOM 3064 O O . TRP A 1 422 ? 16.722 78.676 1.631 1.00 20.16 399 TRP X O 1
ATOM 3075 N N . ALA A 1 423 ? 15.389 80.474 1.608 1.00 20.22 400 ALA X N 1
ATOM 3076 C CA . ALA A 1 423 ? 14.178 79.721 1.242 1.00 21.05 400 ALA X CA 1
ATOM 3077 C C . ALA A 1 423 ? 14.220 79.145 -0.175 1.00 21.59 400 ALA X C 1
ATOM 3078 O O . ALA A 1 423 ? 13.753 78.039 -0.405 1.00 20.45 400 ALA X O 1
ATOM 3080 N N . GLU A 1 424 ? 14.791 79.911 -1.113 1.00 21.99 401 GLU X N 1
ATOM 3081 C CA . GLU A 1 424 ? 14.917 79.510 -2.518 1.00 22.05 401 GLU X CA 1
ATOM 3082 C C . GLU A 1 424 ? 16.210 78.743 -2.839 1.00 21.35 401 GLU X C 1
ATOM 3083 O O . GLU A 1 424 ? 16.404 78.295 -3.969 1.00 20.72 401 GLU X O 1
ATOM 3089 N N . LYS A 1 425 ? 17.094 78.592 -1.849 1.00 21.08 402 LYS X N 1
ATOM 3090 C CA . LYS A 1 425 ? 18.434 78.051 -2.066 1.00 20.83 402 LYS X CA 1
ATOM 3091 C C . LYS A 1 425 ? 19.169 78.744 -3.254 1.00 20.03 402 LYS X C 1
ATOM 3092 O O . LYS A 1 425 ? 19.705 78.084 -4.152 1.00 18.91 402 LYS X O 1
ATOM 3098 N N . SER A 1 426 ? 19.206 80.076 -3.217 1.00 18.25 403 SER X N 1
ATOM 3099 C CA . SER A 1 426 ? 19.680 80.905 -4.332 1.00 17.93 403 SER X CA 1
ATOM 3100 C C . SER A 1 426 ? 20.982 81.638 -3.994 1.00 17.56 403 SER X C 1
ATOM 3101 O O . SER A 1 426 ? 21.007 82.505 -3.106 1.00 17.36 403 SER X O 1
ATOM 3104 N N . PHE A 1 427 ? 22.051 81.303 -4.710 1.00 17.03 404 PHE X N 1
ATOM 3105 C CA . PHE A 1 427 ? 23.341 81.976 -4.590 1.00 17.61 404 PHE X CA 1
ATOM 3106 C C . PHE A 1 427 ? 23.208 83.424 -5.079 1.00 17.49 404 PHE X C 1
ATOM 3107 O O . PHE A 1 427 ? 23.742 84.361 -4.481 1.00 17.15 404 PHE X O 1
ATOM 3115 N N . GLN A 1 428 ? 22.464 83.601 -6.159 1.00 16.78 405 GLN X N 1
ATOM 3116 C CA . GLN A 1 428 ? 22.298 84.922 -6.748 1.00 16.78 405 GLN X CA 1
ATOM 3117 C C . GLN A 1 428 ? 21.635 85.914 -5.778 1.00 16.73 405 GLN X C 1
ATOM 3118 O O . GLN A 1 428 ? 22.054 87.077 -5.690 1.00 16.31 405 GLN X O 1
ATOM 3124 N N . LYS A 1 429 ? 20.599 85.465 -5.065 1.00 17.09 406 LYS X N 1
ATOM 3125 C CA . LYS A 1 429 ? 19.888 86.330 -4.115 1.00 17.60 406 LYS X CA 1
ATOM 3126 C C . LYS A 1 429 ? 20.796 86.719 -2.944 1.00 16.58 406 LYS X C 1
ATOM 3127 O O . LYS A 1 429 ? 20.744 87.852 -2.474 1.00 16.63 406 LYS X O 1
ATOM 3133 N N . LEU A 1 430 ? 21.614 85.785 -2.479 1.00 16.34 407 LEU X N 1
ATOM 3134 C CA . LEU A 1 430 ? 22.602 86.083 -1.454 1.00 16.64 407 LEU X CA 1
ATOM 3135 C C . LEU A 1 430 ? 23.688 87.057 -1.921 1.00 15.23 407 LEU X C 1
ATOM 3136 O O . LEU A 1 430 ? 24.116 87.910 -1.172 1.00 14.78 407 LEU X O 1
ATOM 3141 N N . TRP A 1 431 ? 24.120 86.938 -3.167 1.00 14.52 408 TRP X N 1
ATOM 3142 C CA . TRP A 1 431 ? 25.067 87.883 -3.737 1.00 13.78 408 TRP X CA 1
ATOM 3143 C C . TRP A 1 431 ? 24.454 89.285 -3.793 1.00 13.57 408 TRP X C 1
ATOM 3144 O O . TRP A 1 431 ? 25.124 90.283 -3.490 1.00 12.47 408 TRP X O 1
ATOM 3155 N N . GLN A 1 432 ? 23.172 89.346 -4.146 1.00 13.54 409 GLN X N 1
ATOM 3156 C CA . GLN A 1 432 ? 22.465 90.609 -4.212 1.00 13.18 409 GLN X CA 1
ATOM 3157 C C . GLN A 1 432 ? 22.378 91.223 -2.824 1.00 13.15 409 GLN X C 1
ATOM 3158 O O . GLN A 1 432 ? 22.496 92.432 -2.682 1.00 11.19 409 GLN X O 1
ATOM 3164 N N . ALA A 1 433 ? 22.210 90.382 -1.802 1.00 12.42 410 ALA X N 1
ATOM 3165 C CA . ALA A 1 433 ? 22.116 90.841 -0.451 1.00 12.10 410 ALA X CA 1
ATOM 3166 C C . ALA A 1 433 ? 23.400 91.572 -0.064 1.00 12.98 410 ALA X C 1
ATOM 3167 O O . ALA A 1 433 ? 23.346 92.705 0.433 1.00 12.42 410 ALA X O 1
ATOM 3169 N N . LEU A 1 434 ? 24.547 90.957 -0.361 1.00 13.69 411 LEU X N 1
ATOM 3170 C CA . LEU A 1 434 ? 25.857 91.556 -0.105 1.00 14.72 411 LEU X CA 1
ATOM 3171 C C . LEU A 1 434 ? 26.091 92.822 -0.957 1.00 14.84 411 LEU X C 1
ATOM 3172 O O . LEU A 1 434 ? 26.541 93.834 -0.420 1.00 14.66 411 LEU X O 1
ATOM 3177 N N . ILE A 1 435 ? 25.722 92.792 -2.241 1.00 14.06 412 ILE X N 1
ATOM 3178 C CA . ILE A 1 435 ? 25.863 93.984 -3.098 1.00 13.78 412 ILE X CA 1
ATOM 3179 C C . ILE A 1 435 ? 25.158 95.177 -2.474 1.00 14.39 412 ILE X C 1
ATOM 3180 O O . ILE A 1 435 ? 25.710 96.287 -2.460 1.00 14.52 412 ILE X O 1
ATOM 3185 N N . LEU A 1 436 ? 23.960 94.949 -1.942 1.00 15.35 413 LEU X N 1
ATOM 3186 C CA . LEU A 1 436 ? 23.152 96.027 -1.409 1.00 16.92 413 LEU X CA 1
ATOM 3187 C C . LEU A 1 436 ? 23.679 96.658 -0.113 1.00 16.45 413 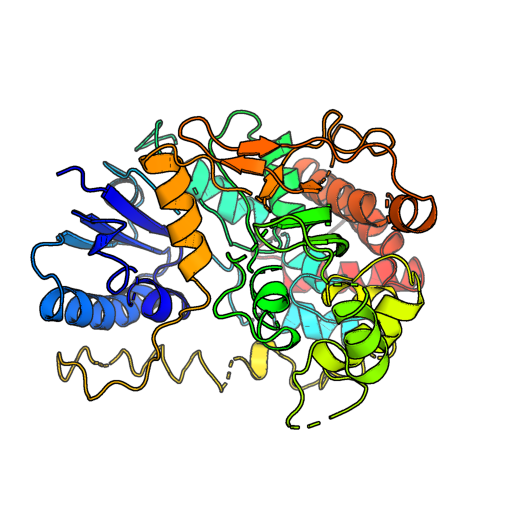LEU X C 1
ATOM 3188 O O . LEU A 1 436 ? 23.358 97.806 0.181 1.00 16.06 413 LEU X O 1
ATOM 3193 N N . SER A 1 437 ? 24.404 95.883 0.687 1.00 15.79 414 SER X N 1
ATOM 3194 C CA . SER A 1 437 ? 24.878 96.320 1.984 1.00 15.45 414 SER X CA 1
ATOM 3195 C C . SER A 1 437 ? 25.724 97.579 1.887 1.00 15.14 414 SER X C 1
ATOM 3196 O O . SER A 1 437 ? 26.630 97.663 1.073 1.00 14.62 414 SER X O 1
ATOM 3199 N N . LYS A 1 438 ? 25.450 98.533 2.768 1.00 15.15 415 LYS X N 1
ATOM 3200 C CA . LYS A 1 438 ? 26.231 99.762 2.838 1.00 15.73 415 LYS X CA 1
ATOM 3201 C C . LYS A 1 438 ? 27.697 99.491 3.263 1.00 16.04 415 LYS X C 1
ATOM 3202 O O . LYS A 1 438 ? 28.562 100.330 3.021 1.00 16.45 415 LYS X O 1
ATOM 3208 N N . THR A 1 439 ? 27.958 98.324 3.878 1.00 16.44 416 THR X N 1
ATOM 3209 C CA . THR A 1 439 ? 29.299 97.927 4.312 1.00 16.56 416 THR X CA 1
ATOM 3210 C C . THR A 1 439 ? 30.138 97.357 3.178 1.00 17.31 416 THR X C 1
ATOM 3211 O O . THR A 1 439 ? 31.361 97.185 3.333 1.00 17.27 416 THR X O 1
ATOM 3215 N N . VAL A 1 440 ? 29.497 96.982 2.069 1.00 16.87 417 VAL X N 1
ATOM 3216 C CA . VAL A 1 440 ? 30.202 96.328 0.976 1.00 16.42 417 VAL X CA 1
ATOM 3217 C C . VAL A 1 440 ? 30.471 97.350 -0.155 1.00 16.94 417 VAL X C 1
ATOM 3218 O O . VAL A 1 440 ? 29.538 98.014 -0.576 1.00 17.39 417 VAL X O 1
ATOM 3222 N N . PRO A 1 441 ? 31.721 97.529 -0.615 1.00 17.27 418 PRO X N 1
ATOM 3223 C CA . PRO A 1 441 ? 32.029 98.604 -1.579 1.00 17.61 418 PRO X CA 1
ATOM 3224 C C . PRO A 1 441 ? 31.739 98.345 -3.037 1.00 17.63 418 PRO X C 1
ATOM 3225 O O . PRO A 1 441 ? 31.662 99.315 -3.789 1.00 17.61 418 PRO X O 1
ATOM 3229 N N . ASN A 1 442 ? 31.635 97.081 -3.456 1.00 17.50 419 ASN X N 1
ATOM 3230 C CA . ASN A 1 442 ? 31.315 96.792 -4.832 1.00 17.02 419 ASN X CA 1
ATOM 3231 C C . ASN A 1 442 ? 30.898 95.355 -5.016 1.00 17.18 419 ASN X C 1
ATOM 3232 O O . ASN A 1 442 ? 31.098 94.529 -4.111 1.00 16.33 419 ASN X O 1
ATOM 3237 N N . ALA A 1 443 ? 30.322 95.066 -6.179 1.00 16.05 420 ALA X N 1
ATOM 3238 C CA . ALA A 1 443 ? 29.734 93.753 -6.454 1.00 16.74 420 ALA X CA 1
ATOM 3239 C C . ALA A 1 443 ? 30.765 92.630 -6.594 1.00 17.00 420 ALA X C 1
ATOM 3240 O O . ALA A 1 443 ? 30.441 91.483 -6.339 1.00 17.14 420 ALA X O 1
ATOM 3242 N N . ARG A 1 444 ? 31.975 92.952 -7.020 1.00 17.51 421 ARG X N 1
ATOM 3243 C CA . ARG A 1 444 ? 33.035 91.955 -7.139 1.00 18.16 421 ARG X CA 1
ATOM 3244 C C . ARG A 1 444 ? 33.529 91.508 -5.762 1.00 18.15 421 ARG X C 1
ATOM 3245 O O . ARG A 1 444 ? 33.599 90.311 -5.478 1.00 18.36 421 ARG X O 1
ATOM 3253 N N . VAL A 1 445 ? 33.826 92.463 -4.895 1.00 18.48 422 VAL X N 1
ATOM 3254 C CA . VAL A 1 445 ? 34.154 92.158 -3.496 1.00 18.85 422 VAL X CA 1
ATOM 3255 C C . VAL A 1 445 ? 33.002 91.402 -2.797 1.00 18.18 422 VAL X C 1
ATOM 3256 O O . VAL A 1 445 ? 33.239 90.472 -2.024 1.00 17.68 422 VAL X O 1
ATOM 3260 N N . ALA A 1 446 ? 31.755 91.786 -3.083 1.00 17.42 423 ALA X N 1
ATOM 3261 C CA . ALA A 1 446 ? 30.602 91.053 -2.584 1.00 17.26 423 ALA X CA 1
ATOM 3262 C C . ALA A 1 446 ? 30.691 89.571 -2.970 1.00 17.63 423 ALA X C 1
ATOM 3263 O O . ALA A 1 446 ? 30.500 88.684 -2.134 1.00 17.59 423 ALA X O 1
ATOM 3265 N N . ARG A 1 447 ? 30.971 89.305 -4.229 1.00 18.14 424 ARG X N 1
ATOM 3266 C CA . ARG A 1 447 ? 31.051 87.913 -4.695 1.00 19.38 424 ARG X CA 1
ATOM 3267 C C . ARG A 1 447 ? 32.218 87.154 -4.078 1.00 19.07 424 ARG X C 1
ATOM 3268 O O . ARG A 1 447 ? 32.058 86.014 -3.698 1.00 18.87 424 ARG X O 1
ATOM 3276 N N . LEU A 1 448 ? 33.373 87.799 -3.948 1.00 19.21 425 LEU X N 1
ATOM 3277 C CA . LEU A 1 448 ? 34.534 87.158 -3.341 1.00 19.58 425 LEU X CA 1
ATOM 3278 C C . LEU A 1 448 ? 34.246 86.750 -1.901 1.00 18.94 425 LEU X C 1
ATOM 3279 O O . LEU A 1 448 ? 34.563 85.642 -1.477 1.00 18.02 425 LEU X O 1
ATOM 3284 N N . ILE A 1 449 ? 33.656 87.671 -1.150 1.00 18.29 426 ILE X N 1
ATOM 3285 C CA . ILE A 1 449 ? 33.293 87.407 0.220 1.00 18.17 426 ILE X CA 1
ATOM 3286 C C . ILE A 1 449 ? 32.283 86.264 0.306 1.00 18.29 426 ILE X C 1
ATOM 3287 O O . ILE A 1 449 ? 32.444 85.381 1.127 1.00 17.96 426 ILE X O 1
ATOM 3292 N N . LEU A 1 450 ? 31.271 86.277 -0.559 1.00 18.80 427 LEU X N 1
ATOM 3293 C CA . LEU A 1 450 ? 30.269 85.215 -0.613 1.00 19.36 427 LEU X CA 1
ATOM 3294 C C . LEU A 1 450 ? 30.868 83.845 -0.902 1.00 19.62 427 LEU X C 1
ATOM 3295 O O . LEU A 1 450 ? 30.494 82.854 -0.277 1.00 19.53 427 LEU X O 1
ATOM 3300 N N . GLU A 1 451 ? 31.783 83.778 -1.859 1.00 20.62 428 GLU X N 1
ATOM 3301 C CA . GLU A 1 451 ? 32.426 82.502 -2.172 1.00 21.73 428 GLU X CA 1
ATOM 3302 C C . GLU A 1 451 ? 33.194 81.962 -0.955 1.00 21.19 428 GLU X C 1
ATOM 3303 O O . GLU A 1 451 ? 33.145 80.760 -0.677 1.00 20.19 428 GLU X O 1
ATOM 3309 N N . ASP A 1 452 ? 33.842 82.841 -0.191 1.00 21.21 429 ASP X N 1
ATOM 3310 C CA . ASP A 1 452 ? 34.540 82.393 1.013 1.00 21.74 429 ASP X CA 1
ATOM 3311 C C . ASP A 1 452 ? 33.564 81.955 2.096 1.00 21.65 429 ASP X C 1
ATOM 3312 O O . ASP A 1 452 ? 33.818 80.987 2.774 1.00 22.14 429 ASP X O 1
ATOM 3317 N N . LEU A 1 453 ? 32.444 82.654 2.267 1.00 21.44 430 LEU X N 1
ATOM 3318 C CA . LEU A 1 453 ? 31.504 82.279 3.317 1.00 20.73 430 LEU X CA 1
ATOM 3319 C C . LEU A 1 453 ? 30.818 80.958 2.979 1.00 20.84 430 LEU X C 1
ATOM 3320 O O . LEU A 1 453 ? 30.535 80.161 3.866 1.00 19.47 430 LEU X O 1
ATOM 3325 N N . VAL A 1 454 ? 30.531 80.740 1.705 1.00 21.43 431 VAL X N 1
ATOM 3326 C CA . VAL A 1 454 ? 29.931 79.484 1.278 1.00 22.40 431 VAL X CA 1
ATOM 3327 C C . VAL A 1 454 ? 30.812 78.333 1.761 1.00 23.55 431 VAL X C 1
ATOM 3328 O O . VAL A 1 454 ? 30.315 77.400 2.384 1.00 23.18 431 VAL X O 1
ATOM 3332 N N . GLU A 1 455 ? 32.114 78.421 1.476 1.00 24.81 432 GLU X N 1
ATOM 3333 C CA . GLU A 1 455 ? 33.087 77.406 1.896 1.00 26.87 432 GLU X CA 1
ATOM 3334 C C . GLU A 1 455 ? 33.141 77.215 3.414 1.00 26.78 432 GLU X C 1
ATOM 3335 O O . GLU A 1 455 ? 32.985 76.098 3.917 1.00 26.58 432 GLU X O 1
ATOM 3341 N N . ALA A 1 456 ? 33.314 78.310 4.145 1.00 26.34 433 ALA X N 1
ATOM 3342 C CA . ALA A 1 456 ? 33.408 78.244 5.599 1.00 26.39 433 ALA X CA 1
ATOM 3343 C C . ALA A 1 456 ? 32.152 77.652 6.262 1.00 26.77 433 ALA X C 1
ATOM 3344 O O . ALA A 1 456 ? 32.237 77.037 7.313 1.00 26.53 433 ALA X O 1
ATOM 3346 N N . ASN A 1 457 ? 30.987 77.862 5.652 1.00 27.36 434 ASN X N 1
ATOM 3347 C CA . ASN A 1 457 ? 29.707 77.499 6.264 1.00 28.16 434 ASN X CA 1
ATOM 3348 C C . ASN A 1 457 ? 29.041 76.243 5.708 1.00 28.97 434 ASN X C 1
ATOM 3349 O O . ASN A 1 457 ? 27.850 76.059 5.910 1.00 28.91 434 ASN X O 1
ATOM 3354 N N . LYS A 1 458 ? 29.781 75.378 5.030 1.00 30.71 435 LYS X N 1
ATOM 3355 C CA . LYS A 1 458 ? 29.157 74.236 4.338 1.00 32.07 435 LYS X CA 1
ATOM 3356 C C . LYS A 1 458 ? 28.301 73.342 5.232 1.00 32.21 435 LYS X C 1
ATOM 3357 O O . LYS A 1 458 ? 27.239 72.889 4.818 1.00 33.10 435 LYS X O 1
ATOM 3363 N N . ASP A 1 459 ? 28.740 73.105 6.457 1.00 32.30 436 ASP X N 1
ATOM 3364 C CA . ASP A 1 459 ? 27.966 72.283 7.386 1.00 32.53 436 ASP X CA 1
ATOM 3365 C C . ASP A 1 459 ? 26.702 72.965 7.913 1.00 32.12 436 ASP X C 1
ATOM 3366 O O . ASP A 1 459 ? 25.865 72.297 8.504 1.00 32.26 436 ASP X O 1
ATOM 3371 N N . PHE A 1 460 ? 26.565 74.284 7.726 1.00 30.95 437 PHE X N 1
ATOM 3372 C CA . PHE A 1 460 ? 25.501 75.030 8.393 1.00 30.39 437 PHE X CA 1
ATOM 3373 C C . PHE A 1 460 ? 24.476 75.714 7.483 1.00 30.26 437 PHE X C 1
ATOM 3374 O O . PHE A 1 460 ? 23.412 76.080 7.954 1.00 31.09 437 PHE X O 1
ATOM 3382 N N . TRP A 1 461 ? 24.795 75.923 6.210 1.00 29.77 438 TRP X N 1
ATOM 3383 C CA . TRP A 1 461 ? 23.870 76.556 5.276 1.00 29.08 438 TRP X CA 1
ATOM 3384 C C . TRP A 1 461 ? 23.202 75.481 4.442 1.00 29.82 438 TRP X C 1
ATOM 3385 O O . TRP A 1 461 ? 23.783 74.443 4.244 1.00 29.51 438 TRP X O 1
ATOM 3396 N N . PRO A 1 462 ? 22.026 75.755 3.891 1.00 30.84 439 PRO X N 1
ATOM 3397 C CA . PRO A 1 462 ? 21.511 74.935 2.794 1.00 31.72 439 PRO X CA 1
ATOM 3398 C C . PRO A 1 462 ? 22.445 75.050 1.574 1.00 32.91 439 PRO X C 1
ATOM 3399 O O . PRO A 1 462 ? 23.191 76.037 1.452 1.00 32.13 439 PRO X O 1
ATOM 3403 N N . GLU A 1 463 ? 22.433 74.045 0.700 1.00 34.42 440 GLU X N 1
ATOM 3404 C CA . GLU A 1 463 ? 23.238 74.062 -0.521 1.00 36.00 440 GLU X CA 1
ATOM 3405 C C . GLU A 1 463 ? 22.616 75.086 -1.472 1.00 37.39 440 GLU X C 1
ATOM 3406 O O . GLU A 1 463 ? 21.416 75.053 -1.695 1.00 37.31 440 GLU X O 1
ATOM 3412 N N . LEU A 1 464 ? 23.424 75.986 -2.024 1.00 39.26 441 LEU X N 1
ATOM 3413 C CA . LEU A 1 464 ? 22.923 77.034 -2.906 1.00 41.38 441 LEU X CA 1
ATOM 3414 C C . LEU A 1 464 ? 23.116 76.684 -4.377 1.00 44.57 441 LEU X C 1
ATOM 3415 O O . LEU A 1 464 ? 24.125 76.115 -4.749 1.00 44.97 441 LEU X O 1
ATOM 3420 N N . ASP A 1 465 ? 22.143 77.059 -5.202 1.00 48.70 442 ASP X N 1
ATOM 3421 C CA . ASP A 1 465 ? 22.156 76.789 -6.638 1.00 52.04 442 ASP X CA 1
ATOM 3422 C C . ASP A 1 465 ? 22.691 78.004 -7.426 1.00 54.99 442 ASP X C 1
ATOM 3423 O O . ASP A 1 465 ? 22.319 79.159 -7.154 1.00 54.37 442 ASP X O 1
ATOM 3428 N N . GLN A 1 466 ? 23.557 77.688 -8.398 1.00 58.85 443 GLN X N 1
ATOM 3429 C CA . GLN A 1 466 ? 24.289 78.617 -9.298 1.00 62.04 443 GLN X CA 1
ATOM 3430 C C . GLN A 1 466 ? 25.565 79.272 -8.713 1.00 64.68 443 GLN X C 1
ATOM 3431 O O . GLN A 1 466 ? 25.649 80.498 -8.664 1.00 65.21 443 GLN X O 1
ATOM 3437 N N . SER A 1 467 ? 26.577 78.487 -8.320 1.00 67.98 444 SER X N 1
ATOM 3438 C CA . SER A 1 467 ? 26.565 77.015 -8.391 1.00 70.45 444 SER X CA 1
ATOM 3439 C C . SER A 1 467 ? 27.539 76.325 -7.410 1.00 72.44 444 SER X C 1
ATOM 3440 O O . SER A 1 467 ? 28.343 75.476 -7.823 1.00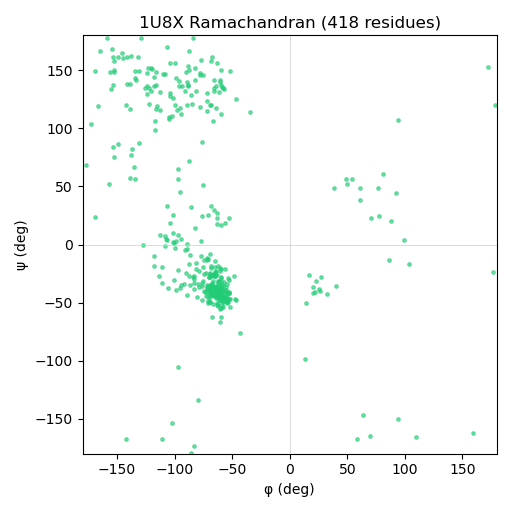 72.83 444 SER X O 1
ATOM 3443 N N . PRO A 1 468 ? 27.470 76.668 -6.119 1.00 74.74 445 PRO X N 1
ATOM 3444 C CA . PRO A 1 468 ? 28.263 75.955 -5.101 1.00 75.67 445 PRO X CA 1
ATOM 3445 C C . PRO A 1 468 ? 27.695 74.561 -4.782 1.00 76.06 445 PRO X C 1
ATOM 3446 O O . PRO A 1 468 ? 28.039 73.980 -3.747 1.00 76.54 445 PRO X O 1
#

Solvent-accessible surface area: 18073 Å² total